Protein AF-0000000066029189 (afdb_homodimer)

Secondary structure (DSSP, 8-state):
--EEEEE-TT-HHHHHHHHHHHHH-SS-EEEEHHHHHHTTS-EE-GGGGGGSSEEEEESSHHHHHHHHHHHTTS-EEEE-SSS--SS--B-GGGHHHHHHHHHHHHHTT---EEEE--EEEE-TT---PPBSSEEEEE-SSSSTTS-EEEEEEETTEEEEEEEESEEEEE-TGGGGTHHHHTTPPEE-TTS-EEEEEEES-TTPPPPEEEETTSPEEEEEESSS-EEEEETTTEEEEEPSSEEEEEEE-SS-EEEESSPP-HHHHHTT--/--EEEEE-TT-HHHHHHHHHHHHH-SS-EEEEHHHHHHTT--EE-GGGGGGSSEEEEESSHHHHHHHHHHHTTS-EEEE-SSS--SS--B-GGGHHHHHHHHHHHHHTT---EEEE--EEEE-TT---PPBSSEEEEE-SSSSTTS-EEEEEEETTEEEEEEEESEEEEE-TGGGGTHHHHTTPPEE-TTS-EEEEEEES-TTPPPPEEEETTSPEEEEEESSS-EEEEETTTEEEEEPSSEEEEEEE-SS-EEEESSPP-HHHHHTT--

Structure (mmCIF, N/CA/C/O backbone):
data_AF-0000000066029189-model_v1
#
loop_
_entity.id
_entity.type
_entity.pdbx_description
1 polymer 'NAD kinase'
#
loop_
_atom_site.group_PDB
_atom_site.id
_atom_site.type_symbol
_atom_site.label_atom_id
_atom_site.label_alt_id
_atom_site.label_comp_id
_atom_site.label_asym_id
_atom_site.label_entity_id
_atom_site.label_seq_id
_atom_site.pdbx_PDB_ins_code
_atom_site.Cartn_x
_atom_site.Cartn_y
_atom_site.Cartn_z
_atom_site.occupancy
_atom_site.B_iso_or_equiv
_atom_site.auth_seq_id
_atom_site.auth_comp_id
_atom_site.auth_asym_id
_atom_site.auth_atom_id
_atom_site.pdbx_PDB_model_num
ATOM 1 N N . MET A 1 1 ? -4.758 -20.703 -32.5 1 92.38 1 MET A N 1
ATOM 2 C CA . MET A 1 1 ? -4.582 -20.609 -31.047 1 92.38 1 MET A CA 1
ATOM 3 C C . MET A 1 1 ? -4.141 -21.953 -30.484 1 92.38 1 MET A C 1
ATOM 5 O O . MET A 1 1 ? -4.656 -23 -30.875 1 92.38 1 MET A O 1
ATOM 9 N N . GLU A 1 2 ? -3.121 -22.031 -29.734 1 97.12 2 GLU A N 1
ATOM 10 C CA . GLU A 1 2 ? -2.607 -23.25 -29.094 1 97.12 2 GLU A CA 1
ATOM 11 C C . GLU A 1 2 ? -2.662 -23.125 -27.562 1 97.12 2 GLU A C 1
ATOM 13 O O . GLU A 1 2 ? -2.354 -22.078 -27 1 97.12 2 GLU A O 1
ATOM 18 N N . LEU A 1 3 ? -3.072 -24.234 -27.016 1 98.25 3 LEU A N 1
ATOM 19 C CA . LEU A 1 3 ? -3.236 -24.281 -25.562 1 98.25 3 LEU A CA 1
ATOM 20 C C . LEU A 1 3 ? -2.182 -25.188 -24.922 1 98.25 3 LEU A C 1
ATOM 22 O O . LEU A 1 3 ? -1.982 -26.328 -25.375 1 98.25 3 LEU A O 1
ATOM 26 N N . GLY A 1 4 ? -1.42 -24.625 -23.953 1 98.62 4 GLY A N 1
ATOM 27 C CA . GLY A 1 4 ? -0.546 -25.438 -23.141 1 98.62 4 GLY A CA 1
ATOM 28 C C . GLY A 1 4 ? -1.171 -25.844 -21.812 1 98.62 4 GLY A C 1
ATOM 29 O O . GLY A 1 4 ? -1.981 -25.094 -21.25 1 98.62 4 GLY A O 1
ATOM 30 N N . ILE A 1 5 ? -0.796 -27 -21.281 1 98.62 5 ILE A N 1
ATOM 31 C CA . ILE A 1 5 ? -1.295 -27.422 -19.969 1 98.62 5 ILE A CA 1
ATOM 32 C C . ILE A 1 5 ? -0.132 -27.891 -19.109 1 98.62 5 ILE A C 1
ATOM 34 O O . ILE A 1 5 ? 0.704 -28.688 -19.562 1 98.62 5 ILE A O 1
ATOM 38 N N . VAL A 1 6 ? -0.058 -27.359 -17.938 1 98.25 6 VAL A N 1
ATOM 39 C CA . VAL A 1 6 ? 0.848 -27.797 -16.891 1 98.25 6 VAL A CA 1
ATOM 40 C C . VAL A 1 6 ? 0.044 -28.25 -15.672 1 98.25 6 VAL A C 1
ATOM 42 O O . VAL A 1 6 ? -0.707 -27.469 -15.086 1 98.25 6 VAL A O 1
ATOM 45 N N . ALA A 1 7 ? 0.197 -29.516 -15.281 1 97.81 7 ALA A N 1
ATOM 46 C CA . ALA A 1 7 ? -0.526 -30.047 -14.125 1 97.81 7 ALA A CA 1
ATOM 47 C C . ALA A 1 7 ? 0.429 -30.391 -12.984 1 97.81 7 ALA A C 1
ATOM 49 O O . ALA A 1 7 ? 1.571 -30.781 -13.227 1 97.81 7 ALA A O 1
ATOM 50 N N . LYS A 1 8 ? -0.114 -30.156 -11.734 1 96.06 8 LYS A N 1
ATOM 51 C CA . LYS A 1 8 ? 0.667 -30.5 -10.547 1 96.06 8 LYS A CA 1
ATOM 52 C C . LYS A 1 8 ? 1.166 -31.938 -10.617 1 96.06 8 LYS A C 1
ATOM 54 O O . LYS A 1 8 ? 0.399 -32.844 -10.93 1 96.06 8 LYS A O 1
ATOM 59 N N . ARG A 1 9 ? 2.379 -32.156 -10.25 1 90.75 9 ARG A N 1
ATOM 60 C CA . ARG A 1 9 ? 2.998 -33.469 -10.336 1 90.75 9 ARG A CA 1
ATOM 61 C C . ARG A 1 9 ? 2.395 -34.406 -9.312 1 90.75 9 ARG A C 1
ATOM 63 O O . ARG A 1 9 ? 2.053 -34 -8.195 1 90.75 9 ARG A O 1
ATOM 70 N N . GLU A 1 10 ? 2.346 -35.625 -9.711 1 92 10 GLU A N 1
ATOM 71 C CA . GLU A 1 10 ? 1.961 -36.719 -8.82 1 92 10 GLU A CA 1
ATOM 72 C C . GLU A 1 10 ? 0.606 -36.438 -8.172 1 92 10 GLU A C 1
ATOM 74 O O . GLU A 1 10 ? 0.421 -36.688 -6.977 1 92 10 GLU A O 1
ATOM 79 N N . THR A 1 11 ? -0.247 -35.812 -8.805 1 94.12 11 THR A N 1
ATOM 80 C CA . THR A 1 11 ? -1.617 -35.562 -8.367 1 94.12 11 THR A CA 1
ATOM 81 C C . THR A 1 11 ? -2.613 -36.062 -9.414 1 94.12 11 THR A C 1
ATOM 83 O O . THR A 1 11 ? -2.928 -35.344 -10.367 1 94.12 11 THR A O 1
ATOM 86 N N . PRO A 1 12 ? -3.111 -37.25 -9.195 1 94.31 12 PRO A N 1
ATOM 87 C CA . PRO A 1 12 ? -3.994 -37.875 -10.18 1 94.31 12 PRO A CA 1
ATOM 88 C C . PRO A 1 12 ? -5.164 -37 -10.586 1 94.31 12 PRO A C 1
ATOM 90 O O . PRO A 1 12 ? -5.527 -36.938 -11.758 1 94.31 12 PRO A O 1
ATOM 93 N N . ARG A 1 13 ? -5.699 -36.312 -9.617 1 95.31 13 ARG A N 1
ATOM 94 C CA . ARG A 1 13 ? -6.824 -35.406 -9.914 1 95.31 13 ARG A CA 1
ATOM 95 C C . ARG A 1 13 ? -6.418 -34.312 -10.906 1 95.31 13 ARG A C 1
ATOM 97 O O . ARG A 1 13 ? -7.203 -33.969 -11.781 1 95.31 13 ARG A O 1
ATOM 104 N N . ALA A 1 14 ? -5.266 -33.781 -10.773 1 96.81 14 ALA A N 1
ATOM 105 C CA . ALA A 1 14 ? -4.766 -32.75 -11.68 1 96.81 14 ALA A CA 1
ATOM 106 C C . ALA A 1 14 ? -4.629 -33.281 -13.102 1 96.81 14 ALA A C 1
ATOM 108 O O . ALA A 1 14 ? -4.988 -32.594 -14.062 1 96.81 14 ALA A O 1
ATOM 109 N N . VAL A 1 15 ? -4.184 -34.469 -13.172 1 96.12 15 VAL A N 1
ATOM 110 C CA . VAL A 1 15 ? -3.965 -35.094 -14.469 1 96.12 15 VAL A CA 1
ATOM 111 C C . VAL A 1 15 ? -5.309 -35.406 -15.125 1 96.12 15 VAL A C 1
ATOM 113 O O . VAL A 1 15 ? -5.465 -35.219 -16.344 1 96.12 15 VAL A O 1
ATOM 116 N N . GLU A 1 16 ? -6.145 -35.844 -14.352 1 96.06 16 GLU A N 1
ATOM 117 C CA . GLU A 1 16 ? -7.484 -36.125 -14.859 1 96.06 16 GLU A CA 1
ATOM 118 C C . GLU A 1 16 ? -8.117 -34.844 -15.445 1 96.06 16 GLU A C 1
ATOM 120 O O . GLU A 1 16 ? -8.742 -34.906 -16.5 1 96.06 16 GLU A O 1
ATOM 125 N N . LEU A 1 17 ? -8.016 -33.781 -14.742 1 96.75 17 LEU A N 1
ATOM 126 C CA . LEU A 1 17 ? -8.562 -32.531 -15.219 1 96.75 17 LEU A CA 1
ATOM 127 C C . LEU A 1 17 ? -7.871 -32.094 -16.5 1 96.75 17 LEU A C 1
ATOM 129 O O . LEU A 1 17 ? -8.516 -31.562 -17.406 1 96.75 17 LEU A O 1
ATOM 133 N N . ALA A 1 18 ? -6.586 -32.281 -16.562 1 97.81 18 ALA A N 1
ATOM 134 C CA . ALA A 1 18 ? -5.84 -31.953 -17.781 1 97.81 18 ALA A CA 1
ATOM 135 C C . ALA A 1 18 ? -6.398 -32.719 -18.969 1 97.81 18 ALA A C 1
ATOM 137 O O . ALA A 1 18 ? -6.586 -32.125 -20.047 1 97.81 18 ALA A O 1
ATOM 138 N N . ASP A 1 19 ? -6.629 -33.969 -18.75 1 97.25 19 ASP A N 1
ATOM 139 C CA . ASP A 1 19 ? -7.164 -34.812 -19.812 1 97.25 19 ASP A CA 1
ATOM 140 C C . ASP A 1 19 ? -8.562 -34.375 -20.219 1 97.25 19 ASP A C 1
ATOM 142 O O . ASP A 1 19 ? -8.906 -34.375 -21.406 1 97.25 19 ASP A O 1
ATOM 146 N N . ARG A 1 20 ? -9.32 -34.062 -19.234 1 97 20 ARG A N 1
ATOM 147 C CA . ARG A 1 20 ? -10.68 -33.594 -19.5 1 97 20 ARG A CA 1
ATOM 148 C C . ARG A 1 20 ? -10.664 -32.312 -20.359 1 97 20 ARG A C 1
ATOM 150 O O . ARG A 1 20 ? -11.43 -32.219 -21.312 1 97 20 ARG A O 1
ATOM 157 N N . ILE A 1 21 ? -9.82 -31.328 -20.016 1 97.38 21 ILE A N 1
ATOM 158 C CA . ILE A 1 21 ? -9.695 -30.094 -20.781 1 97.38 21 ILE A CA 1
ATOM 159 C C . ILE A 1 21 ? -9.25 -30.422 -22.203 1 97.38 21 ILE A C 1
ATOM 161 O O . ILE A 1 21 ? -9.859 -29.953 -23.172 1 97.38 21 ILE A O 1
ATOM 165 N N . ARG A 1 22 ? -8.234 -31.219 -22.328 1 96.56 22 ARG A N 1
ATOM 166 C CA . ARG A 1 22 ? -7.66 -31.578 -23.625 1 96.56 22 ARG A CA 1
ATOM 167 C C . ARG A 1 22 ? -8.719 -32.188 -24.547 1 96.56 22 ARG A C 1
ATOM 169 O O . ARG A 1 22 ? -8.742 -31.875 -25.734 1 96.56 22 ARG A O 1
ATOM 1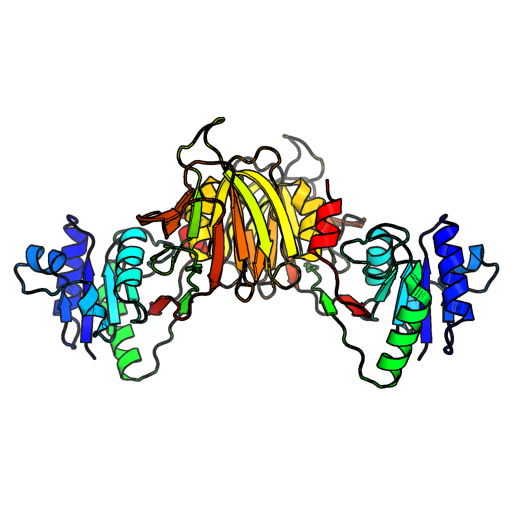76 N N . ARG A 1 23 ? -9.594 -32.938 -24.031 1 95.69 23 ARG A N 1
ATOM 177 C CA . ARG A 1 23 ? -10.578 -33.656 -24.828 1 95.69 23 ARG A CA 1
ATOM 178 C C . ARG A 1 23 ? -11.75 -32.75 -25.203 1 95.69 23 ARG A C 1
ATOM 180 O O . ARG A 1 23 ? -12.523 -33.094 -26.109 1 95.69 23 ARG A O 1
ATOM 187 N N . HIS A 1 24 ? -11.875 -31.656 -24.578 1 95.12 24 HIS A N 1
ATOM 188 C CA . HIS A 1 24 ? -13.125 -30.922 -24.75 1 95.12 24 HIS A CA 1
ATOM 189 C C . HIS A 1 24 ? -12.875 -29.562 -25.406 1 95.12 24 HIS A C 1
ATOM 191 O O . HIS A 1 24 ? -13.82 -28.859 -25.781 1 95.12 24 HIS A O 1
ATOM 197 N N . VAL A 1 25 ? -11.664 -29.141 -25.453 1 94.44 25 VAL A N 1
ATOM 198 C CA . VAL A 1 25 ? -11.391 -27.891 -26.141 1 94.44 25 VAL A CA 1
ATOM 199 C C . VAL A 1 25 ? -11.164 -28.125 -27.625 1 94.44 25 VAL A C 1
ATOM 201 O O . VAL A 1 25 ? -10.719 -29.219 -28.016 1 94.44 25 VAL A O 1
ATOM 204 N N . ASP A 1 26 ? -11.461 -27.141 -28.5 1 92.06 26 ASP A N 1
ATOM 205 C CA . ASP A 1 26 ? -11.422 -27.297 -29.953 1 92.06 26 ASP A CA 1
ATOM 206 C C . ASP A 1 26 ? -10.141 -26.719 -30.531 1 92.06 26 ASP A C 1
ATOM 208 O O . ASP A 1 26 ? -10.125 -26.25 -31.672 1 92.06 26 ASP A O 1
ATOM 212 N N . VAL A 1 27 ? -9.094 -26.625 -29.766 1 96.69 27 VAL A N 1
ATOM 213 C CA . VAL A 1 27 ? -7.809 -26.109 -30.219 1 96.69 27 VAL A CA 1
ATOM 214 C C . VAL A 1 27 ? -6.707 -27.125 -29.906 1 96.69 27 VAL A C 1
ATOM 216 O O . VAL A 1 27 ? -6.875 -27.984 -29.031 1 96.69 27 VAL A O 1
ATOM 219 N N . PRO A 1 28 ? -5.602 -27.062 -30.656 1 97.31 28 PRO A N 1
ATOM 220 C CA . PRO A 1 28 ? -4.48 -27.938 -30.312 1 97.31 28 PRO A CA 1
ATOM 221 C C . PRO A 1 28 ? -4 -27.75 -28.875 1 97.31 28 PRO A C 1
ATOM 223 O O . PRO A 1 28 ? -3.963 -26.625 -28.391 1 97.31 28 PRO A O 1
ATOM 226 N N . VAL A 1 29 ? -3.711 -28.859 -28.219 1 98 29 VAL A N 1
ATOM 227 C CA . VAL A 1 29 ? -3.256 -28.828 -26.828 1 98 29 VAL A CA 1
ATOM 228 C C . VAL A 1 29 ? -1.854 -29.422 -26.734 1 98 29 VAL A C 1
ATOM 230 O O . VAL A 1 29 ? -1.594 -30.5 -27.266 1 98 29 VAL A O 1
ATOM 233 N N . THR A 1 30 ? -0.97 -28.734 -26.156 1 98.25 30 THR A N 1
ATOM 234 C CA . THR A 1 30 ? 0.371 -29.219 -25.844 1 98.25 30 THR A CA 1
ATOM 235 C C . THR A 1 30 ? 0.546 -29.406 -24.344 1 98.25 30 THR A C 1
ATOM 237 O O . THR A 1 30 ? 0.247 -28.5 -23.547 1 98.25 30 THR A O 1
ATOM 240 N N . LEU A 1 31 ? 1.015 -30.578 -23.922 1 98.06 31 LEU A N 1
ATOM 241 C CA . LEU A 1 31 ? 1.224 -30.906 -22.516 1 98.06 31 LEU A CA 1
ATOM 242 C C . LEU A 1 31 ? 2.693 -30.766 -22.141 1 98.06 31 LEU A C 1
ATOM 244 O O . LEU A 1 31 ? 3.578 -31 -22.953 1 98.06 31 LEU A O 1
ATOM 248 N N . ASP A 1 32 ? 2.908 -30.312 -20.875 1 97.56 32 ASP A N 1
ATOM 249 C CA . ASP A 1 32 ? 4.281 -30.438 -20.406 1 97.56 32 ASP A CA 1
ATOM 250 C C . ASP A 1 32 ? 4.668 -31.906 -20.234 1 97.56 32 ASP A C 1
ATOM 252 O O . ASP A 1 32 ? 3.799 -32.781 -20.094 1 97.56 32 ASP A O 1
ATOM 256 N N . ASN A 1 33 ? 5.953 -32.219 -20.203 1 96.94 33 ASN A N 1
ATOM 257 C CA . ASN A 1 33 ? 6.453 -33.594 -20.203 1 96.94 33 ASN A CA 1
ATOM 258 C C . ASN A 1 33 ? 5.895 -34.406 -19.031 1 96.94 33 ASN A C 1
ATOM 260 O O . ASN A 1 33 ? 5.469 -35.531 -19.203 1 96.94 33 ASN A O 1
ATOM 264 N N . LEU A 1 34 ? 5.848 -33.812 -17.922 1 95 34 LEU A N 1
ATOM 265 C CA . LEU A 1 34 ? 5.43 -34.562 -16.734 1 95 34 LEU A CA 1
ATOM 266 C C . LEU A 1 34 ? 3.947 -34.906 -16.797 1 95 34 LEU A C 1
ATOM 268 O O . LEU A 1 34 ? 3.551 -36.031 -16.469 1 95 34 LEU A O 1
ATOM 272 N N . THR A 1 35 ? 3.172 -33.938 -17.203 1 95.81 35 THR A N 1
ATOM 273 C CA . THR A 1 35 ? 1.743 -34.188 -17.375 1 95.81 35 THR A CA 1
ATOM 274 C C . THR A 1 35 ? 1.505 -35.219 -18.453 1 95.81 35 THR A C 1
ATOM 276 O O . THR A 1 35 ? 0.68 -36.125 -18.281 1 95.81 35 THR A O 1
ATOM 279 N N . ALA A 1 36 ? 2.219 -35.156 -19.531 1 96.38 36 ALA A N 1
ATOM 280 C CA . ALA A 1 36 ? 2.082 -36.062 -20.672 1 96.38 36 ALA A CA 1
ATOM 281 C C . ALA A 1 36 ? 2.428 -37.5 -20.281 1 96.38 36 ALA A C 1
ATOM 283 O O . ALA A 1 36 ? 1.756 -38.438 -20.688 1 96.38 36 ALA A O 1
ATOM 284 N N . ASP A 1 37 ? 3.445 -37.625 -19.469 1 95.56 37 ASP A N 1
ATOM 285 C CA . ASP A 1 37 ? 3.877 -38.938 -19.031 1 95.56 37 ASP A CA 1
ATOM 286 C C . ASP A 1 37 ? 2.762 -39.688 -18.281 1 95.56 37 ASP A C 1
ATOM 288 O O . ASP A 1 37 ? 2.557 -40.875 -18.484 1 95.56 37 ASP A O 1
ATOM 292 N N . GLU A 1 38 ? 2.098 -38.906 -17.484 1 94.75 38 GLU A N 1
ATOM 293 C CA . GLU A 1 38 ? 1.022 -39.5 -16.688 1 94.75 38 GLU A CA 1
ATOM 294 C C . GLU A 1 38 ? -0.174 -39.875 -17.562 1 94.75 38 GLU A C 1
ATOM 296 O O . GLU A 1 38 ? -0.995 -40.719 -17.188 1 94.75 38 GLU A O 1
ATOM 301 N N . LEU A 1 39 ? -0.276 -39.281 -18.672 1 94.31 39 LEU A N 1
ATOM 302 C CA . LEU A 1 39 ? -1.39 -39.531 -19.594 1 94.31 39 LEU A CA 1
ATOM 303 C C . LEU A 1 39 ? -0.957 -40.406 -20.75 1 94.31 39 LEU A C 1
ATOM 305 O O . LEU A 1 39 ? -1.718 -40.594 -21.703 1 94.31 39 LEU A O 1
ATOM 309 N N . ASP A 1 40 ? 0.259 -40.875 -20.719 1 93.69 40 ASP A N 1
ATOM 310 C CA . ASP A 1 40 ? 0.827 -41.688 -21.797 1 93.69 40 ASP A CA 1
ATOM 311 C C . ASP A 1 40 ? 0.709 -40.969 -23.141 1 93.69 40 ASP A C 1
ATOM 313 O O . ASP A 1 40 ? 0.22 -41.531 -24.125 1 93.69 40 ASP A O 1
ATOM 317 N N . ALA A 1 41 ? 1.033 -39.719 -23.125 1 94.69 41 ALA A N 1
ATOM 318 C CA . ALA A 1 41 ? 1.01 -38.875 -24.297 1 94.69 41 ALA A CA 1
ATOM 319 C C . ALA A 1 41 ? 2.369 -38.219 -24.531 1 94.69 41 ALA A C 1
ATOM 321 O O . ALA A 1 41 ? 3.289 -38.375 -23.719 1 94.69 41 ALA A O 1
ATOM 322 N N . ASN A 1 42 ? 2.498 -37.562 -25.656 1 95.19 42 ASN A N 1
ATOM 323 C CA . ASN A 1 42 ? 3.709 -36.812 -25.922 1 95.19 42 ASN A CA 1
ATOM 324 C C . ASN A 1 42 ? 3.637 -35.406 -25.266 1 95.19 42 ASN A C 1
ATOM 326 O O . ASN A 1 42 ? 2.576 -34.781 -25.25 1 95.19 42 ASN A O 1
ATOM 330 N N . GLY A 1 43 ? 4.727 -35 -24.719 1 96.81 43 GLY A N 1
ATOM 331 C CA . GLY A 1 43 ? 4.801 -33.688 -24.109 1 96.81 43 GLY A CA 1
ATOM 332 C C . GLY A 1 43 ? 6.031 -32.906 -24.547 1 96.81 43 GLY A C 1
ATOM 333 O O . GLY A 1 43 ? 6.785 -33.344 -25.406 1 96.81 43 GLY A O 1
ATOM 334 N N . THR A 1 44 ? 6.105 -31.734 -24.109 1 97.5 44 THR A N 1
ATOM 335 C CA . THR A 1 44 ? 7.25 -30.859 -24.359 1 97.5 44 THR A CA 1
ATOM 336 C C . THR A 1 44 ? 7.758 -30.25 -23.047 1 97.5 44 THR A C 1
ATOM 338 O O . THR A 1 44 ? 7.113 -30.391 -22 1 97.5 44 THR A O 1
ATOM 341 N N . ASP A 1 45 ? 8.945 -29.688 -23.109 1 97.31 45 ASP A N 1
ATOM 342 C CA . ASP A 1 45 ? 9.461 -28.969 -21.953 1 97.31 45 ASP A CA 1
ATOM 343 C C . ASP A 1 45 ? 8.555 -27.797 -21.594 1 97.31 45 ASP A C 1
ATOM 345 O O . ASP A 1 45 ? 8.055 -27.094 -22.484 1 97.31 45 ASP A O 1
ATOM 349 N N . VAL A 1 46 ? 8.422 -27.594 -20.344 1 96.75 46 VAL A N 1
ATOM 350 C CA . VAL A 1 46 ? 7.508 -26.562 -19.875 1 96.75 46 VAL A CA 1
ATOM 351 C C . VAL A 1 46 ? 7.898 -25.219 -20.484 1 96.75 46 VAL A C 1
ATOM 353 O O . VAL A 1 46 ? 7.031 -24.391 -20.781 1 96.75 46 VAL A O 1
ATOM 356 N N . THR A 1 47 ? 9.148 -24.844 -20.641 1 95.69 47 THR A N 1
ATOM 357 C CA . THR A 1 47 ? 9.617 -23.578 -21.203 1 95.69 47 THR A CA 1
ATOM 358 C C . THR A 1 47 ? 9.094 -23.406 -22.625 1 95.69 47 THR A C 1
ATOM 360 O O . THR A 1 47 ? 8.875 -22.266 -23.062 1 95.69 47 THR A O 1
ATOM 363 N N . SER A 1 48 ? 8.906 -24.5 -23.312 1 97.19 48 SER A N 1
ATOM 364 C CA . SER A 1 48 ? 8.445 -24.453 -24.703 1 97.19 48 SER A CA 1
ATOM 365 C C . SER A 1 48 ? 6.98 -24.047 -24.781 1 97.19 48 SER A C 1
ATOM 367 O O . SER A 1 48 ? 6.496 -23.672 -25.844 1 97.19 48 SER A O 1
ATOM 369 N N . LEU A 1 49 ? 6.328 -24.125 -23.672 1 98 49 LEU A N 1
ATOM 370 C CA . LEU A 1 49 ? 4.918 -23.75 -23.656 1 98 49 LEU A CA 1
ATOM 371 C C . LEU A 1 49 ? 4.75 -22.234 -23.797 1 98 49 LEU A C 1
ATOM 373 O O . LEU A 1 49 ? 3.643 -21.75 -24.047 1 98 49 LEU A O 1
ATOM 377 N N . SER A 1 50 ? 5.816 -21.469 -23.656 1 96.94 50 SER A N 1
ATOM 378 C CA . SER A 1 50 ? 5.762 -20.016 -23.875 1 96.94 50 SER A CA 1
ATOM 379 C C . SER A 1 50 ? 5.316 -19.688 -25.297 1 96.94 50 SER A C 1
ATOM 381 O O . SER A 1 50 ? 4.906 -18.562 -25.578 1 96.94 50 SER A O 1
ATOM 383 N N . ALA A 1 51 ? 5.402 -20.672 -26.203 1 97.12 51 ALA A N 1
ATOM 384 C CA . ALA A 1 51 ? 5 -20.484 -27.594 1 97.12 51 ALA A CA 1
ATOM 385 C C . ALA A 1 51 ? 3.488 -20.609 -27.75 1 97.12 51 ALA A C 1
ATOM 387 O O . ALA A 1 51 ? 2.932 -20.25 -28.781 1 97.12 51 ALA A O 1
ATOM 388 N N . CYS A 1 52 ? 2.842 -21.125 -26.766 1 98.06 52 CYS A N 1
ATOM 389 C CA . CYS A 1 52 ? 1.389 -21.266 -26.797 1 98.06 52 CYS A CA 1
ATOM 390 C C . CYS A 1 52 ? 0.719 -19.906 -26.594 1 98.06 52 CYS A C 1
ATOM 392 O O . CYS A 1 52 ? 1.367 -18.938 -26.188 1 98.06 52 CYS A O 1
ATOM 394 N N . ASP A 1 53 ? -0.543 -19.875 -26.969 1 97.69 53 ASP A N 1
ATOM 395 C CA . ASP A 1 53 ? -1.292 -18.625 -26.797 1 97.69 53 ASP A CA 1
ATOM 396 C C . ASP A 1 53 ? -1.82 -18.5 -25.375 1 97.69 53 ASP A C 1
ATOM 398 O O . ASP A 1 53 ? -2.068 -17.391 -24.906 1 97.69 53 ASP A O 1
ATOM 402 N N . LEU A 1 54 ? -1.995 -19.609 -24.781 1 98.12 54 LEU A N 1
ATOM 403 C CA . LEU A 1 54 ? -2.518 -19.734 -23.422 1 98.12 54 LEU A CA 1
ATOM 404 C C . LEU A 1 54 ? -1.97 -20.969 -22.734 1 98.12 54 LEU A C 1
ATOM 406 O O . LEU A 1 54 ? -1.854 -22.031 -23.359 1 98.12 54 LEU A O 1
ATOM 410 N N . VAL A 1 55 ? -1.651 -20.859 -21.469 1 98.62 55 VAL A N 1
ATOM 411 C CA . VAL A 1 55 ? -1.249 -22.016 -20.688 1 98.62 55 VAL A CA 1
ATOM 412 C C . VAL A 1 55 ? -2.195 -22.188 -19.5 1 98.62 55 VAL A C 1
ATOM 414 O O . VAL A 1 55 ? -2.467 -21.234 -18.766 1 98.62 55 VAL A O 1
ATOM 417 N N . VAL A 1 56 ? -2.705 -23.344 -19.344 1 98.44 56 VAL A N 1
ATOM 418 C CA . VAL A 1 56 ? -3.531 -23.688 -18.188 1 98.44 56 VAL A CA 1
ATOM 419 C C . VAL A 1 56 ? -2.678 -24.375 -17.125 1 98.44 56 VAL A C 1
ATOM 421 O O . VAL A 1 56 ? -2.01 -25.375 -17.406 1 98.44 56 VAL A O 1
ATOM 424 N N . SER A 1 57 ? -2.633 -23.797 -16 1 98.19 57 SER A N 1
ATOM 425 C CA . SER A 1 57 ? -1.975 -24.406 -14.844 1 98.19 57 SER A CA 1
ATOM 426 C C . SER A 1 57 ? -2.986 -25.062 -13.914 1 98.19 57 SER A C 1
ATOM 428 O O . SER A 1 57 ? -3.934 -24.406 -13.461 1 98.19 57 SER A O 1
ATOM 430 N N . ILE A 1 58 ? -2.785 -26.312 -13.641 1 97.94 58 ILE A N 1
ATOM 431 C CA . ILE A 1 58 ? -3.717 -27.047 -12.797 1 97.94 58 ILE A CA 1
ATOM 432 C C . ILE A 1 58 ? -3.02 -27.469 -11.5 1 97.94 58 ILE A C 1
ATOM 434 O O . ILE A 1 58 ? -2.141 -28.328 -11.508 1 97.94 58 ILE A O 1
ATOM 438 N N . GLY A 1 59 ? -3.383 -26.922 -10.414 1 96.25 59 GLY A N 1
ATOM 439 C CA . GLY A 1 59 ? -2.777 -27.125 -9.102 1 96.25 59 GLY A CA 1
ATOM 440 C C . GLY A 1 59 ? -2.992 -25.969 -8.156 1 96.25 59 GLY A C 1
ATOM 441 O O . GLY A 1 59 ? -3.992 -25.25 -8.258 1 96.25 59 GLY A O 1
ATOM 442 N N . GLY A 1 60 ? -2.148 -25.797 -7.199 1 93.44 60 GLY A N 1
ATOM 443 C CA . GLY A 1 60 ? -2.191 -24.656 -6.289 1 93.44 60 GLY A CA 1
ATOM 444 C C . GLY A 1 60 ? -1.408 -23.469 -6.789 1 93.44 60 GLY A C 1
ATOM 445 O O . GLY A 1 60 ? -1.004 -23.422 -7.953 1 93.44 60 GLY A O 1
ATOM 446 N N . ASP A 1 61 ? -1.236 -22.516 -5.922 1 92.38 61 ASP A N 1
ATOM 447 C CA . ASP A 1 61 ? -0.49 -21.312 -6.266 1 92.38 61 ASP A CA 1
ATOM 448 C C . ASP A 1 61 ? 0.951 -21.641 -6.645 1 92.38 61 ASP A C 1
ATOM 450 O O . ASP A 1 61 ? 1.531 -21 -7.523 1 92.38 61 ASP A O 1
ATOM 454 N N . GLY A 1 62 ? 1.517 -22.672 -5.965 1 92.56 62 GLY A N 1
ATOM 455 C CA . GLY A 1 62 ? 2.863 -23.094 -6.316 1 92.56 62 GLY A CA 1
ATOM 456 C C . GLY A 1 62 ? 2.99 -23.547 -7.758 1 92.56 62 GLY A C 1
ATOM 457 O O . GLY A 1 62 ? 3.953 -23.203 -8.445 1 92.56 62 GLY A O 1
ATOM 458 N N . THR A 1 63 ? 2.051 -24.344 -8.234 1 94.62 63 THR A N 1
ATOM 459 C CA . THR A 1 63 ? 2.037 -24.812 -9.625 1 94.62 63 THR A CA 1
ATOM 460 C C . THR A 1 63 ? 1.89 -23.625 -10.586 1 94.62 63 THR A C 1
ATOM 462 O O . THR A 1 63 ? 2.559 -23.578 -11.617 1 94.62 63 THR A O 1
ATOM 465 N N . PHE A 1 64 ? 0.994 -22.797 -10.242 1 95.81 64 PHE A N 1
ATOM 466 C CA . PHE A 1 64 ? 0.808 -21.594 -11.055 1 95.81 64 PHE A CA 1
ATOM 467 C C . PHE A 1 64 ? 2.104 -20.797 -11.156 1 95.81 64 PHE A C 1
ATOM 469 O O . PHE A 1 64 ? 2.5 -20.391 -12.242 1 95.81 64 PHE A O 1
ATOM 476 N N . LEU A 1 65 ? 2.719 -20.562 -10 1 94.44 65 LEU A N 1
ATOM 477 C CA . LEU A 1 65 ? 3.967 -19.797 -9.953 1 94.44 65 LEU A CA 1
ATOM 478 C C . LEU A 1 65 ? 5.027 -20.453 -10.836 1 94.44 65 LEU A C 1
ATOM 480 O O . LEU A 1 65 ? 5.75 -19.75 -11.562 1 94.44 65 LEU A O 1
ATOM 484 N N . PHE A 1 66 ? 5.152 -21.719 -10.75 1 94.12 66 PHE A N 1
ATOM 485 C CA . PHE A 1 66 ? 6.086 -22.469 -11.578 1 94.12 66 PHE A CA 1
ATOM 486 C C . PHE A 1 66 ? 5.805 -22.234 -13.062 1 94.12 66 PHE A C 1
ATOM 488 O O . PHE A 1 66 ? 6.711 -21.891 -13.82 1 94.12 66 PHE A O 1
ATOM 495 N N . ALA A 1 67 ? 4.574 -22.391 -13.438 1 96 67 ALA A N 1
ATOM 496 C CA . ALA A 1 67 ? 4.195 -22.219 -14.836 1 96 67 ALA A CA 1
ATOM 497 C C . ALA A 1 67 ? 4.469 -20.781 -15.297 1 96 67 ALA A C 1
ATOM 499 O O . ALA A 1 67 ? 5.078 -20.578 -16.344 1 96 67 ALA A O 1
ATOM 500 N N . ALA A 1 68 ? 4.023 -19.828 -14.508 1 95.31 68 ALA A N 1
ATOM 501 C CA . ALA A 1 68 ? 4.156 -18.422 -14.867 1 95.31 68 ALA A CA 1
ATOM 502 C C . ALA A 1 68 ? 5.617 -18.047 -15.086 1 95.31 68 ALA A C 1
ATOM 504 O O . ALA A 1 68 ? 5.949 -17.344 -16.047 1 95.31 68 ALA A O 1
ATOM 505 N N . ARG A 1 69 ? 6.461 -18.484 -14.266 1 90.31 69 ARG A N 1
ATOM 506 C CA . ARG A 1 69 ? 7.887 -18.188 -14.367 1 90.31 69 ARG A CA 1
ATOM 507 C C . ARG A 1 69 ? 8.461 -18.719 -15.68 1 90.31 69 ARG A C 1
ATOM 509 O O . ARG A 1 69 ? 9.297 -18.062 -16.297 1 90.31 69 ARG A O 1
ATOM 516 N N . GLU A 1 70 ? 8.016 -19.828 -16.078 1 92.38 70 GLU A N 1
ATOM 517 C CA . GLU A 1 70 ? 8.609 -20.516 -17.219 1 92.38 70 GLU A CA 1
ATOM 518 C C . GLU A 1 70 ? 8.047 -19.984 -18.531 1 92.38 70 GLU A C 1
ATOM 520 O O . GLU A 1 70 ? 8.734 -20.016 -19.547 1 92.38 70 GLU A O 1
ATOM 525 N N . VAL A 1 71 ? 6.898 -19.438 -18.469 1 95.44 71 VAL A N 1
ATOM 526 C CA . VAL A 1 71 ? 6.27 -19.203 -19.766 1 95.44 71 VAL A CA 1
ATOM 527 C C . VAL A 1 71 ? 6.035 -17.703 -19.953 1 95.44 71 VAL A C 1
ATOM 529 O O . VAL A 1 71 ? 5.59 -17.281 -21.031 1 95.44 71 VAL A O 1
ATOM 532 N N . SER A 1 72 ? 6.273 -16.906 -18.922 1 90.25 72 SER A N 1
ATOM 533 C CA . SER A 1 72 ? 6.074 -15.469 -19.078 1 90.25 72 SER A CA 1
ATOM 534 C C . SER A 1 72 ? 6.711 -14.961 -20.359 1 90.25 72 SER A C 1
ATOM 536 O O . SER A 1 72 ? 7.828 -15.352 -20.703 1 90.25 72 SER A O 1
ATOM 538 N N . PRO A 1 73 ? 5.918 -14.148 -21.094 1 93 73 PRO A N 1
ATOM 539 C CA . PRO A 1 73 ? 4.723 -13.367 -20.766 1 93 73 PRO A CA 1
ATOM 540 C C . PRO A 1 73 ? 3.434 -14.031 -21.234 1 93 73 PRO A C 1
ATOM 542 O O . PRO A 1 73 ? 2.385 -13.383 -21.297 1 93 73 PRO A O 1
ATOM 545 N N . THR A 1 74 ? 3.504 -15.297 -21.672 1 96.75 74 THR A N 1
ATOM 546 C CA . THR A 1 74 ? 2.307 -16 -22.125 1 96.75 74 THR A CA 1
ATOM 547 C C . THR A 1 74 ? 1.247 -16.016 -21.031 1 96.75 74 THR A C 1
ATOM 549 O O . THR A 1 74 ? 1.554 -16.297 -19.859 1 96.75 74 THR A O 1
ATOM 552 N N . PRO A 1 75 ? -0.03 -15.695 -21.328 1 97.88 75 PRO A N 1
ATOM 553 C CA . PRO A 1 75 ? -1.089 -15.719 -20.312 1 97.88 75 PRO A CA 1
ATOM 554 C C . PRO A 1 75 ? -1.281 -17.109 -19.688 1 97.88 75 PRO A C 1
ATOM 556 O O . PRO A 1 75 ? -1.185 -18.109 -20.391 1 97.88 75 PRO A O 1
ATOM 559 N N . VAL A 1 76 ? -1.527 -17.094 -18.438 1 98.12 76 VAL A N 1
ATOM 560 C CA . VAL A 1 76 ? -1.746 -18.328 -17.703 1 98.12 76 VAL A CA 1
ATOM 561 C C . VAL A 1 76 ? -3.137 -18.328 -17.062 1 98.12 76 VAL A C 1
ATOM 563 O O . VAL A 1 76 ? -3.57 -17.297 -16.531 1 98.12 76 VAL A O 1
ATOM 566 N N . LEU A 1 77 ? -3.854 -19.391 -17.156 1 97.81 77 LEU A N 1
ATOM 567 C CA . LEU A 1 77 ? -5.125 -19.609 -16.484 1 97.81 77 LEU A CA 1
ATOM 568 C C . LEU A 1 77 ? -4.973 -20.656 -15.375 1 97.81 77 LEU A C 1
ATOM 570 O O . LEU A 1 77 ? -4.574 -21.797 -15.648 1 97.81 77 LEU A O 1
ATOM 574 N N . GLY A 1 78 ? -5.305 -20.219 -14.141 1 97.12 78 GLY A N 1
ATOM 575 C CA . GLY A 1 78 ? -5.125 -21.125 -13.008 1 97.12 78 GLY A CA 1
ATOM 576 C C . GLY A 1 78 ? -6.387 -21.875 -12.641 1 97.12 78 GLY A C 1
ATOM 577 O O . GLY A 1 78 ? -7.418 -21.266 -12.344 1 97.12 78 GLY A O 1
ATOM 578 N N . VAL A 1 79 ? -6.27 -23.203 -12.625 1 96.69 79 VAL A N 1
ATOM 579 C CA . VAL A 1 79 ? -7.328 -24.094 -12.164 1 96.69 79 VAL A CA 1
ATOM 580 C C . VAL A 1 79 ? -6.941 -24.703 -10.82 1 96.69 79 VAL A C 1
ATOM 582 O O . VAL A 1 79 ? -5.906 -25.375 -10.711 1 96.69 79 VAL A O 1
ATOM 585 N N . ASN A 1 80 ? -7.777 -24.469 -9.852 1 93.75 80 ASN A N 1
ATOM 586 C CA . ASN A 1 80 ? -7.512 -25.016 -8.523 1 93.75 80 ASN A CA 1
ATOM 587 C C . ASN A 1 80 ? -7.984 -26.469 -8.406 1 93.75 80 ASN A C 1
ATOM 589 O O . ASN A 1 80 ? -8.953 -26.859 -9.055 1 93.75 80 ASN A O 1
ATOM 593 N N . LEU A 1 81 ? -7.359 -27.312 -7.543 1 92.56 81 LEU A N 1
ATOM 594 C CA . LEU A 1 81 ? -7.742 -28.703 -7.324 1 92.56 81 LEU A CA 1
ATOM 595 C C . LEU A 1 81 ? -8.695 -28.828 -6.141 1 92.56 81 LEU A C 1
ATOM 597 O O . LEU A 1 81 ? -9.219 -29.906 -5.867 1 92.56 81 LEU A O 1
ATOM 601 N N . GLY A 1 82 ? -8.898 -27.781 -5.391 1 83.69 82 GLY A N 1
ATOM 602 C CA . GLY A 1 82 ? -9.773 -27.719 -4.227 1 83.69 82 GLY A CA 1
ATOM 603 C C . GLY A 1 82 ? -10.289 -26.328 -3.939 1 83.69 82 GLY A C 1
ATOM 604 O O . GLY A 1 82 ? -11.023 -25.75 -4.75 1 83.69 82 GLY A O 1
ATOM 605 N N . GLU A 1 83 ? -9.734 -25.844 -2.91 1 79.88 83 GLU A N 1
ATOM 606 C CA . GLU A 1 83 ? -10.188 -24.5 -2.527 1 79.88 83 GLU A CA 1
ATOM 607 C C . GLU A 1 83 ? -9.477 -23.422 -3.338 1 79.88 83 GLU A C 1
ATOM 609 O O . GLU A 1 83 ? -8.312 -23.578 -3.695 1 79.88 83 GLU A O 1
ATOM 614 N N . VAL A 1 84 ? -10.203 -22.359 -3.561 1 81.44 84 VAL A N 1
ATOM 615 C CA . VAL A 1 84 ? -9.711 -21.234 -4.336 1 81.44 84 VAL A CA 1
ATOM 616 C C . VAL A 1 84 ? -8.461 -20.656 -3.668 1 81.44 84 VAL A C 1
ATOM 618 O O . VAL A 1 84 ? -8.43 -20.484 -2.447 1 81.44 84 VAL A O 1
ATOM 621 N N . GLY A 1 85 ? -7.414 -20.438 -4.531 1 87.38 85 GLY A N 1
ATOM 622 C CA . GLY A 1 85 ? -6.191 -19.781 -4.086 1 87.38 85 GLY A CA 1
ATOM 623 C C . GLY A 1 85 ? -6.074 -18.344 -4.574 1 87.38 85 GLY A C 1
ATOM 624 O O . GLY A 1 85 ? -7.035 -17.781 -5.098 1 87.38 85 GLY A O 1
ATOM 625 N N . PHE A 1 86 ? -4.992 -17.734 -4.305 1 91.94 86 PHE A N 1
ATOM 626 C CA . PHE A 1 86 ? -4.762 -16.328 -4.664 1 91.94 86 PHE A CA 1
ATOM 627 C C . PHE A 1 86 ? -4.562 -16.188 -6.168 1 91.94 86 PHE A C 1
ATOM 629 O O . PHE A 1 86 ? -4.875 -15.141 -6.738 1 91.94 86 PHE A O 1
ATOM 636 N N . LEU A 1 87 ? -4.047 -17.344 -6.805 1 94.44 87 LEU A N 1
ATOM 637 C CA . LEU A 1 87 ? -3.68 -17.219 -8.211 1 94.44 87 LEU A CA 1
ATOM 638 C C . LEU A 1 87 ? -4.539 -18.125 -9.078 1 94.44 87 LEU A C 1
ATOM 640 O O . LEU A 1 87 ? -4.488 -18.062 -10.305 1 94.44 87 LEU A O 1
ATOM 644 N N . ASN A 1 88 ? -5.324 -18.969 -8.445 1 93.5 88 ASN A N 1
ATOM 645 C CA . ASN A 1 88 ? -6.145 -19.969 -9.141 1 93.5 88 ASN A CA 1
ATOM 646 C C . ASN A 1 88 ? -7.633 -19.734 -8.883 1 93.5 88 ASN A C 1
ATOM 648 O O . ASN A 1 88 ? -8.188 -20.25 -7.918 1 93.5 88 ASN A O 1
ATOM 652 N N . ALA A 1 89 ? -8.289 -19.172 -9.797 1 91.06 89 ALA A N 1
ATOM 653 C CA . ALA A 1 89 ? -9.664 -18.734 -9.555 1 91.06 89 ALA A CA 1
ATOM 654 C C . ALA A 1 89 ? -10.672 -19.766 -10.055 1 91.06 89 ALA A C 1
ATOM 656 O O . ALA A 1 89 ? -11.852 -19.703 -9.703 1 91.06 89 ALA A O 1
ATOM 657 N N . VAL A 1 90 ? -10.227 -20.734 -10.891 1 94.5 90 VAL A N 1
ATOM 658 C CA . VAL A 1 90 ? -11.18 -21.625 -11.547 1 94.5 90 VAL A CA 1
ATOM 659 C C . VAL A 1 90 ? -11.32 -22.922 -10.75 1 94.5 90 VAL A C 1
ATOM 661 O O . VAL A 1 90 ? -10.32 -23.562 -10.414 1 94.5 90 VAL A O 1
ATOM 664 N N . SER A 1 91 ? -12.5 -23.266 -10.406 1 93.31 91 SER A N 1
ATOM 665 C CA . SER A 1 91 ? -12.75 -24.516 -9.711 1 93.31 91 SER A CA 1
ATOM 666 C C . SER A 1 91 ? -12.703 -25.703 -10.672 1 93.31 91 SER A C 1
ATOM 668 O O . SER A 1 91 ? -12.938 -25.547 -11.867 1 93.31 91 SER A O 1
ATOM 670 N N . PRO A 1 92 ? -12.453 -26.875 -10.125 1 93.75 92 PRO A N 1
ATOM 671 C CA . PRO A 1 92 ? -12.398 -28.062 -10.969 1 93.75 92 PRO A CA 1
ATOM 672 C C . PRO A 1 92 ? -13.719 -28.344 -11.695 1 93.75 92 PRO A C 1
ATOM 674 O O . PRO A 1 92 ? -13.719 -28.797 -12.836 1 93.75 92 PRO A O 1
ATOM 677 N N . GLU A 1 93 ? -14.781 -28 -11.078 1 93.69 93 GLU A N 1
ATOM 678 C CA . GLU A 1 93 ? -16.094 -28.297 -11.633 1 93.69 93 GLU A CA 1
ATOM 679 C C . GLU A 1 93 ? -16.391 -27.438 -12.859 1 93.69 93 GLU A C 1
ATOM 681 O O . GLU A 1 93 ? -17.109 -27.875 -13.766 1 93.69 93 GLU A O 1
ATOM 686 N N . GLU A 1 94 ? -15.828 -26.312 -12.883 1 94 94 GLU A N 1
ATOM 687 C CA . GLU A 1 94 ? -16.141 -25.375 -13.961 1 94 94 GLU A CA 1
ATOM 688 C C . GLU A 1 94 ? -14.977 -25.25 -14.938 1 94 94 GLU A C 1
ATOM 690 O O . GLU A 1 94 ? -15.031 -24.469 -15.883 1 94 94 GLU A O 1
ATOM 695 N N . CYS A 1 95 ? -13.961 -26 -14.742 1 94.94 95 CYS A N 1
ATOM 696 C CA . CYS A 1 95 ? -12.695 -25.75 -15.422 1 94.94 95 CYS A CA 1
ATOM 697 C C . CYS A 1 95 ? -12.844 -25.922 -16.938 1 94.94 95 CYS A C 1
ATOM 699 O O . CYS A 1 95 ? -12.367 -25.078 -17.703 1 94.94 95 CYS A O 1
ATOM 701 N N . VAL A 1 96 ? -13.555 -26.938 -17.469 1 96.25 96 VAL A N 1
ATOM 702 C CA . VAL A 1 96 ? -13.664 -27.203 -18.891 1 96.25 96 VAL A CA 1
ATOM 703 C C . VAL A 1 96 ? -14.406 -26.047 -19.578 1 96.25 96 VAL A C 1
ATOM 705 O O . VAL A 1 96 ? -13.93 -25.5 -20.562 1 96.25 96 VAL A O 1
ATOM 708 N N . GLU A 1 97 ? -15.508 -25.688 -19.016 1 96.62 97 GLU A N 1
ATOM 709 C CA . GLU A 1 97 ? -16.312 -24.60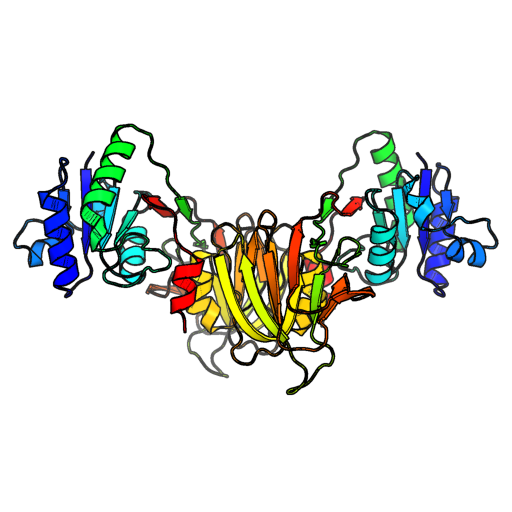9 -19.562 1 96.62 97 GLU A CA 1
ATOM 710 C C . GLU A 1 97 ? -15.555 -23.281 -19.547 1 96.62 97 GLU A C 1
ATOM 712 O O . GLU A 1 97 ? -15.602 -22.516 -20.516 1 96.62 97 GLU A O 1
ATOM 717 N N . THR A 1 98 ? -14.93 -23.047 -18.438 1 96.38 98 THR A N 1
ATOM 718 C CA . THR A 1 98 ? -14.195 -21.797 -18.281 1 96.38 98 THR A CA 1
ATOM 719 C C . THR A 1 98 ? -13.047 -21.719 -19.281 1 96.38 98 THR A C 1
ATOM 721 O O . THR A 1 98 ? -12.859 -20.688 -19.938 1 96.38 98 THR A O 1
ATOM 724 N N . VAL A 1 99 ? -12.297 -22.797 -19.406 1 97.31 99 VAL A N 1
ATOM 725 C CA . VAL A 1 99 ? -11.172 -22.812 -20.328 1 97.31 99 VAL A CA 1
ATOM 726 C C . VAL A 1 99 ? -11.672 -22.609 -21.766 1 97.31 99 VAL A C 1
ATOM 728 O O . VAL A 1 99 ? -11.117 -21.797 -22.516 1 97.31 99 VAL A O 1
ATOM 731 N N . ALA A 1 100 ? -12.711 -23.312 -22.141 1 96.62 100 ALA A N 1
ATOM 732 C CA . ALA A 1 100 ? -13.281 -23.172 -23.484 1 96.62 100 ALA A CA 1
ATOM 733 C C . ALA A 1 100 ? -13.711 -21.734 -23.734 1 96.62 100 ALA A C 1
ATOM 735 O O . ALA A 1 100 ? -13.477 -21.188 -24.828 1 96.62 100 ALA A O 1
ATOM 736 N N . GLY A 1 101 ? -14.375 -21.188 -22.734 1 96.06 101 GLY A N 1
ATOM 737 C CA . GLY A 1 101 ? -14.805 -19.812 -22.859 1 96.06 101 GLY A CA 1
ATOM 738 C C . GLY A 1 101 ? -13.656 -18.828 -23.047 1 96.06 101 GLY A C 1
ATOM 739 O O . GLY A 1 101 ? -13.734 -17.922 -23.875 1 96.06 101 GLY A O 1
ATOM 740 N N . VAL A 1 102 ? -12.617 -18.984 -22.297 1 96.75 102 VAL A N 1
ATOM 741 C CA . VAL A 1 102 ? -11.445 -18.109 -22.391 1 96.75 102 VAL A CA 1
ATOM 742 C C . VAL A 1 102 ? -10.805 -18.25 -23.766 1 96.75 102 VAL A C 1
ATOM 744 O O . VAL A 1 102 ? -10.414 -17.266 -24.391 1 96.75 102 VAL A O 1
ATOM 747 N N . VAL A 1 103 ? -10.688 -19.469 -24.266 1 96.69 103 VAL A N 1
ATOM 748 C CA . VAL A 1 103 ? -10.141 -19.75 -25.594 1 96.69 103 VAL A CA 1
ATOM 749 C C . VAL A 1 103 ? -10.953 -19 -26.656 1 96.69 103 VAL A C 1
ATOM 751 O O . VAL A 1 103 ? -10.383 -18.344 -27.531 1 96.69 103 VAL A O 1
ATOM 754 N N . GLU A 1 104 ? -12.203 -19.125 -26.547 1 95.94 104 GLU A N 1
ATOM 755 C CA . GLU A 1 104 ? -13.086 -18.469 -27.516 1 95.94 104 GLU A CA 1
ATOM 756 C C . GLU A 1 104 ? -12.867 -16.953 -27.5 1 95.94 104 GLU A C 1
ATOM 758 O O . GLU A 1 104 ? -12.766 -16.328 -28.562 1 95.94 104 GLU A O 1
ATOM 763 N N . ARG A 1 105 ? -12.859 -16.359 -26.359 1 96.06 105 ARG A N 1
ATOM 764 C CA . ARG A 1 105 ? -12.68 -14.914 -26.234 1 96.06 105 ARG A CA 1
ATOM 765 C C . ARG A 1 105 ? -11.32 -14.484 -26.781 1 96.06 105 ARG A C 1
ATOM 767 O O . ARG A 1 105 ? -11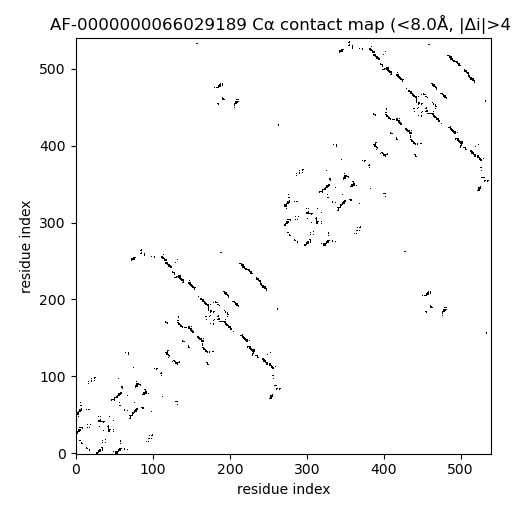.203 -13.422 -27.406 1 96.06 105 ARG A O 1
ATOM 774 N N . MET A 1 106 ? -10.352 -15.305 -26.5 1 95.75 106 MET A N 1
ATOM 775 C CA . MET A 1 106 ? -9.016 -14.992 -27 1 95.75 106 MET A CA 1
ATOM 776 C C . MET A 1 106 ? -8.969 -15.047 -28.516 1 95.75 106 MET A C 1
ATOM 778 O O . MET A 1 106 ? -8.352 -14.188 -29.156 1 95.75 106 MET A O 1
ATOM 782 N N . GLN A 1 107 ? -9.578 -16 -29.047 1 95.31 107 GLN A N 1
ATOM 783 C CA . GLN A 1 107 ? -9.633 -16.109 -30.5 1 95.31 107 GLN A CA 1
ATOM 784 C C . GLN A 1 107 ? -10.352 -14.922 -31.109 1 95.31 107 GLN A C 1
ATOM 786 O O . GLN A 1 107 ? -10.008 -14.484 -32.219 1 95.31 107 GLN A O 1
ATOM 791 N N . ALA A 1 108 ? -11.266 -14.406 -30.375 1 95.5 108 ALA A N 1
ATOM 792 C CA . ALA A 1 108 ? -12.039 -13.258 -30.844 1 95.5 108 ALA A CA 1
ATOM 793 C C . ALA A 1 108 ? -11.297 -11.953 -30.578 1 95.5 108 ALA A C 1
ATOM 795 O O . ALA A 1 108 ? -11.742 -10.883 -31 1 95.5 108 ALA A O 1
ATOM 796 N N . GLY A 1 109 ? -10.219 -11.992 -29.859 1 93.31 109 GLY A N 1
ATOM 797 C CA . GLY A 1 109 ? -9.461 -10.805 -29.5 1 93.31 109 GLY A CA 1
ATOM 798 C C . GLY A 1 109 ? -10.094 -10.008 -28.375 1 93.31 109 GLY A C 1
ATOM 799 O O . GLY A 1 109 ? -9.836 -8.812 -28.234 1 93.31 109 GLY A O 1
ATOM 800 N N . ASP A 1 110 ? -10.922 -10.664 -27.594 1 92 110 ASP A N 1
ATOM 801 C CA . ASP A 1 110 ? -11.711 -9.984 -26.578 1 92 110 ASP A CA 1
ATOM 802 C C . ASP A 1 110 ? -11.367 -10.508 -25.172 1 92 110 ASP A C 1
ATOM 804 O O . ASP A 1 110 ? -12.164 -10.383 -24.25 1 92 110 ASP A O 1
ATOM 808 N N . ALA A 1 111 ? -10.258 -11.172 -25.078 1 90.5 111 ALA A N 1
ATOM 809 C CA . ALA A 1 111 ? -9.914 -11.711 -23.766 1 90.5 111 ALA A CA 1
ATOM 810 C C . ALA A 1 111 ? -9.422 -10.609 -22.828 1 90.5 111 ALA A C 1
ATOM 812 O O . ALA A 1 111 ? -8.656 -9.734 -23.25 1 90.5 111 ALA A O 1
ATOM 813 N N . GLU A 1 112 ? -10.008 -10.562 -21.641 1 90 112 GLU A N 1
ATOM 814 C CA . GLU A 1 112 ? -9.531 -9.648 -20.609 1 90 112 GLU A CA 1
ATOM 815 C C . GLU A 1 112 ? -8.445 -10.305 -19.766 1 90 112 GLU A C 1
ATOM 817 O O . GLU A 1 112 ? -8.648 -11.391 -19.203 1 90 112 GLU A O 1
ATOM 822 N N . LEU A 1 113 ? -7.281 -9.766 -19.781 1 95.19 113 LEU A N 1
ATOM 823 C CA . LEU A 1 113 ? -6.152 -10.281 -19.016 1 95.19 113 LEU A CA 1
ATOM 824 C C . LEU A 1 113 ? -5.879 -9.406 -17.797 1 95.19 113 LEU A C 1
ATOM 826 O O . LEU A 1 113 ? -5.98 -8.18 -17.859 1 95.19 113 LEU A O 1
ATOM 830 N N . GLN A 1 114 ? -5.676 -10.039 -16.641 1 95.06 114 GLN A N 1
ATOM 831 C CA . GLN A 1 114 ? -5.156 -9.352 -15.469 1 95.06 114 GLN A CA 1
ATOM 832 C C . GLN A 1 114 ? -3.631 -9.375 -15.445 1 95.06 114 GLN A C 1
ATOM 834 O O . GLN A 1 114 ? -3.02 -10.414 -15.719 1 95.06 114 GLN A O 1
ATOM 839 N N . GLU A 1 115 ? -3.045 -8.258 -15.172 1 96 115 GLU A N 1
ATOM 840 C CA . GLU A 1 115 ? -1.588 -8.195 -15.109 1 96 115 GLU A CA 1
ATOM 841 C C . GLU A 1 115 ? -1.103 -8.023 -13.672 1 96 115 GLU A C 1
ATOM 843 O O . GLU A 1 115 ? -1.6 -7.164 -12.938 1 96 115 GLU A O 1
ATOM 848 N N . LEU A 1 116 ? -0.228 -8.859 -13.289 1 96 116 LEU A N 1
ATOM 849 C CA . LEU A 1 116 ? 0.428 -8.789 -11.984 1 96 116 LEU A CA 1
ATOM 850 C C . LEU A 1 116 ? 1.894 -8.391 -12.141 1 96 116 LEU A C 1
ATOM 852 O O . LEU A 1 116 ? 2.619 -8.977 -12.945 1 96 116 LEU A O 1
ATOM 856 N N . PRO A 1 117 ? 2.289 -7.398 -11.336 1 97.25 117 PRO A N 1
ATOM 857 C CA . PRO A 1 117 ? 3.693 -7 -11.445 1 97.25 117 PRO A CA 1
ATOM 858 C C . PRO A 1 117 ? 4.652 -8.07 -10.93 1 97.25 117 PRO A C 1
ATOM 860 O O . PRO A 1 117 ? 4.293 -8.859 -10.047 1 97.25 117 PRO A O 1
ATOM 863 N N . GLN A 1 118 ? 5.812 -8.125 -11.516 1 97.62 118 GLN A N 1
ATOM 864 C CA . GLN A 1 118 ? 6.93 -8.93 -11.023 1 97.62 118 GLN A CA 1
ATOM 865 C C . GLN A 1 118 ? 8.078 -8.039 -10.555 1 97.62 118 GLN A C 1
ATOM 867 O O . GLN A 1 118 ? 8.141 -6.855 -10.906 1 97.62 118 GLN A O 1
ATOM 872 N N . LEU A 1 119 ? 8.867 -8.57 -9.742 1 98.12 119 LEU A N 1
ATOM 873 C CA . LEU A 1 119 ? 10.008 -7.863 -9.18 1 98.12 119 LEU A CA 1
ATOM 874 C C . LEU A 1 119 ? 11.32 -8.406 -9.75 1 98.12 119 LEU A C 1
ATOM 876 O O . LEU A 1 119 ? 11.562 -9.609 -9.719 1 98.12 119 LEU A O 1
ATOM 880 N N . GLN A 1 120 ? 12.141 -7.508 -10.32 1 98.19 120 GLN A N 1
ATOM 881 C CA . GLN A 1 120 ? 13.43 -7.914 -10.883 1 98.19 120 GLN A CA 1
ATOM 882 C C . GLN A 1 120 ? 14.586 -7.422 -10.023 1 98.19 120 GLN A C 1
ATOM 884 O O . GLN A 1 120 ? 14.664 -6.234 -9.695 1 98.19 120 GLN A O 1
ATOM 889 N N . ALA A 1 121 ? 15.422 -8.336 -9.625 1 98.5 121 ALA A N 1
ATOM 890 C CA . ALA A 1 121 ? 16.656 -7.992 -8.922 1 98.5 121 ALA A CA 1
ATOM 891 C C . ALA A 1 121 ? 17.844 -7.996 -9.875 1 98.5 121 ALA A C 1
ATOM 893 O O . ALA A 1 121 ? 18 -8.906 -10.688 1 98.5 121 ALA A O 1
ATOM 894 N N . THR A 1 122 ? 18.641 -7 -9.812 1 98.19 122 THR A N 1
ATOM 895 C CA . THR A 1 122 ? 19.875 -6.938 -10.57 1 98.19 122 THR A CA 1
ATOM 896 C C . THR A 1 122 ? 21.047 -6.555 -9.664 1 98.19 122 THR A C 1
ATOM 898 O O . THR A 1 122 ? 20.859 -5.91 -8.633 1 98.19 122 THR A O 1
ATOM 901 N N . GLY A 1 123 ? 22.172 -6.887 -9.883 1 96.75 123 GLY A N 1
ATOM 902 C CA . GLY A 1 123 ? 23.406 -6.637 -9.141 1 96.75 123 GLY A CA 1
ATOM 903 C C . GLY A 1 123 ? 24.578 -7.445 -9.641 1 96.75 123 GLY A C 1
ATOM 904 O O . GLY A 1 123 ? 24.453 -8.219 -10.594 1 96.75 123 GLY A O 1
ATOM 905 N N . PRO A 1 124 ? 25.719 -7.199 -9.039 1 94.44 124 PRO A N 1
ATOM 906 C CA . PRO A 1 124 ? 26.922 -7.918 -9.492 1 94.44 124 PRO A CA 1
ATOM 907 C C . PRO A 1 124 ? 26.781 -9.43 -9.336 1 94.44 124 PRO A C 1
ATOM 909 O O . PRO A 1 124 ? 26.516 -9.922 -8.242 1 94.44 124 PRO A O 1
ATOM 912 N N . GLY A 1 125 ? 26.969 -10.133 -10.477 1 89.38 125 GLY A N 1
ATOM 913 C CA . GLY A 1 125 ? 26.984 -11.586 -10.438 1 89.38 125 GLY A CA 1
ATOM 914 C C . GLY A 1 125 ? 25.609 -12.195 -10.289 1 89.38 125 GLY A C 1
ATOM 915 O O . GLY A 1 125 ? 25.484 -13.406 -10.07 1 89.38 125 GLY A O 1
ATOM 916 N N . LEU A 1 126 ? 24.641 -11.344 -10.281 1 92.38 126 LEU A N 1
ATOM 917 C CA . LEU A 1 126 ? 23.297 -11.852 -10.062 1 92.38 126 LEU A CA 1
ATOM 918 C C . LEU A 1 126 ? 22.641 -12.273 -11.383 1 92.38 126 LEU A C 1
ATOM 920 O O . LEU A 1 126 ? 22.734 -11.555 -12.375 1 92.38 126 LEU A O 1
ATOM 924 N N . SER A 1 127 ? 22.156 -13.469 -11.469 1 90.38 127 SER A N 1
ATOM 925 C CA . SER A 1 127 ? 21.328 -13.977 -12.547 1 90.38 127 SER A CA 1
ATOM 926 C C . SER A 1 127 ? 20.047 -14.602 -12.008 1 90.38 127 SER A C 1
ATOM 928 O O . SER A 1 127 ? 20 -15.789 -11.703 1 90.38 127 SER A O 1
ATOM 930 N N . LEU A 1 128 ? 19.078 -13.781 -11.852 1 94.25 128 LEU A N 1
ATOM 931 C CA . LEU A 1 128 ? 17.812 -14.242 -11.273 1 94.25 128 LEU A CA 1
ATOM 932 C C . LEU A 1 128 ? 16.641 -13.898 -12.188 1 94.25 128 LEU A C 1
ATOM 934 O O . LEU A 1 128 ? 16.625 -12.844 -12.82 1 94.25 128 LEU A O 1
ATOM 938 N N . PRO A 1 129 ? 15.727 -14.812 -12.305 1 93.88 129 PRO A N 1
ATOM 939 C CA . PRO A 1 129 ? 14.484 -14.43 -12.977 1 93.88 129 PRO A CA 1
ATOM 940 C C . PRO A 1 129 ? 13.672 -13.406 -12.18 1 93.88 129 PRO A C 1
ATOM 942 O O . PRO A 1 129 ? 13.977 -13.148 -11.016 1 93.88 129 PRO A O 1
ATOM 945 N N . ALA A 1 130 ? 12.703 -12.82 -12.852 1 96.12 130 ALA A N 1
ATOM 946 C CA . ALA A 1 130 ? 11.766 -11.953 -12.141 1 96.12 130 ALA A CA 1
ATOM 947 C C . ALA A 1 130 ? 10.953 -12.742 -11.117 1 96.12 130 ALA A C 1
ATOM 949 O O . ALA A 1 130 ? 10.633 -13.914 -11.344 1 96.12 130 ALA A O 1
ATOM 950 N N . ALA A 1 131 ? 10.664 -12.133 -10.031 1 96.94 131 ALA A N 1
ATOM 951 C CA . ALA A 1 131 ? 9.93 -12.781 -8.945 1 96.94 131 ALA A CA 1
ATOM 952 C C . ALA A 1 131 ? 8.461 -12.367 -8.953 1 96.94 131 ALA A C 1
ATOM 954 O O . ALA A 1 131 ? 8.148 -11.18 -9.055 1 96.94 131 ALA A O 1
ATOM 955 N N . VAL A 1 132 ? 7.582 -13.328 -8.789 1 96.31 132 VAL A N 1
ATOM 956 C CA . VAL A 1 132 ? 6.148 -13.07 -8.711 1 96.31 132 VAL A CA 1
ATOM 957 C C . VAL A 1 132 ? 5.77 -12.68 -7.281 1 96.31 132 VAL A C 1
ATOM 959 O O . VAL A 1 132 ? 4.887 -11.844 -7.07 1 96.31 132 VAL A O 1
ATOM 962 N N . ASN A 1 133 ? 6.453 -13.336 -6.34 1 96.69 133 ASN A N 1
ATOM 963 C CA . ASN A 1 133 ? 6.148 -13.078 -4.938 1 96.69 133 ASN A CA 1
ATOM 964 C C . ASN A 1 133 ? 7.117 -12.062 -4.328 1 96.69 133 ASN A C 1
ATOM 966 O O . ASN A 1 133 ? 6.719 -10.961 -3.965 1 96.69 133 ASN A O 1
ATOM 970 N N . GLU A 1 134 ? 8.359 -12.438 -4.238 1 98.25 134 GLU A N 1
ATOM 971 C CA . GLU A 1 134 ? 9.289 -11.547 -3.549 1 98.25 134 GLU A CA 1
ATOM 972 C C . GLU A 1 134 ? 10.734 -11.836 -3.953 1 98.25 134 GLU A C 1
ATOM 974 O O . GLU A 1 134 ? 11.023 -12.891 -4.52 1 98.25 134 GLU A O 1
ATOM 979 N N . VAL A 1 135 ? 11.562 -10.938 -3.695 1 98.5 135 VAL A N 1
ATOM 980 C CA . VAL A 1 135 ? 13.008 -11.125 -3.635 1 98.5 135 VAL A CA 1
ATOM 981 C C . VAL A 1 135 ? 13.492 -10.938 -2.199 1 98.5 135 VAL A C 1
ATOM 983 O O . VAL A 1 135 ? 13.133 -9.961 -1.538 1 98.5 135 VAL A O 1
ATOM 986 N N . ALA A 1 136 ? 14.234 -11.914 -1.682 1 98.19 136 ALA A N 1
ATOM 987 C CA . ALA A 1 136 ? 14.844 -11.828 -0.358 1 98.19 136 ALA A CA 1
ATOM 988 C C . ALA A 1 136 ? 16.359 -11.664 -0.464 1 98.19 136 ALA A C 1
ATOM 990 O O . ALA A 1 136 ? 17.016 -12.383 -1.22 1 98.19 136 ALA A O 1
ATOM 991 N N . VAL A 1 137 ? 16.891 -10.711 0.141 1 97.81 137 VAL A N 1
ATOM 992 C CA . VAL A 1 137 ? 18.328 -10.523 0.3 1 97.81 137 VAL A CA 1
ATOM 993 C C . VAL A 1 137 ? 18.75 -10.945 1.703 1 97.81 137 VAL A C 1
ATOM 995 O O . VAL A 1 137 ? 18.391 -10.297 2.689 1 97.81 137 VAL A O 1
ATOM 998 N N . LEU A 1 138 ? 19.578 -11.977 1.822 1 96.5 138 LEU A N 1
ATOM 999 C CA . LEU A 1 138 ? 19.797 -12.656 3.094 1 96.5 138 LEU A CA 1
ATOM 1000 C C . LEU A 1 138 ? 21.297 -12.766 3.393 1 96.5 138 LEU A C 1
ATOM 1002 O O . LEU A 1 138 ? 22.109 -12.797 2.473 1 96.5 138 LEU A O 1
ATOM 1006 N N . GLY A 1 139 ? 21.562 -12.812 4.645 1 94.06 139 GLY A N 1
ATOM 1007 C CA . GLY A 1 139 ? 22.891 -13.227 5.055 1 94.06 139 GLY A CA 1
ATOM 1008 C C . GLY A 1 139 ? 23.125 -14.719 4.871 1 94.06 139 GLY A C 1
ATOM 1009 O O . GLY A 1 139 ? 22.25 -15.438 4.402 1 94.06 139 GLY A O 1
ATOM 1010 N N . PRO A 1 140 ? 24.422 -15.156 5.117 1 84.44 140 PRO A N 1
ATOM 1011 C CA . PRO A 1 140 ? 24.781 -16.562 4.883 1 84.44 140 PRO A CA 1
ATOM 1012 C C . PRO A 1 140 ? 23.969 -17.531 5.723 1 84.44 140 PRO A C 1
ATOM 1014 O O . PRO A 1 140 ? 23.641 -18.625 5.262 1 84.44 140 PRO A O 1
ATOM 1017 N N . GLN A 1 141 ? 23.766 -17.266 6.949 1 72.44 141 GLN A N 1
ATOM 1018 C CA . GLN A 1 141 ? 22.953 -18.109 7.816 1 72.44 141 GLN A CA 1
ATOM 1019 C C . GLN A 1 141 ? 22.062 -17.266 8.719 1 72.44 141 GLN A C 1
ATOM 1021 O O . GLN A 1 141 ? 22.344 -16.109 8.977 1 72.44 141 GLN A O 1
ATOM 1026 N N . ARG A 1 142 ? 20.859 -18 8.914 1 62.88 142 ARG A N 1
ATOM 1027 C CA . ARG A 1 142 ? 19.984 -17.328 9.883 1 62.88 142 ARG A CA 1
ATOM 1028 C C . ARG A 1 142 ? 20.531 -17.469 11.297 1 62.88 142 ARG A C 1
ATOM 1030 O O . ARG A 1 142 ? 21.062 -18.516 11.664 1 62.88 142 ARG A O 1
ATOM 1037 N N . GLY A 1 143 ? 20.578 -16.297 12.172 1 56.88 143 GLY A N 1
ATOM 1038 C CA . GLY A 1 143 ? 21.031 -16.25 13.555 1 56.88 143 GLY A CA 1
ATOM 1039 C C . GLY A 1 143 ? 21.922 -15.062 13.844 1 56.88 143 GLY A C 1
ATOM 1040 O O . GLY A 1 143 ? 22.406 -14.398 12.922 1 56.88 143 GLY A O 1
ATOM 1041 N N . ARG A 1 144 ? 21.969 -14.703 15.211 1 57.62 144 ARG A N 1
ATOM 1042 C CA . ARG A 1 144 ? 22.562 -13.484 15.758 1 57.62 144 ARG A CA 1
ATOM 1043 C C . ARG A 1 144 ? 23.938 -13.227 15.164 1 57.62 144 ARG A C 1
ATOM 1045 O O . ARG A 1 144 ? 24.312 -12.078 14.938 1 57.62 144 ARG A O 1
ATOM 1052 N N . ASP A 1 145 ? 24.656 -14.133 14.883 1 64.62 145 ASP A N 1
ATOM 1053 C CA . ASP A 1 145 ? 26.031 -13.875 14.492 1 64.62 145 ASP A CA 1
ATOM 1054 C C . ASP A 1 145 ? 26.219 -14.023 12.984 1 64.62 145 ASP A C 1
ATOM 1056 O O . ASP A 1 145 ? 27.328 -13.883 12.469 1 64.62 145 ASP A O 1
ATOM 1060 N N . ASN A 1 146 ? 25.109 -14.102 12.234 1 74 146 ASN A N 1
ATOM 1061 C CA . ASN A 1 146 ? 25.266 -14.398 10.812 1 74 146 ASN A CA 1
ATOM 1062 C C . ASN A 1 146 ? 24.422 -13.477 9.945 1 74 146 ASN A C 1
ATOM 1064 O O . ASN A 1 146 ? 24.094 -13.82 8.812 1 74 146 ASN A O 1
ATOM 1068 N N . GLY A 1 147 ? 24.203 -12.273 10.438 1 85.56 147 GLY A N 1
ATOM 1069 C CA . GLY A 1 147 ? 23.422 -11.305 9.688 1 85.56 147 GLY A CA 1
ATOM 1070 C C . GLY A 1 147 ? 24.266 -10.469 8.742 1 85.56 147 GLY A C 1
ATOM 1071 O O . GLY A 1 147 ? 25.375 -10.867 8.367 1 85.56 147 GLY A O 1
ATOM 1072 N N . LEU A 1 148 ? 23.594 -9.539 8.062 1 93.31 148 LEU A N 1
ATOM 1073 C CA . LEU A 1 148 ? 24.156 -8.586 7.113 1 93.31 148 LEU A CA 1
ATOM 1074 C C . LEU A 1 148 ? 24.016 -7.156 7.625 1 93.31 148 LEU A C 1
ATOM 1076 O O . LEU A 1 148 ? 23.078 -6.848 8.359 1 93.31 148 LEU A O 1
ATOM 1080 N N . ASP A 1 149 ? 25.094 -6.367 7.359 1 96.1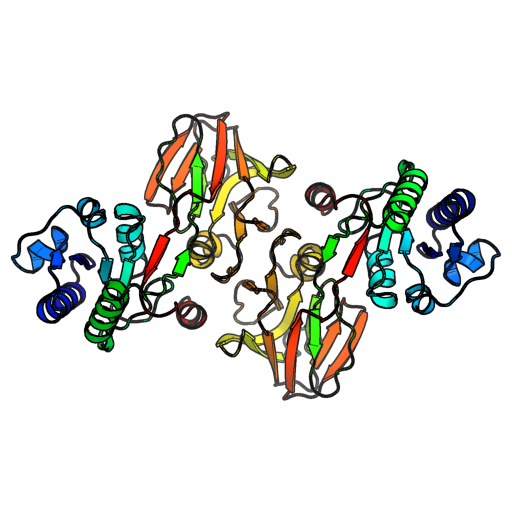9 149 ASP A N 1
ATOM 1081 C CA . ASP A 1 149 ? 24.828 -4.93 7.367 1 96.19 149 ASP A CA 1
ATOM 1082 C C . ASP A 1 149 ? 24.062 -4.504 6.121 1 96.19 149 ASP A C 1
ATOM 1084 O O . ASP A 1 149 ? 24.5 -4.762 4.996 1 96.19 149 ASP A O 1
ATOM 1088 N N . ILE A 1 150 ? 22.969 -3.873 6.309 1 97.19 150 ILE A N 1
ATOM 1089 C CA . ILE A 1 150 ? 22.125 -3.518 5.172 1 97.19 150 ILE A CA 1
ATOM 1090 C C . ILE A 1 150 ? 21.859 -2.016 5.18 1 97.19 150 ILE A C 1
ATOM 1092 O O . ILE A 1 150 ? 21.781 -1.4 6.246 1 97.19 150 ILE A O 1
ATOM 1096 N N . ASP A 1 151 ? 21.812 -1.426 4.051 1 97.88 151 ASP A N 1
ATOM 1097 C CA . ASP A 1 151 ? 21.328 -0.077 3.791 1 97.88 151 ASP A CA 1
ATOM 1098 C C . ASP A 1 151 ? 20.281 -0.077 2.666 1 97.88 151 ASP A C 1
ATOM 1100 O O . ASP A 1 151 ? 20.609 -0.419 1.525 1 97.88 151 ASP A O 1
ATOM 1104 N N . VAL A 1 152 ? 19.031 0.228 2.984 1 98.25 152 VAL A N 1
ATOM 1105 C CA . VAL A 1 152 ? 17.938 0.176 2.027 1 98.25 152 VAL A CA 1
ATOM 1106 C C . VAL A 1 152 ? 17.547 1.592 1.608 1 98.25 152 VAL A C 1
ATOM 1108 O O . VAL A 1 152 ? 17.266 2.441 2.457 1 98.25 152 VAL A O 1
ATOM 1111 N N . ARG A 1 153 ? 17.453 1.832 0.37 1 98.44 153 ARG A N 1
ATOM 1112 C CA . ARG A 1 153 ? 17.094 3.137 -0.175 1 98.44 153 ARG A CA 1
ATOM 1113 C C . ARG A 1 153 ? 16.016 3.004 -1.244 1 98.44 153 ARG A C 1
ATOM 1115 O O . ARG A 1 153 ? 15.93 1.98 -1.927 1 98.44 153 ARG A O 1
ATOM 1122 N N . VAL A 1 154 ? 15.18 3.955 -1.367 1 98.25 154 VAL A N 1
ATOM 1123 C CA . VAL A 1 154 ? 14.164 4.059 -2.404 1 98.25 154 VAL A CA 1
ATOM 1124 C C . VAL A 1 154 ? 14.422 5.293 -3.266 1 98.25 154 VAL A C 1
ATOM 1126 O O . VAL A 1 154 ? 14.352 6.426 -2.781 1 98.25 154 VAL A O 1
ATOM 1129 N N . ASN A 1 155 ? 14.703 5.074 -4.547 1 97.56 155 ASN A N 1
ATOM 1130 C CA . ASN A 1 155 ? 15.148 6.141 -5.434 1 97.56 155 ASN A CA 1
ATOM 1131 C C . ASN A 1 155 ? 16.266 6.969 -4.801 1 97.56 155 ASN A C 1
ATOM 1133 O O . ASN A 1 155 ? 16.219 8.203 -4.836 1 97.56 155 ASN A O 1
ATOM 1137 N N . GLY A 1 156 ? 17.094 6.32 -4.191 1 97.06 156 GLY A N 1
ATOM 1138 C CA . GLY A 1 156 ? 18.281 6.961 -3.652 1 97.06 156 GLY A CA 1
ATOM 1139 C C . GLY A 1 156 ? 18.062 7.559 -2.275 1 97.06 156 GLY A C 1
ATOM 1140 O O . GLY A 1 156 ? 19.016 7.965 -1.61 1 97.06 156 GLY A O 1
ATOM 1141 N N . GLU A 1 157 ? 16.828 7.676 -1.804 1 95.88 157 GLU A N 1
ATOM 1142 C CA . GLU A 1 157 ? 16.531 8.211 -0.481 1 95.88 157 GLU A CA 1
ATOM 1143 C C . GLU A 1 157 ? 16.562 7.113 0.581 1 95.88 157 GLU A C 1
ATOM 1145 O O . GLU A 1 157 ? 15.969 6.055 0.411 1 95.88 157 GLU A O 1
ATOM 1150 N N . GLY A 1 158 ? 17.203 7.359 1.729 1 96.06 158 GLY A N 1
ATOM 1151 C CA . GLY A 1 158 ? 17.438 6.34 2.74 1 96.06 158 GLY A CA 1
ATOM 1152 C C . GLY A 1 158 ? 16.172 5.977 3.512 1 96.06 158 GLY A C 1
ATOM 1153 O O . GLY A 1 158 ? 15.484 6.855 4.031 1 96.06 158 GLY A O 1
ATOM 1154 N N . TYR A 1 159 ? 15.914 4.688 3.617 1 96.5 159 TYR A N 1
ATOM 1155 C CA . TYR A 1 159 ? 14.797 4.203 4.422 1 96.5 159 TYR A CA 1
ATOM 1156 C C . TYR A 1 159 ? 15.297 3.588 5.727 1 96.5 159 TYR A C 1
ATOM 1158 O O . TYR A 1 159 ? 14.922 4.031 6.812 1 96.5 159 TYR A O 1
ATOM 1166 N N . SER A 1 160 ? 16.125 2.604 5.574 1 94.38 160 SER A N 1
ATOM 1167 C CA . SER A 1 160 ? 16.609 1.921 6.762 1 94.38 160 SER A CA 1
ATOM 1168 C C . SER A 1 160 ? 18.062 1.494 6.59 1 94.38 160 SER A C 1
ATOM 1170 O O . SER A 1 160 ? 18.531 1.279 5.465 1 94.38 160 SER A O 1
ATOM 1172 N N . SER A 1 161 ? 18.766 1.424 7.719 1 95.12 161 SER A N 1
ATOM 1173 C CA . SER A 1 161 ? 20.141 0.938 7.77 1 95.12 161 SER A CA 1
ATOM 1174 C C . SER A 1 161 ? 20.438 0.248 9.094 1 95.12 161 SER A C 1
ATOM 1176 O O . SER A 1 161 ? 19.953 0.682 10.148 1 95.12 161 SER A O 1
ATOM 1178 N N . GLY A 1 162 ? 21.188 -0.784 9.047 1 94.69 162 GLY A N 1
ATOM 1179 C CA . GLY A 1 162 ? 21.531 -1.516 10.25 1 94.69 162 GLY A CA 1
ATOM 1180 C C . GLY A 1 162 ? 21.828 -2.982 9.992 1 94.69 162 GLY A C 1
ATOM 1181 O O . GLY A 1 162 ? 21.938 -3.406 8.844 1 94.69 162 GLY A O 1
ATOM 1182 N N . ARG A 1 163 ? 22.062 -3.736 11.086 1 95 163 ARG A N 1
ATOM 1183 C CA . ARG A 1 163 ? 22.328 -5.168 10.992 1 95 163 ARG A CA 1
ATOM 1184 C C . ARG A 1 163 ? 21.016 -5.965 11.016 1 95 163 ARG A C 1
ATOM 1186 O O . ARG A 1 163 ? 20.109 -5.66 11.789 1 95 163 ARG A O 1
ATOM 1193 N N . ALA A 1 164 ? 20.875 -6.883 10.148 1 95.19 164 ALA A N 1
ATOM 1194 C CA . ALA A 1 164 ? 19.688 -7.734 10.07 1 95.19 164 ALA A CA 1
ATOM 1195 C C . ALA A 1 164 ? 20.016 -9.078 9.43 1 95.19 164 ALA A C 1
ATOM 1197 O O . ALA A 1 164 ? 21.078 -9.242 8.836 1 95.19 164 ALA A O 1
ATOM 1198 N N . ASP A 1 165 ? 19.141 -10.047 9.602 1 95.06 165 ASP A N 1
ATOM 1199 C CA . ASP A 1 165 ? 19.281 -11.305 8.859 1 95.06 165 ASP A CA 1
ATOM 1200 C C . ASP A 1 165 ? 19.078 -11.07 7.359 1 95.06 165 ASP A C 1
ATOM 1202 O O . ASP A 1 165 ? 19.625 -11.82 6.539 1 95.06 165 ASP A O 1
ATOM 1206 N N . GLY A 1 166 ? 18.297 -10.062 7.031 1 96.06 166 GLY A N 1
ATOM 1207 C CA . GLY A 1 166 ? 18.062 -9.719 5.637 1 96.06 166 GLY A CA 1
ATOM 1208 C C . GLY A 1 166 ? 16.922 -8.742 5.445 1 96.06 166 GLY A C 1
ATOM 1209 O O . GLY A 1 166 ? 16.5 -8.086 6.395 1 96.06 166 GLY A O 1
ATOM 1210 N N . VAL A 1 167 ? 16.547 -8.578 4.223 1 97.56 167 VAL A N 1
ATOM 1211 C CA . VAL A 1 167 ? 15.398 -7.758 3.848 1 97.56 167 VAL A CA 1
ATOM 1212 C C . VAL A 1 167 ? 14.617 -8.438 2.727 1 97.56 167 VAL A C 1
ATOM 1214 O O . VAL A 1 167 ? 15.203 -9.07 1.847 1 97.56 167 VAL A O 1
ATOM 1217 N N . LEU A 1 168 ? 13.383 -8.328 2.896 1 97.88 168 LEU A N 1
ATOM 1218 C CA . LEU A 1 168 ? 12.438 -8.883 1.936 1 97.88 168 LEU A CA 1
ATOM 1219 C C . LEU A 1 168 ? 11.719 -7.773 1.178 1 97.88 168 LEU A C 1
ATOM 1221 O O . LEU A 1 168 ? 11.258 -6.801 1.781 1 97.88 168 LEU A O 1
ATOM 1225 N N . VAL A 1 169 ? 11.688 -7.812 -0.165 1 98.88 169 VAL A N 1
ATOM 1226 C CA . VAL A 1 169 ? 10.828 -6.953 -0.972 1 98.88 169 VAL A CA 1
ATOM 1227 C C . VAL A 1 169 ? 9.781 -7.797 -1.694 1 98.88 169 VAL A C 1
ATOM 1229 O O . VAL A 1 169 ? 10.125 -8.703 -2.461 1 98.88 169 VAL A O 1
ATOM 1232 N N . SER A 1 170 ? 8.578 -7.488 -1.479 1 98.75 170 SER A N 1
ATOM 1233 C CA . SER A 1 170 ? 7.496 -8.336 -1.972 1 98.75 170 SER A CA 1
ATOM 1234 C C . SER A 1 170 ? 6.586 -7.574 -2.932 1 98.75 170 SER A C 1
ATOM 1236 O O . SER A 1 170 ? 6.438 -6.355 -2.82 1 98.75 170 SER A O 1
ATOM 1238 N N . THR A 1 171 ? 6.055 -8.266 -3.912 1 98.38 171 THR A N 1
ATOM 1239 C CA . THR A 1 171 ? 4.949 -7.777 -4.73 1 98.38 171 THR A CA 1
ATOM 1240 C C . THR A 1 171 ? 3.629 -7.871 -3.971 1 98.38 171 THR A C 1
ATOM 1242 O O . THR A 1 171 ? 3.572 -8.445 -2.883 1 98.38 171 THR A O 1
ATOM 1245 N N . PRO A 1 172 ? 2.539 -7.266 -4.523 1 98 172 PRO A N 1
ATOM 1246 C CA . PRO A 1 172 ? 1.239 -7.477 -3.883 1 98 172 PRO A CA 1
ATOM 1247 C C . PRO A 1 172 ? 0.853 -8.953 -3.801 1 98 172 PRO A C 1
ATOM 1249 O O . PRO A 1 172 ? 0.335 -9.398 -2.775 1 98 172 PRO A O 1
ATOM 1252 N N . THR A 1 173 ? 1.166 -9.703 -4.844 1 95.88 173 THR A N 1
ATOM 1253 C CA . THR A 1 173 ? 0.896 -11.141 -4.852 1 95.88 173 THR A CA 1
ATOM 1254 C C . THR A 1 173 ? 1.629 -11.836 -3.711 1 95.88 173 THR A C 1
ATOM 1256 O O . THR A 1 173 ? 1.037 -12.633 -2.982 1 95.88 173 THR A O 1
ATOM 1259 N N . GLY A 1 174 ? 2.834 -11.477 -3.518 1 96.81 174 GLY A N 1
ATOM 1260 C CA . GLY A 1 174 ? 3.666 -12.102 -2.504 1 96.81 174 GLY A CA 1
ATOM 1261 C C . GLY A 1 174 ? 3.373 -11.609 -1.101 1 96.81 174 GLY A C 1
ATOM 1262 O O . GLY A 1 174 ? 3.914 -12.133 -0.125 1 96.81 174 GLY A O 1
ATOM 1263 N N . SER A 1 175 ? 2.541 -10.594 -0.923 1 97.75 175 SER A N 1
ATOM 1264 C CA . SER A 1 175 ? 2.279 -10.008 0.387 1 97.75 175 SER A CA 1
ATOM 1265 C C . SER A 1 175 ? 1.643 -11.023 1.329 1 97.75 175 SER A C 1
ATOM 1267 O O . SER A 1 175 ? 1.718 -10.875 2.551 1 97.75 175 SER A O 1
ATOM 1269 N N . THR A 1 176 ? 1.049 -12.125 0.838 1 94.62 176 THR A N 1
ATOM 1270 C CA . THR A 1 176 ? 0.367 -13.125 1.652 1 94.62 176 THR A CA 1
ATOM 1271 C C . THR A 1 176 ? 1.251 -14.352 1.855 1 94.62 176 THR A C 1
ATOM 1273 O O . THR A 1 176 ? 0.809 -15.352 2.418 1 94.62 176 THR A O 1
ATOM 1276 N N . ALA A 1 177 ? 2.418 -14.32 1.382 1 94.06 177 ALA A N 1
ATOM 1277 C CA . ALA A 1 177 ? 3.352 -15.438 1.509 1 94.06 177 ALA A CA 1
ATOM 1278 C C . ALA A 1 177 ? 4.441 -15.125 2.527 1 94.06 177 ALA A C 1
ATOM 1280 O O . ALA A 1 177 ? 4.152 -14.875 3.701 1 94.06 177 ALA A O 1
ATOM 1281 N N . TYR A 1 178 ? 5.773 -15.125 2.084 1 95.62 178 TYR A N 1
ATOM 1282 C CA . TYR A 1 178 ? 6.902 -14.914 2.982 1 95.62 178 TYR A CA 1
ATOM 1283 C C . TYR A 1 178 ? 6.789 -13.578 3.701 1 95.62 178 TYR A C 1
ATOM 1285 O O . TYR A 1 178 ? 7.137 -13.469 4.879 1 95.62 178 TYR A O 1
ATOM 1293 N N . ASN A 1 179 ? 6.281 -12.555 3.043 1 97.56 179 ASN A N 1
ATOM 1294 C CA . ASN A 1 179 ? 6.094 -11.234 3.635 1 97.56 179 ASN A CA 1
ATOM 1295 C C . ASN A 1 179 ? 5.23 -11.297 4.891 1 97.56 179 ASN A C 1
ATOM 1297 O O . ASN A 1 179 ? 5.566 -10.703 5.914 1 97.56 179 ASN A O 1
ATOM 1301 N N . LEU A 1 180 ? 4.172 -12.016 4.75 1 95.69 180 LEU A N 1
ATOM 1302 C CA . LEU A 1 180 ? 3.252 -12.148 5.875 1 95.69 180 LEU A CA 1
ATOM 1303 C C . LEU A 1 180 ? 3.939 -12.812 7.062 1 95.69 180 LEU A C 1
ATOM 1305 O O . LEU A 1 180 ? 3.75 -12.391 8.211 1 95.69 180 LEU A O 1
ATOM 1309 N N . SER A 1 181 ? 4.707 -13.781 6.859 1 94.19 181 SER A N 1
ATOM 1310 C CA . SER A 1 181 ? 5.414 -14.508 7.902 1 94.19 181 SER A CA 1
ATOM 1311 C C . SER A 1 181 ? 6.406 -13.609 8.633 1 94.19 181 SER A C 1
ATOM 1313 O O . SER A 1 181 ? 6.766 -13.867 9.781 1 94.19 181 SER A O 1
ATOM 1315 N N . GLU A 1 182 ? 6.852 -12.586 7.98 1 94.75 182 GLU A N 1
ATOM 1316 C CA . GLU A 1 182 ? 7.82 -11.656 8.562 1 94.75 182 GLU A CA 1
ATOM 1317 C C . GLU A 1 182 ? 7.125 -10.438 9.156 1 94.75 182 GLU A C 1
ATOM 1319 O O . GLU A 1 182 ? 7.781 -9.453 9.508 1 94.75 182 GLU A O 1
ATOM 1324 N N . GLY A 1 183 ? 5.828 -10.469 9.172 1 94.81 183 GLY A N 1
ATOM 1325 C CA . GLY A 1 183 ? 5.082 -9.422 9.852 1 94.81 183 GLY A CA 1
ATOM 1326 C C . GLY A 1 183 ? 4.656 -8.297 8.93 1 94.81 183 GLY A C 1
ATOM 1327 O O . GLY A 1 183 ? 4.168 -7.262 9.383 1 94.81 183 GLY A O 1
ATOM 1328 N N . GLY A 1 184 ? 4.867 -8.438 7.625 1 97.56 184 GLY A N 1
ATOM 1329 C CA . GLY A 1 184 ? 4.434 -7.441 6.66 1 97.56 184 GLY A CA 1
ATOM 1330 C C . GLY A 1 184 ? 2.932 -7.43 6.445 1 97.56 184 GLY A C 1
ATOM 1331 O O . GLY A 1 184 ? 2.236 -8.367 6.836 1 97.56 184 GLY A O 1
ATOM 1332 N N . PRO A 1 185 ? 2.467 -6.387 5.832 1 98.44 185 PRO A N 1
ATOM 1333 C CA . PRO A 1 185 ? 1.029 -6.27 5.582 1 98.44 185 PRO A CA 1
ATOM 1334 C C . PRO A 1 185 ? 0.571 -7.09 4.379 1 98.44 185 PRO A C 1
ATOM 1336 O O . PRO A 1 185 ? 1.398 -7.535 3.58 1 98.44 185 PRO A O 1
ATOM 1339 N N . ILE A 1 186 ? -0.722 -7.336 4.332 1 98.19 186 ILE A N 1
ATOM 1340 C CA . ILE A 1 186 ? -1.358 -7.82 3.113 1 98.19 186 ILE A CA 1
ATOM 1341 C C . ILE A 1 186 ? -1.608 -6.652 2.16 1 98.19 186 ILE A C 1
ATOM 1343 O O . ILE A 1 186 ? -2.027 -5.574 2.588 1 98.19 186 ILE A O 1
ATOM 1347 N N . VAL A 1 187 ? -1.375 -6.836 0.896 1 98.5 187 VAL A N 1
ATOM 1348 C CA . VAL A 1 187 ? -1.599 -5.805 -0.111 1 98.5 187 VAL A CA 1
ATOM 1349 C C . VAL A 1 187 ? -2.586 -6.309 -1.16 1 98.5 187 VAL A C 1
ATOM 1351 O O . VAL A 1 187 ? -2.352 -7.34 -1.797 1 98.5 187 VAL A O 1
ATOM 1354 N N . HIS A 1 188 ? -3.666 -5.629 -1.267 1 97.75 188 HIS A N 1
ATOM 1355 C CA . HIS A 1 188 ? -4.629 -5.93 -2.322 1 97.75 188 HIS A CA 1
ATOM 1356 C C . HIS A 1 188 ? -3.969 -5.887 -3.697 1 97.75 188 HIS A C 1
ATOM 1358 O O . HIS A 1 188 ? -3.158 -5 -3.975 1 97.75 188 HIS A O 1
ATOM 1364 N N . PRO A 1 189 ? -4.352 -6.809 -4.633 1 95.19 189 PRO A N 1
ATOM 1365 C CA . PRO A 1 189 ? -3.684 -6.91 -5.934 1 95.19 189 PRO A CA 1
ATOM 1366 C C . PRO A 1 189 ? -3.793 -5.629 -6.754 1 95.19 189 PRO A C 1
ATOM 1368 O O . PRO A 1 189 ? -2.967 -5.383 -7.637 1 95.19 189 PRO A O 1
ATOM 1371 N N . ASP A 1 190 ? -4.77 -4.773 -6.48 1 96.19 190 ASP A N 1
ATOM 1372 C CA . ASP A 1 190 ? -4.988 -3.564 -7.266 1 96.19 190 ASP A CA 1
ATOM 1373 C C . ASP A 1 190 ? -4.188 -2.391 -6.703 1 96.19 190 ASP A C 1
ATOM 1375 O O . ASP A 1 190 ? -4.254 -1.278 -7.227 1 96.19 190 ASP A O 1
ATOM 1379 N N . VAL A 1 191 ? -3.482 -2.562 -5.652 1 98.12 191 VAL A N 1
ATOM 1380 C CA . VAL A 1 191 ? -2.562 -1.553 -5.137 1 98.12 191 VAL A CA 1
ATOM 1381 C C . VAL A 1 191 ? -1.196 -1.711 -5.797 1 98.12 191 VAL A C 1
ATOM 1383 O O . VAL A 1 191 ? -0.575 -2.771 -5.707 1 98.12 191 VAL A O 1
ATOM 1386 N N . SER A 1 192 ? -0.751 -0.72 -6.461 1 98.25 192 SER A N 1
ATOM 1387 C CA . SER A 1 192 ? 0.547 -0.759 -7.125 1 98.25 192 SER A CA 1
ATOM 1388 C C . SER A 1 192 ? 1.673 -0.397 -6.164 1 98.25 192 SER A C 1
ATOM 1390 O O . SER A 1 192 ? 2.217 0.708 -6.223 1 98.25 192 SER A O 1
ATOM 1392 N N . ALA A 1 193 ? 2.027 -1.378 -5.324 1 98.81 193 ALA A N 1
ATOM 1393 C CA . ALA A 1 193 ? 3.068 -1.111 -4.332 1 98.81 193 ALA A CA 1
ATOM 1394 C C . ALA A 1 193 ? 3.889 -2.367 -4.047 1 98.81 193 ALA A C 1
ATOM 1396 O O . ALA A 1 193 ? 3.338 -3.467 -3.953 1 98.81 193 ALA A O 1
ATOM 1397 N N . PHE A 1 194 ? 5.188 -2.203 -3.984 1 98.88 194 PHE A N 1
ATOM 1398 C CA . PHE A 1 194 ? 6.031 -3.213 -3.359 1 98.88 194 PHE A CA 1
ATOM 1399 C C . PHE A 1 194 ? 6.133 -2.982 -1.856 1 98.88 194 PHE A C 1
ATOM 1401 O O . PHE A 1 194 ? 5.922 -1.865 -1.38 1 98.88 194 PHE A O 1
ATOM 1408 N N . VAL A 1 195 ? 6.375 -4.016 -1.111 1 98.88 195 VAL A N 1
ATOM 1409 C CA . VAL A 1 195 ? 6.539 -3.9 0.334 1 98.88 195 VAL A CA 1
ATOM 1410 C C . VAL A 1 195 ? 7.969 -4.27 0.726 1 98.88 195 VAL A C 1
ATOM 1412 O O . VAL A 1 195 ? 8.477 -5.324 0.335 1 98.88 195 VAL A O 1
ATOM 1415 N N . VAL A 1 196 ? 8.633 -3.408 1.415 1 98.81 196 VAL A N 1
ATOM 1416 C CA . VAL A 1 196 ? 9.945 -3.662 1.998 1 98.81 196 VAL A CA 1
ATOM 1417 C C . VAL A 1 196 ? 9.789 -4.098 3.453 1 98.81 196 VAL A C 1
ATOM 1419 O O . VAL A 1 196 ? 9.219 -3.367 4.27 1 98.81 196 VAL A O 1
ATOM 1422 N N . THR A 1 197 ? 10.273 -5.23 3.826 1 98.25 197 THR A N 1
ATOM 1423 C CA . THR A 1 197 ? 10.188 -5.773 5.176 1 98.25 197 THR A CA 1
ATOM 1424 C C . THR A 1 197 ? 11.547 -6.293 5.645 1 98.25 197 THR A C 1
ATOM 1426 O O . THR A 1 197 ? 12.133 -7.168 5.008 1 98.25 197 THR A O 1
ATOM 1429 N N . GLU A 1 198 ? 12.047 -5.785 6.727 1 96.56 198 GLU A N 1
ATOM 1430 C CA . GLU A 1 198 ? 13.289 -6.277 7.301 1 96.56 198 GLU A CA 1
ATOM 1431 C C . GLU A 1 198 ? 13.078 -7.59 8.047 1 96.56 198 GLU A C 1
ATOM 1433 O O . GLU A 1 198 ? 12 -7.832 8.586 1 96.56 198 GLU A O 1
ATOM 1438 N N . MET A 1 199 ? 14.055 -8.336 8.047 1 95.06 199 MET A N 1
ATOM 1439 C CA . MET A 1 199 ? 14.008 -9.625 8.727 1 95.06 199 MET A CA 1
ATOM 1440 C C . MET A 1 199 ? 14.938 -9.648 9.93 1 95.06 199 MET A C 1
ATOM 1442 O O . MET A 1 199 ? 16.156 -9.594 9.781 1 95.06 199 MET A O 1
ATOM 1446 N N . CYS A 1 200 ? 14.383 -9.711 11.164 1 92.31 200 CYS A N 1
ATOM 1447 C CA . CYS A 1 200 ? 15.109 -9.828 12.422 1 92.31 200 CYS A CA 1
ATOM 1448 C C . CYS A 1 200 ? 16.172 -8.734 12.539 1 92.31 200 CYS A C 1
ATOM 1450 O O . CYS A 1 200 ? 17.328 -9.016 12.828 1 92.31 200 CYS A O 1
ATOM 1452 N N . ALA A 1 201 ? 15.781 -7.582 12.25 1 91.06 201 ALA A N 1
ATOM 1453 C CA . ALA A 1 201 ? 16.703 -6.457 12.352 1 91.06 201 ALA A CA 1
ATOM 1454 C C . ALA A 1 201 ? 16.922 -6.059 13.812 1 91.06 201 ALA A C 1
ATOM 1456 O O . ALA A 1 201 ? 16.016 -6.172 14.633 1 91.06 201 ALA A O 1
ATOM 1457 N N . GLU A 1 202 ? 18.094 -5.633 14.148 1 89.31 202 GLU A N 1
ATOM 1458 C CA . GLU A 1 202 ? 18.391 -5.168 15.5 1 89.31 202 GLU A CA 1
ATOM 1459 C C . GLU A 1 202 ? 17.531 -3.977 15.883 1 89.31 202 GLU A C 1
ATOM 1461 O O . GLU A 1 202 ? 17.016 -3.906 17.016 1 89.31 202 GLU A O 1
ATOM 1466 N N . SER A 1 203 ? 17.375 -2.992 15.094 1 87.94 203 SER A N 1
ATOM 1467 C CA . SER A 1 203 ? 16.453 -1.864 15.188 1 87.94 203 SER A CA 1
ATOM 1468 C C . SER A 1 203 ? 15.5 -1.832 13.992 1 87.94 203 SER A C 1
ATOM 1470 O O . SER A 1 203 ? 15.773 -1.167 12.992 1 87.94 203 SER A O 1
ATOM 1472 N N . SER A 1 204 ? 14.438 -2.541 14.125 1 84 204 SER A N 1
ATOM 1473 C CA . SER A 1 204 ? 13.594 -2.805 12.961 1 84 204 SER A CA 1
ATOM 1474 C C . SER A 1 204 ? 12.719 -1.605 12.633 1 84 204 SER A C 1
ATOM 1476 O O . SER A 1 204 ? 12.164 -0.967 13.531 1 84 204 SER A O 1
ATOM 1478 N N . MET A 1 205 ? 12.711 -1.289 11.445 1 92.06 205 MET A N 1
ATOM 1479 C CA . MET A 1 205 ? 11.727 -0.362 10.891 1 92.06 205 MET A CA 1
ATOM 1480 C C . MET A 1 205 ? 10.438 -1.093 10.523 1 92.06 205 MET A C 1
ATOM 1482 O O . MET A 1 205 ? 10.469 -2.268 10.156 1 92.06 205 MET A O 1
ATOM 1486 N N . PRO A 1 206 ? 9.312 -0.406 10.672 1 95.06 206 PRO A N 1
ATOM 1487 C CA . PRO A 1 206 ? 8.086 -1.013 10.148 1 95.06 206 PRO A CA 1
ATOM 1488 C C . PRO A 1 206 ? 8.164 -1.278 8.641 1 95.06 206 PRO A C 1
ATOM 1490 O O . PRO A 1 206 ? 8.977 -0.668 7.945 1 95.06 206 PRO A O 1
ATOM 1493 N N . SER A 1 207 ? 7.367 -2.242 8.172 1 98.06 207 SER A N 1
ATOM 1494 C CA . SER A 1 207 ? 7.301 -2.475 6.734 1 98.06 207 SER A CA 1
ATOM 1495 C C . SER A 1 207 ? 6.902 -1.207 5.984 1 98.06 207 SER A C 1
ATOM 1497 O O . SER A 1 207 ? 6.145 -0.386 6.504 1 98.06 207 SER A O 1
ATOM 1499 N N . LEU A 1 208 ? 7.402 -1.08 4.805 1 98.56 208 LEU A N 1
ATOM 1500 C CA . LEU A 1 208 ? 7.172 0.104 3.986 1 98.56 208 LEU A CA 1
ATOM 1501 C C . LEU A 1 208 ? 6.582 -0.278 2.633 1 98.56 208 LEU A C 1
ATOM 1503 O O . LEU A 1 208 ? 7.172 -1.07 1.895 1 98.56 208 LEU A O 1
ATOM 1507 N N . ALA A 1 209 ? 5.395 0.231 2.299 1 98.81 209 ALA A N 1
ATOM 1508 C CA . ALA A 1 209 ? 4.832 0.119 0.957 1 98.81 209 ALA A CA 1
ATOM 1509 C C . ALA A 1 209 ? 5.309 1.259 0.063 1 98.81 209 ALA A C 1
ATOM 1511 O O . ALA A 1 209 ? 5.121 2.434 0.39 1 98.81 209 ALA A O 1
ATOM 1512 N N . VAL A 1 210 ? 5.914 0.932 -1.039 1 98.5 210 VAL A N 1
ATOM 1513 C CA . VAL A 1 210 ? 6.445 1.93 -1.962 1 98.5 210 VAL A CA 1
ATOM 1514 C C . VAL A 1 210 ? 5.867 1.705 -3.357 1 98.5 210 VAL A C 1
ATOM 1516 O O . VAL A 1 210 ? 5.625 0.564 -3.76 1 98.5 210 VAL A O 1
ATOM 1519 N N . PRO A 1 211 ? 5.723 2.777 -4.148 1 98.31 211 PRO A N 1
ATOM 1520 C CA . PRO A 1 211 ? 5.199 2.604 -5.504 1 98.31 211 PRO A CA 1
ATOM 1521 C C . PRO A 1 211 ? 6.047 1.653 -6.348 1 98.31 211 PRO A C 1
ATOM 1523 O O . PRO A 1 211 ? 7.273 1.637 -6.219 1 98.31 211 PRO A O 1
ATOM 1526 N N . THR A 1 212 ? 5.402 0.946 -7.27 1 98.31 212 THR A N 1
ATOM 1527 C CA . THR A 1 212 ? 6.082 -0.063 -8.07 1 98.31 212 THR A CA 1
ATOM 1528 C C . THR A 1 212 ? 6.984 0.594 -9.117 1 98.31 212 THR A C 1
ATOM 1530 O O . THR A 1 212 ? 7.828 -0.07 -9.719 1 98.31 212 THR A O 1
ATOM 1533 N N . ASP A 1 213 ? 6.801 1.885 -9.32 1 97.81 213 ASP A N 1
ATOM 1534 C CA . ASP A 1 213 ? 7.613 2.559 -10.328 1 97.81 213 ASP A CA 1
ATOM 1535 C C . ASP A 1 213 ? 8.883 3.137 -9.711 1 97.81 213 ASP A C 1
ATOM 1537 O O . ASP A 1 213 ? 9.578 3.936 -10.344 1 97.81 213 ASP A O 1
ATOM 1541 N N . ARG A 1 214 ? 9.148 2.838 -8.461 1 97.88 214 ARG A N 1
ATOM 1542 C CA . ARG A 1 214 ? 10.375 3.262 -7.785 1 97.88 214 ARG A CA 1
ATOM 1543 C C . ARG A 1 214 ? 11.414 2.15 -7.793 1 97.88 214 ARG A C 1
ATOM 1545 O O . ARG A 1 214 ? 11.078 0.971 -7.891 1 97.88 214 ARG A O 1
ATOM 1552 N N . THR A 1 215 ? 12.641 2.553 -7.684 1 98.69 215 THR A N 1
ATOM 1553 C CA . THR A 1 215 ? 13.766 1.626 -7.555 1 98.69 215 THR A CA 1
ATOM 1554 C C . THR A 1 215 ? 14.172 1.479 -6.094 1 98.69 215 THR A C 1
ATOM 1556 O O . THR A 1 215 ? 14.359 2.475 -5.391 1 98.69 215 THR A O 1
ATOM 1559 N N . ILE A 1 216 ? 14.25 0.269 -5.625 1 98.88 216 ILE A N 1
ATOM 1560 C CA . ILE A 1 216 ? 14.742 -0.035 -4.285 1 98.88 216 ILE A CA 1
ATOM 1561 C C . ILE A 1 216 ? 16.172 -0.577 -4.363 1 98.88 216 ILE A C 1
ATOM 1563 O O . ILE A 1 216 ? 16.453 -1.49 -5.141 1 98.88 216 ILE A O 1
ATOM 1567 N N . THR A 1 217 ? 17.031 0.006 -3.648 1 98.88 217 THR A N 1
ATOM 1568 C CA . THR A 1 217 ? 18.391 -0.493 -3.605 1 98.88 217 THR A CA 1
ATOM 1569 C C . THR A 1 217 ? 18.734 -1.018 -2.213 1 98.88 217 THR A C 1
ATOM 1571 O O . THR A 1 217 ? 18.359 -0.415 -1.207 1 98.88 217 THR A O 1
ATOM 1574 N N . VAL A 1 218 ? 19.375 -2.148 -2.164 1 98.69 218 VAL A N 1
ATOM 1575 C CA . VAL A 1 218 ? 19.859 -2.766 -0.931 1 98.69 218 VAL A CA 1
ATOM 1576 C C . VAL A 1 218 ? 21.375 -2.924 -0.986 1 98.69 218 VAL A C 1
ATOM 1578 O O . VAL A 1 218 ? 21.891 -3.738 -1.756 1 98.69 218 VAL A O 1
ATOM 1581 N N . HIS A 1 219 ? 22.047 -2.137 -0.213 1 98.62 219 HIS A N 1
ATOM 1582 C CA . HIS A 1 219 ? 23.484 -2.314 -0.043 1 98.62 219 HIS A CA 1
ATOM 1583 C C . HIS A 1 219 ? 23.781 -3.328 1.055 1 98.62 219 HIS A C 1
ATOM 1585 O O . HIS A 1 219 ? 23.234 -3.242 2.154 1 98.62 219 HIS A O 1
ATOM 1591 N N . VAL A 1 220 ? 24.641 -4.27 0.754 1 97.56 220 VAL A N 1
ATOM 1592 C CA . VAL A 1 220 ? 24.969 -5.297 1.739 1 97.56 220 VAL A CA 1
ATOM 1593 C C . VAL A 1 220 ? 26.469 -5.281 2.031 1 97.56 220 VAL A C 1
ATOM 1595 O O . VAL A 1 220 ? 27.281 -5.047 1.133 1 97.56 220 VAL A O 1
ATOM 1598 N N . ASP A 1 221 ? 26.734 -5.512 3.275 1 97 221 ASP A N 1
ATOM 1599 C CA . ASP A 1 221 ? 28.109 -5.602 3.768 1 97 221 ASP A CA 1
ATOM 1600 C C . ASP A 1 221 ? 28.172 -6.418 5.055 1 97 221 ASP A C 1
ATOM 1602 O O . ASP A 1 221 ? 27.156 -6.934 5.527 1 97 221 ASP A O 1
ATOM 1606 N N . GLY A 1 222 ? 29.391 -6.555 5.594 1 94.69 222 GLY A N 1
ATOM 1607 C CA . GLY A 1 222 ? 29.578 -7.09 6.934 1 94.69 222 GLY A CA 1
ATOM 1608 C C . GLY A 1 222 ? 29.406 -8.594 7.008 1 94.69 222 GLY A C 1
ATOM 1609 O O . GLY A 1 222 ? 29.094 -9.133 8.07 1 94.69 222 GLY A O 1
ATOM 1610 N N . ALA A 1 223 ? 29.438 -9.336 5.957 1 94.06 223 ALA A N 1
ATOM 1611 C CA . ALA A 1 223 ? 29.375 -10.797 5.922 1 94.06 223 ALA A CA 1
ATOM 1612 C C . ALA A 1 223 ? 30.219 -11.359 4.785 1 94.06 223 ALA A C 1
ATOM 1614 O O . ALA A 1 223 ? 30.672 -10.617 3.914 1 94.06 223 ALA A O 1
ATOM 1615 N N . ASP A 1 224 ? 30.438 -12.656 4.848 1 93.12 224 ASP A N 1
ATOM 1616 C CA . ASP A 1 224 ? 31.234 -13.328 3.816 1 93.12 224 ASP A CA 1
ATOM 1617 C C . ASP A 1 224 ? 30.516 -13.297 2.469 1 93.12 224 ASP A C 1
ATOM 1619 O O . ASP A 1 224 ? 31.141 -13.117 1.426 1 93.12 224 ASP A O 1
ATOM 1623 N N . HIS A 1 225 ? 29.297 -13.539 2.477 1 94.25 225 HIS A N 1
ATOM 1624 C CA . HIS A 1 225 ? 28.469 -13.453 1.279 1 94.25 225 HIS A CA 1
ATOM 1625 C C . HIS A 1 225 ? 27.016 -13.164 1.633 1 94.25 225 HIS A C 1
ATOM 1627 O O . HIS A 1 225 ? 26.625 -13.266 2.797 1 94.25 225 HIS A O 1
ATOM 1633 N N . ALA A 1 226 ? 26.312 -12.688 0.685 1 95.69 226 ALA A N 1
ATOM 1634 C CA . ALA A 1 226 ? 24.859 -12.539 0.764 1 95.69 226 ALA A CA 1
ATOM 1635 C C . ALA A 1 226 ? 24.156 -13.461 -0.233 1 95.69 226 ALA A C 1
ATOM 1637 O O . ALA A 1 226 ? 24.734 -13.836 -1.254 1 95.69 226 ALA A O 1
ATOM 1638 N N . VAL A 1 227 ? 23.016 -13.891 0.125 1 96 227 VAL A N 1
ATOM 1639 C CA . VAL A 1 227 ? 22.203 -14.711 -0.765 1 96 227 VAL A CA 1
ATOM 1640 C C . VAL A 1 227 ? 20.984 -13.93 -1.217 1 96 227 VAL A C 1
ATOM 1642 O O . VAL A 1 227 ? 20.25 -13.375 -0.391 1 96 227 VAL A O 1
ATOM 1645 N N . VAL A 1 228 ? 20.797 -13.812 -2.488 1 97.75 228 VAL A N 1
ATOM 1646 C CA . VAL A 1 228 ? 19.594 -13.219 -3.064 1 97.75 228 VAL A CA 1
ATOM 1647 C C . VAL A 1 228 ? 18.703 -14.32 -3.633 1 97.75 228 VAL A C 1
ATOM 1649 O O . VAL A 1 228 ? 19.141 -15.133 -4.441 1 97.75 228 VAL A O 1
ATOM 1652 N N . ALA A 1 229 ? 17.453 -14.352 -3.164 1 96.94 229 ALA A N 1
ATOM 1653 C CA . ALA A 1 229 ? 16.531 -15.414 -3.564 1 96.94 229 ALA A CA 1
ATOM 1654 C C . ALA A 1 229 ? 15.281 -14.836 -4.215 1 96.94 229 ALA A C 1
ATOM 1656 O O . ALA A 1 229 ? 14.656 -13.922 -3.67 1 96.94 229 ALA A O 1
ATOM 1657 N N . ALA A 1 230 ? 14.914 -15.344 -5.375 1 96.69 230 ALA A N 1
ATOM 1658 C CA . ALA A 1 230 ? 13.664 -15 -6.059 1 96.69 230 ALA A CA 1
ATOM 1659 C C . ALA A 1 230 ? 12.609 -16.078 -5.855 1 96.69 230 ALA A C 1
ATOM 1661 O O . ALA A 1 230 ? 12.82 -17.234 -6.246 1 96.69 230 ALA A O 1
ATOM 1662 N N . ASP A 1 231 ? 11.57 -15.695 -5.23 1 96 231 ASP A N 1
ATOM 1663 C CA . ASP A 1 231 ? 10.445 -16.578 -4.938 1 96 231 ASP A CA 1
ATOM 1664 C C . ASP A 1 231 ? 10.906 -17.828 -4.184 1 96 231 ASP A C 1
ATOM 1666 O O . ASP A 1 231 ? 10.391 -18.922 -4.406 1 96 231 ASP A O 1
ATOM 1670 N N . GLY A 1 232 ? 11.93 -17.625 -3.385 1 92.75 232 GLY A N 1
ATOM 1671 C CA . GLY A 1 232 ? 12.43 -18.719 -2.574 1 92.75 232 GLY A CA 1
ATOM 1672 C C . GLY A 1 232 ? 12.961 -19.875 -3.398 1 92.75 232 GLY A C 1
ATOM 1673 O O . GLY A 1 232 ? 13.375 -20.906 -2.85 1 92.75 232 GLY A O 1
ATOM 1674 N N . ARG A 1 233 ? 13.023 -19.797 -4.645 1 89.31 233 ARG A N 1
ATOM 1675 C CA . ARG A 1 233 ? 13.344 -20.922 -5.52 1 89.31 233 ARG A CA 1
ATOM 1676 C C . ARG A 1 233 ? 14.727 -20.75 -6.148 1 89.31 233 ARG A C 1
ATOM 1678 O O . ARG A 1 233 ? 15.555 -21.656 -6.086 1 89.31 233 ARG A O 1
ATOM 1685 N N . THR A 1 234 ? 14.891 -19.672 -6.82 1 91.88 234 THR A N 1
ATOM 1686 C CA . THR A 1 234 ? 16.188 -19.406 -7.441 1 91.88 234 THR A CA 1
ATOM 1687 C C . THR A 1 234 ? 17.047 -18.531 -6.539 1 91.88 234 THR A C 1
ATOM 1689 O O . THR A 1 234 ? 16.578 -17.5 -6.039 1 91.88 234 THR A O 1
ATOM 1692 N N . ARG A 1 235 ? 18.281 -18.938 -6.316 1 94.94 235 ARG A N 1
ATOM 1693 C CA . ARG A 1 235 ? 19.172 -18.219 -5.41 1 94.94 235 ARG A CA 1
ATOM 1694 C C . ARG A 1 235 ? 20.5 -17.891 -6.09 1 94.94 235 ARG A C 1
ATOM 1696 O O . ARG A 1 235 ? 20.953 -18.641 -6.961 1 94.94 235 ARG A O 1
ATOM 1703 N N . SER A 1 236 ? 21.031 -16.859 -5.766 1 95.44 236 SER A N 1
ATOM 1704 C CA . SER A 1 236 ? 22.359 -16.438 -6.191 1 95.44 236 SER A CA 1
ATOM 1705 C C . SER A 1 236 ? 23.156 -15.844 -5.031 1 95.44 236 SER A C 1
ATOM 1707 O O . SER A 1 236 ? 22.578 -15.188 -4.16 1 95.44 236 SER A O 1
ATOM 1709 N N . GLN A 1 237 ? 24.438 -16.047 -5.043 1 94.69 237 GLN A N 1
ATOM 1710 C CA . GLN A 1 237 ? 25.312 -15.461 -4.027 1 94.69 237 GLN A CA 1
ATOM 1711 C C . GLN A 1 237 ? 25.984 -14.188 -4.547 1 94.69 237 GLN A C 1
ATOM 1713 O O . GLN A 1 237 ? 26.344 -14.109 -5.719 1 94.69 237 GLN A O 1
ATOM 1718 N N . VAL A 1 238 ? 26.109 -13.273 -3.684 1 95.31 238 VAL A N 1
ATOM 1719 C CA . VAL A 1 238 ? 26.797 -12.023 -4.008 1 95.31 238 VAL A CA 1
ATOM 1720 C C . VAL A 1 238 ? 27.875 -11.742 -2.977 1 95.31 238 VAL A C 1
ATOM 1722 O O . VAL A 1 238 ? 27.688 -11.992 -1.783 1 95.31 238 VAL A O 1
ATOM 1725 N N . ALA A 1 239 ? 29 -11.273 -3.438 1 95.25 239 ALA A N 1
ATOM 1726 C CA . ALA A 1 239 ? 30.109 -10.93 -2.547 1 95.25 239 ALA A CA 1
ATOM 1727 C C . ALA A 1 239 ? 30 -9.484 -2.066 1 95.25 239 ALA A C 1
ATOM 1729 O O . ALA A 1 239 ? 30.094 -8.547 -2.863 1 95.25 239 ALA A O 1
ATOM 1730 N N . PRO A 1 240 ? 29.859 -9.312 -0.775 1 95 240 PRO A N 1
ATOM 1731 C CA . PRO A 1 240 ? 29.844 -7.941 -0.252 1 95 240 PRO A CA 1
ATOM 1732 C C . PRO A 1 240 ? 31.203 -7.266 -0.325 1 95 240 PRO A C 1
ATOM 1734 O O . PRO A 1 240 ? 32.219 -7.949 -0.34 1 95 240 PRO A O 1
ATOM 1737 N N . PRO A 1 241 ? 31.344 -5.953 -0.338 1 97.38 241 PRO A N 1
ATOM 1738 C CA . PRO A 1 241 ? 30.188 -5.059 -0.439 1 97.38 241 PRO A CA 1
ATOM 1739 C C . PRO A 1 241 ? 29.531 -5.109 -1.811 1 97.38 241 PRO A C 1
ATOM 1741 O O . PRO A 1 241 ? 30.203 -5.258 -2.828 1 97.38 241 PRO A O 1
ATOM 1744 N N . ALA A 1 242 ? 28.25 -5.051 -1.815 1 97.62 242 ALA A N 1
ATOM 1745 C CA . ALA A 1 242 ? 27.516 -5.094 -3.074 1 97.62 242 ALA A CA 1
ATOM 1746 C C . ALA A 1 242 ? 26.203 -4.332 -2.965 1 97.62 242 ALA A C 1
ATOM 1748 O O . ALA A 1 242 ? 25.703 -4.086 -1.86 1 97.62 242 ALA A O 1
ATOM 1749 N N . GLU A 1 243 ? 25.703 -3.941 -4.066 1 98.38 243 GLU A N 1
ATOM 1750 C CA . GLU A 1 243 ? 24.406 -3.277 -4.164 1 98.38 243 GLU A CA 1
ATOM 1751 C C . GLU A 1 243 ? 23.453 -4.066 -5.047 1 98.38 243 GLU A C 1
ATOM 1753 O O . GLU A 1 243 ? 23.766 -4.383 -6.195 1 98.38 243 GLU A O 1
ATOM 1758 N N . ILE A 1 244 ? 22.375 -4.465 -4.496 1 98.62 244 ILE A N 1
ATOM 1759 C CA . ILE A 1 244 ? 21.312 -5.133 -5.227 1 98.62 244 ILE A CA 1
ATOM 1760 C C . ILE A 1 244 ? 20.219 -4.121 -5.57 1 98.62 244 ILE A C 1
ATOM 1762 O O . ILE A 1 244 ? 19.719 -3.402 -4.695 1 98.62 244 ILE A O 1
ATOM 1766 N N . THR A 1 245 ? 19.859 -4.035 -6.793 1 98.81 245 THR A N 1
ATOM 1767 C CA . THR A 1 245 ? 18.812 -3.141 -7.25 1 98.81 245 THR A CA 1
ATOM 1768 C C . THR A 1 245 ? 17.531 -3.92 -7.555 1 98.81 245 THR A C 1
ATOM 1770 O O . THR A 1 245 ? 17.562 -4.926 -8.266 1 98.81 245 THR A O 1
ATOM 1773 N N . LEU A 1 246 ? 16.438 -3.482 -7.004 1 98.88 246 LEU A N 1
ATOM 1774 C CA . LEU A 1 246 ? 15.133 -4.105 -7.219 1 98.88 246 LEU A CA 1
ATOM 1775 C C . LEU A 1 246 ? 14.164 -3.125 -7.871 1 98.88 246 LEU A C 1
ATOM 1777 O O . LEU A 1 246 ? 14 -1.995 -7.402 1 98.88 246 LEU A O 1
ATOM 1781 N N . ALA A 1 247 ? 13.531 -3.506 -8.891 1 98.69 247 ALA A N 1
ATOM 1782 C CA . ALA A 1 247 ? 12.562 -2.697 -9.633 1 98.69 247 ALA A CA 1
ATOM 1783 C C . ALA A 1 247 ? 11.516 -3.574 -10.312 1 98.69 247 ALA A C 1
ATOM 1785 O O . ALA A 1 247 ? 11.672 -4.797 -10.367 1 98.69 247 ALA A O 1
ATOM 1786 N N . VAL A 1 248 ? 10.469 -2.908 -10.742 1 98.44 248 VAL A N 1
ATOM 1787 C CA . VAL A 1 248 ? 9.43 -3.641 -11.461 1 98.44 248 VAL A CA 1
ATOM 1788 C C . VAL A 1 248 ? 10.023 -4.27 -12.719 1 98.44 248 VAL A C 1
ATOM 1790 O O . VAL A 1 248 ? 10.828 -3.646 -13.414 1 98.44 248 VAL A O 1
ATOM 1793 N N . ALA A 1 249 ? 9.688 -5.527 -12.977 1 97.31 249 ALA A N 1
ATOM 1794 C CA . ALA A 1 249 ? 10.156 -6.227 -14.172 1 97.31 249 ALA A CA 1
ATOM 1795 C C . ALA A 1 249 ? 9.469 -5.691 -15.422 1 97.31 249 ALA A C 1
ATOM 1797 O O . ALA A 1 249 ? 8.391 -5.109 -15.344 1 97.31 249 ALA A O 1
ATOM 1798 N N . ALA A 1 250 ? 10.102 -5.895 -16.531 1 95.19 250 ALA A N 1
ATOM 1799 C CA . ALA A 1 250 ? 9.578 -5.422 -17.812 1 95.19 250 ALA A CA 1
ATOM 1800 C C . ALA A 1 250 ? 8.258 -6.105 -18.156 1 95.19 250 ALA A C 1
ATOM 1802 O O . ALA A 1 250 ? 7.305 -5.445 -18.578 1 95.19 250 ALA A O 1
ATOM 1803 N N . ASP A 1 251 ? 8.219 -7.426 -17.938 1 94.38 251 ASP A N 1
ATOM 1804 C CA . ASP A 1 251 ? 7.02 -8.188 -18.281 1 94.38 251 ASP A CA 1
ATOM 1805 C C . ASP A 1 251 ? 6.242 -8.562 -17.016 1 94.38 251 ASP A C 1
ATOM 1807 O O . ASP A 1 251 ? 6.812 -9.117 -16.078 1 94.38 251 ASP A O 1
ATOM 1811 N N . PRO A 1 252 ? 4.969 -8.273 -17.031 1 96.19 252 PRO A N 1
ATOM 1812 C CA . PRO A 1 252 ? 4.117 -8.758 -15.945 1 96.19 252 PRO A CA 1
ATOM 1813 C C . PRO A 1 252 ? 3.682 -10.211 -16.141 1 96.19 252 PRO A C 1
ATOM 1815 O O . PRO A 1 252 ? 3.877 -10.773 -17.219 1 96.19 252 PRO A O 1
ATOM 1818 N N . VAL A 1 253 ? 3.217 -10.789 -15.086 1 96.25 253 VAL A N 1
ATOM 1819 C CA . VAL A 1 253 ? 2.443 -12.016 -15.234 1 96.25 253 VAL A CA 1
ATOM 1820 C C . VAL A 1 253 ? 1.056 -11.688 -15.781 1 96.25 253 VAL A C 1
ATOM 1822 O O . VAL A 1 253 ? 0.395 -10.766 -15.297 1 96.25 253 VAL A O 1
ATOM 1825 N N . ARG A 1 254 ? 0.668 -12.438 -16.766 1 96.81 254 ARG A N 1
ATOM 1826 C CA . ARG A 1 254 ? -0.667 -12.25 -17.328 1 96.81 254 ARG A CA 1
ATOM 1827 C C . ARG A 1 254 ? -1.586 -13.406 -16.953 1 96.81 254 ARG A C 1
ATOM 1829 O O . ARG A 1 254 ? -1.275 -14.57 -17.219 1 96.81 254 ARG A O 1
ATOM 1836 N N . ILE A 1 255 ? -2.668 -13.055 -16.344 1 96.75 255 ILE A N 1
ATOM 1837 C CA . ILE A 1 255 ? -3.637 -14.062 -15.922 1 96.75 255 ILE A CA 1
ATOM 1838 C C . ILE A 1 255 ? -4.891 -13.969 -16.781 1 96.75 255 ILE A C 1
ATOM 1840 O O . ILE A 1 255 ? -5.469 -12.891 -16.922 1 96.75 255 ILE A O 1
ATOM 1844 N N . ALA A 1 256 ? -5.266 -15.07 -17.297 1 96.44 256 ALA A N 1
ATOM 1845 C CA . ALA A 1 256 ? -6.488 -15.148 -18.094 1 96.44 256 ALA A CA 1
ATOM 1846 C C . ALA A 1 256 ? -7.633 -15.75 -17.281 1 96.44 256 ALA A C 1
ATOM 1848 O O . ALA A 1 256 ? -7.398 -16.453 -16.297 1 96.44 256 ALA A O 1
ATOM 1849 N N . GLY A 1 257 ? -8.82 -15.461 -17.75 1 93.44 257 GLY A N 1
ATOM 1850 C CA . GLY A 1 257 ? -9.984 -16.062 -17.109 1 93.44 257 GLY A CA 1
ATOM 1851 C C . GLY A 1 257 ? -10.648 -15.133 -16.109 1 93.44 257 GLY A C 1
ATOM 1852 O O . GLY A 1 257 ? -10.531 -13.906 -16.203 1 93.44 257 GLY A O 1
ATOM 1853 N N . PRO A 1 258 ? -11.398 -15.766 -15.203 1 91 258 PRO A N 1
ATOM 1854 C CA . PRO A 1 258 ? -12.117 -14.961 -14.219 1 91 258 PRO A CA 1
ATOM 1855 C C . PRO A 1 258 ? -11.188 -14.18 -13.297 1 91 258 PRO A C 1
ATOM 1857 O O . PRO A 1 258 ? -10.031 -14.57 -13.117 1 91 258 PRO A O 1
ATOM 1860 N N . LYS A 1 259 ? -11.758 -13.078 -12.773 1 88.81 259 LYS A N 1
ATOM 1861 C CA . LYS A 1 259 ? -10.984 -12.281 -11.828 1 88.81 259 LYS A CA 1
ATOM 1862 C C . LYS A 1 259 ? -10.633 -13.086 -10.586 1 88.81 259 LYS A C 1
ATOM 1864 O O . LYS A 1 259 ? -11.43 -13.906 -10.117 1 88.81 259 LYS A O 1
ATOM 1869 N N . LEU A 1 260 ? -9.539 -12.773 -10.125 1 87.81 260 LEU A N 1
ATOM 1870 C CA . LEU A 1 260 ? -9.109 -13.414 -8.891 1 87.81 260 LEU A CA 1
ATOM 1871 C C . LEU A 1 260 ? -10.023 -13.047 -7.734 1 87.81 260 LEU A C 1
ATOM 1873 O O . LEU A 1 260 ? -10.547 -11.93 -7.68 1 87.81 260 LEU A O 1
ATOM 1877 N N . GLU A 1 261 ? -10.273 -14.023 -6.906 1 86.44 261 GLU A N 1
ATOM 1878 C CA . GLU A 1 261 ? -11.086 -13.812 -5.711 1 86.44 261 GLU A CA 1
ATOM 1879 C C . GLU A 1 261 ? -10.203 -13.602 -4.48 1 86.44 261 GLU A C 1
ATOM 1881 O O . GLU A 1 261 ? -10.055 -14.5 -3.654 1 86.44 261 GLU A O 1
ATOM 1886 N N . PHE A 1 262 ? -9.789 -12.461 -4.273 1 93.12 262 PHE A N 1
ATOM 1887 C CA . PHE A 1 262 ? -8.75 -12.133 -3.309 1 93.12 262 PHE A CA 1
ATOM 1888 C C . PHE A 1 262 ? -9.211 -12.43 -1.887 1 93.12 262 PHE A C 1
ATOM 1890 O O . PHE A 1 262 ? -8.547 -13.156 -1.149 1 93.12 262 PHE A O 1
ATOM 1897 N N . PHE A 1 263 ? -10.367 -11.93 -1.53 1 94.12 263 PHE A N 1
ATOM 1898 C CA . PHE A 1 263 ? -10.82 -12.055 -0.149 1 94.12 263 PHE A CA 1
ATOM 1899 C C . PHE A 1 263 ? -11.273 -13.477 0.149 1 94.12 263 PHE A C 1
ATOM 1901 O O . PHE A 1 263 ? -11.117 -13.961 1.272 1 94.12 263 PHE A O 1
ATOM 1908 N N . THR A 1 264 ? -11.766 -14.141 -0.858 1 90.19 264 THR A N 1
ATOM 1909 C CA . THR A 1 264 ? -12.086 -15.547 -0.691 1 90.19 264 THR A CA 1
ATOM 1910 C C . THR A 1 264 ? -10.828 -16.359 -0.386 1 90.19 264 THR A C 1
ATOM 1912 O O . THR A 1 264 ? -10.844 -17.219 0.491 1 90.19 264 THR A O 1
ATOM 1915 N N . ALA A 1 265 ? -9.805 -16.047 -1.137 1 90.62 265 ALA A N 1
ATOM 1916 C CA . ALA A 1 265 ? -8.531 -16.734 -0.928 1 90.62 265 ALA A CA 1
ATOM 1917 C C . ALA A 1 265 ? -7.961 -16.422 0.451 1 90.62 265 ALA A C 1
ATOM 1919 O O . ALA A 1 265 ? -7.352 -17.297 1.089 1 90.62 265 ALA A O 1
ATOM 1920 N N . LEU A 1 266 ? -8.133 -15.219 0.907 1 90.62 266 LEU A N 1
ATOM 1921 C CA . LEU A 1 266 ? -7.609 -14.773 2.195 1 90.62 266 LEU A CA 1
ATOM 1922 C C . LEU A 1 266 ? -8.242 -15.57 3.338 1 90.62 266 LEU A C 1
ATOM 1924 O O . LEU A 1 266 ? -7.574 -15.867 4.332 1 90.62 266 LEU A O 1
ATOM 1928 N N . ASP A 1 267 ? -9.461 -15.891 3.234 1 85.31 267 ASP A N 1
ATOM 1929 C CA . ASP A 1 267 ? -10.203 -16.641 4.246 1 85.31 267 ASP A CA 1
ATOM 1930 C C . ASP A 1 267 ? -9.586 -18.016 4.473 1 85.31 267 ASP A C 1
ATOM 1932 O O . ASP A 1 267 ? -9.82 -18.641 5.508 1 85.31 267 ASP A O 1
ATOM 1936 N N . LYS A 1 268 ? -8.797 -18.391 3.602 1 76.62 268 LYS A N 1
ATOM 1937 C CA . LYS A 1 268 ? -8.266 -19.75 3.664 1 76.62 268 LYS A CA 1
ATOM 1938 C C . LYS A 1 268 ? -6.855 -19.75 4.254 1 76.62 268 LYS A C 1
ATOM 1940 O O . LYS A 1 268 ? -6.258 -20.812 4.43 1 76.62 268 LYS A O 1
ATOM 1945 N N . LEU A 1 269 ? -6.266 -18.5 4.441 1 71.5 269 LEU A N 1
ATOM 1946 C CA . LEU A 1 269 ? -4.949 -18.422 5.062 1 71.5 269 LEU A CA 1
ATOM 1947 C C . LEU A 1 269 ? -4.984 -18.953 6.488 1 71.5 269 LEU A C 1
ATOM 1949 O O . LEU A 1 269 ? -3.957 -19.391 7.023 1 71.5 269 LEU A O 1
ATOM 1953 N N . ASP A 1 270 ? -6.133 -18.969 7.398 1 56.22 270 ASP A N 1
ATOM 1954 C CA . ASP A 1 270 ? -6.246 -19.484 8.758 1 56.22 270 ASP A CA 1
ATOM 1955 C C . ASP A 1 270 ? -6.297 -21.016 8.75 1 56.22 270 ASP A C 1
ATOM 1957 O O . ASP A 1 270 ? -6.945 -21.625 7.895 1 56.22 270 ASP A O 1
ATOM 1961 N N . MET B 1 1 ? -4.809 37.688 -5.348 1 92.31 1 MET B N 1
ATOM 1962 C CA . MET B 1 1 ? -4.41 36.562 -4.527 1 92.31 1 MET B CA 1
ATOM 1963 C C . MET B 1 1 ? -4.316 36.969 -3.057 1 92.31 1 MET B C 1
ATOM 1965 O O . MET B 1 1 ? -3.826 38.031 -2.73 1 92.31 1 MET B O 1
ATOM 1969 N N . GLU B 1 2 ? -4.902 36.281 -2.174 1 97.06 2 GLU B N 1
ATOM 1970 C CA . GLU B 1 2 ? -4.875 36.5 -0.735 1 97.06 2 GLU B CA 1
ATOM 1971 C C . GLU B 1 2 ? -4.227 35.344 0.009 1 97.06 2 GLU B C 1
ATOM 1973 O O . GLU B 1 2 ? -4.473 34.188 -0.315 1 97.06 2 GLU B O 1
ATOM 1978 N N . LEU B 1 3 ? -3.416 35.75 0.946 1 98.25 3 LEU B N 1
ATOM 1979 C CA . LEU B 1 3 ? -2.67 34.781 1.73 1 98.25 3 LEU B CA 1
ATOM 1980 C C . LEU B 1 3 ? -3.188 34.719 3.164 1 98.25 3 LEU B C 1
ATOM 1982 O O . LEU B 1 3 ? -3.34 35.75 3.814 1 98.25 3 LEU B O 1
ATOM 1986 N N . GLY B 1 4 ? -3.58 33.5 3.596 1 98.62 4 GLY B N 1
ATOM 1987 C CA . GLY B 1 4 ? -3.871 33.281 5.004 1 98.62 4 GLY B CA 1
ATOM 1988 C C . GLY B 1 4 ? -2.697 32.719 5.777 1 98.62 4 GLY B C 1
ATOM 1989 O O . GLY B 1 4 ? -1.885 31.969 5.223 1 98.62 4 GLY B O 1
ATOM 1990 N N . ILE B 1 5 ? -2.588 33.031 7.059 1 98.62 5 ILE B N 1
ATOM 1991 C CA . ILE B 1 5 ? -1.529 32.469 7.891 1 98.62 5 ILE B CA 1
ATOM 1992 C C . ILE B 1 5 ? -2.123 31.922 9.188 1 98.62 5 ILE B C 1
ATOM 1994 O O . ILE B 1 5 ? -2.91 32.594 9.844 1 98.62 5 ILE B O 1
ATOM 1998 N N . VAL B 1 6 ? -1.806 30.719 9.492 1 98.19 6 VAL B N 1
ATOM 1999 C CA . VAL B 1 6 ? -2.1 30.078 10.766 1 98.19 6 VAL B CA 1
ATOM 2000 C C . VAL B 1 6 ? -0.798 29.656 11.445 1 98.19 6 VAL B C 1
ATOM 2002 O O . VAL B 1 6 ? -0.034 28.859 10.891 1 98.19 6 VAL B O 1
ATOM 2005 N N . ALA B 1 7 ? -0.54 30.188 12.641 1 97.81 7 ALA B N 1
ATOM 2006 C CA . ALA B 1 7 ? 0.678 29.844 13.375 1 97.81 7 ALA B CA 1
ATOM 2007 C C . ALA B 1 7 ? 0.356 29.062 14.641 1 97.81 7 ALA B C 1
ATOM 2009 O O . ALA B 1 7 ? -0.686 29.281 15.266 1 97.81 7 ALA B O 1
ATOM 2010 N N . LYS B 1 8 ? 1.315 28.109 14.961 1 96 8 LYS B N 1
ATOM 2011 C CA . LYS B 1 8 ? 1.169 27.344 16.188 1 96 8 LYS B CA 1
ATOM 2012 C C . LYS B 1 8 ? 0.969 28.25 17.391 1 96 8 LYS B C 1
ATOM 2014 O O . LYS B 1 8 ? 1.697 29.234 17.562 1 96 8 LYS B O 1
ATOM 2019 N N . ARG B 1 9 ? 0.067 27.875 18.234 1 90.5 9 ARG B N 1
ATOM 2020 C CA . ARG B 1 9 ? -0.272 28.703 19.391 1 90.5 9 ARG B CA 1
ATOM 2021 C C . ARG B 1 9 ? 0.868 28.703 20.406 1 90.5 9 ARG B C 1
ATOM 2023 O O . ARG B 1 9 ? 1.554 27.703 20.594 1 90.5 9 ARG B O 1
ATOM 2030 N N . GLU B 1 10 ? 0.97 29.797 21.047 1 91.88 10 GLU B N 1
ATOM 2031 C CA . GLU B 1 10 ? 1.887 29.953 22.188 1 91.88 10 GLU B CA 1
ATOM 2032 C C . GLU B 1 10 ? 3.311 29.562 21.781 1 91.88 10 GLU B C 1
ATOM 2034 O 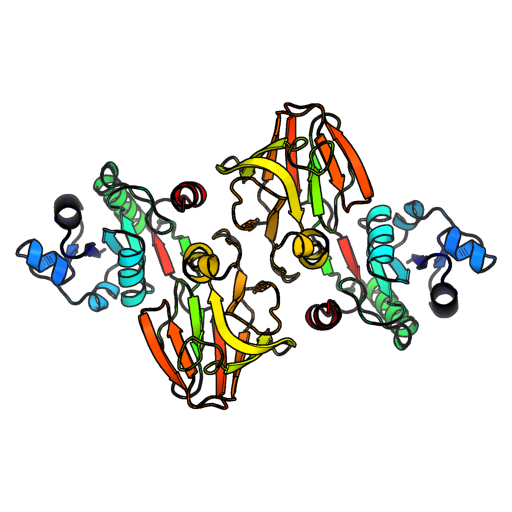O . GLU B 1 10 ? 4.012 28.906 22.562 1 91.88 10 GLU B O 1
ATOM 2039 N N . THR B 1 11 ? 3.689 29.766 20.625 1 94.06 11 THR B N 1
ATOM 2040 C CA . THR B 1 11 ? 5.043 29.547 20.125 1 94.06 11 THR B CA 1
ATOM 2041 C C . THR B 1 11 ? 5.598 30.812 19.484 1 94.06 11 THR B C 1
ATOM 2043 O O . THR B 1 11 ? 5.355 31.094 18.312 1 94.06 11 THR B O 1
ATOM 2046 N N . PRO B 1 12 ? 6.363 31.547 20.281 1 94.19 12 PRO B N 1
ATOM 2047 C CA . PRO B 1 12 ? 6.863 32.844 19.828 1 94.19 12 PRO B CA 1
ATOM 2048 C C . PRO B 1 12 ? 7.57 32.781 18.484 1 94.19 12 PRO B C 1
ATOM 2050 O O . PRO B 1 12 ? 7.402 33.656 17.641 1 94.19 12 PRO B O 1
ATOM 2053 N N . ARG B 1 13 ? 8.32 31.719 18.297 1 95.31 13 ARG B N 1
ATOM 2054 C CA . ARG B 1 13 ? 9.039 31.562 17.031 1 95.31 13 ARG B CA 1
ATOM 2055 C C . ARG B 1 13 ? 8.07 31.469 15.859 1 95.31 13 ARG B C 1
ATOM 2057 O O . ARG B 1 13 ? 8.344 32 14.789 1 95.31 13 ARG B O 1
ATOM 2064 N N . ALA B 1 14 ? 6.988 30.797 16 1 96.81 14 ALA B N 1
ATOM 2065 C CA . ALA B 1 14 ? 5.977 30.672 14.953 1 96.81 14 ALA B CA 1
ATOM 2066 C C . ALA B 1 14 ? 5.375 32.031 14.602 1 96.81 14 ALA B C 1
ATOM 2068 O O . ALA B 1 14 ? 5.176 32.344 13.43 1 96.81 14 ALA B O 1
ATOM 2069 N N . VAL B 1 15 ? 5.164 32.781 15.602 1 96.06 15 VAL B N 1
ATOM 2070 C CA . VAL B 1 15 ? 4.555 34.094 15.43 1 96.06 15 VAL B CA 1
ATOM 2071 C C . VAL B 1 15 ? 5.543 35.031 14.742 1 96.06 15 VAL B C 1
ATOM 2073 O O . VAL B 1 15 ? 5.152 35.844 13.875 1 96.06 15 VAL B O 1
ATOM 2076 N N . GLU B 1 16 ? 6.695 34.938 15.156 1 96 16 GLU B N 1
ATOM 2077 C CA . GLU B 1 16 ? 7.734 35.75 14.523 1 96 16 GLU B CA 1
ATOM 2078 C C . GLU B 1 16 ? 7.824 35.438 13.023 1 96 16 GLU B C 1
ATOM 2080 O O . GLU B 1 16 ? 7.957 36.344 12.211 1 96 16 GLU B O 1
ATOM 2085 N N . LEU B 1 17 ? 7.824 34.188 12.688 1 96.69 17 LEU B N 1
ATOM 2086 C CA . LEU B 1 17 ? 7.879 33.812 11.281 1 96.69 17 LEU B CA 1
ATOM 2087 C C . LEU B 1 17 ? 6.652 34.312 10.531 1 96.69 17 LEU B C 1
ATOM 2089 O O . LEU B 1 17 ? 6.758 34.75 9.383 1 96.69 17 LEU B O 1
ATOM 2093 N N . ALA B 1 18 ? 5.516 34.219 11.156 1 97.81 18 ALA B N 1
ATOM 2094 C CA . ALA B 1 18 ? 4.293 34.75 10.547 1 97.81 18 ALA B CA 1
ATOM 2095 C C . ALA B 1 18 ? 4.438 36.219 10.203 1 97.81 18 ALA B C 1
ATOM 2097 O O . ALA B 1 18 ? 4.062 36.656 9.109 1 97.81 18 ALA B O 1
ATOM 2098 N N . ASP B 1 19 ? 4.965 36.969 11.148 1 97.25 19 ASP B N 1
ATOM 2099 C CA . ASP B 1 19 ? 5.164 38.406 10.938 1 97.25 19 ASP B CA 1
ATOM 2100 C C . ASP B 1 19 ? 6.164 38.656 9.82 1 97.25 19 ASP B C 1
ATOM 2102 O O . ASP B 1 19 ? 5.988 39.594 9.023 1 97.25 19 ASP B O 1
ATOM 2106 N N . ARG B 1 20 ? 7.191 37.875 9.844 1 97 20 ARG B N 1
ATOM 2107 C CA . ARG B 1 20 ? 8.203 38.031 8.797 1 97 20 ARG B CA 1
ATOM 2108 C C . ARG B 1 20 ? 7.602 37.781 7.414 1 97 20 ARG B C 1
ATOM 2110 O O . ARG B 1 20 ? 7.871 38.562 6.484 1 97 20 ARG B O 1
ATOM 2117 N N . ILE B 1 21 ? 6.809 36.719 7.238 1 97.38 21 ILE B N 1
ATOM 2118 C CA . ILE B 1 21 ? 6.152 36.438 5.969 1 97.38 21 ILE B CA 1
ATOM 2119 C C . ILE B 1 21 ? 5.23 37.562 5.582 1 97.38 21 ILE B C 1
ATOM 2121 O O . ILE B 1 21 ? 5.293 38.094 4.461 1 97.38 21 ILE B O 1
ATOM 2125 N N . ARG B 1 22 ? 4.422 38 6.508 1 96.62 22 ARG B N 1
ATOM 2126 C CA . ARG B 1 22 ? 3.441 39.062 6.277 1 96.62 22 ARG B CA 1
ATOM 2127 C C . ARG B 1 22 ? 4.113 40.312 5.762 1 96.62 22 ARG B C 1
ATOM 2129 O O . ARG B 1 22 ? 3.588 41 4.867 1 96.62 22 ARG B O 1
ATOM 2136 N N . ARG B 1 23 ? 5.25 40.625 6.23 1 95.62 23 ARG B N 1
ATOM 2137 C CA . ARG B 1 23 ? 5.938 41.875 5.914 1 95.62 23 ARG B CA 1
ATOM 2138 C C . ARG B 1 23 ? 6.664 41.781 4.578 1 95.62 23 ARG B C 1
ATOM 2140 O O . ARG B 1 23 ? 7.051 42.781 3.998 1 95.62 23 ARG B O 1
ATOM 2147 N N . HIS B 1 24 ? 6.836 40.625 4.09 1 95.06 24 HIS B N 1
ATOM 2148 C CA . HIS B 1 24 ? 7.738 40.469 2.955 1 95.06 24 HIS B CA 1
ATOM 2149 C C . HIS B 1 24 ? 7 40 1.713 1 95.06 24 HIS B C 1
ATOM 2151 O O . HIS B 1 24 ? 7.57 39.969 0.619 1 95.06 24 HIS B O 1
ATOM 2157 N N . VAL B 1 25 ? 5.809 39.531 1.868 1 94.38 25 VAL B N 1
ATOM 2158 C CA . VAL B 1 25 ? 5.051 39.125 0.691 1 94.38 25 VAL B CA 1
ATOM 2159 C C . VAL B 1 25 ? 4.285 40.344 0.131 1 94.38 25 VAL B C 1
ATOM 2161 O O . VAL B 1 25 ? 3.93 41.25 0.872 1 94.38 25 VAL B O 1
ATOM 2164 N N . ASP B 1 26 ? 4.008 40.344 -1.201 1 92.12 26 ASP B N 1
ATOM 2165 C CA . ASP B 1 26 ? 3.416 41.5 -1.878 1 92.12 26 ASP B CA 1
ATOM 2166 C C . ASP B 1 26 ? 1.92 41.312 -2.104 1 92.12 26 ASP B C 1
ATOM 2168 O O . ASP B 1 26 ? 1.357 41.812 -3.078 1 92.12 26 ASP B O 1
ATOM 2172 N N . VAL B 1 27 ? 1.27 40.469 -1.319 1 96.69 27 VAL B N 1
ATOM 2173 C CA . VAL B 1 27 ? -0.163 40.219 -1.417 1 96.69 27 VAL B CA 1
ATOM 2174 C C . VAL B 1 27 ? -0.826 40.469 -0.062 1 96.69 27 VAL B C 1
ATOM 2176 O O . VAL B 1 27 ? -0.158 40.438 0.975 1 96.69 27 VAL B O 1
ATOM 2179 N N . PRO B 1 28 ? -2.133 40.75 -0.079 1 97.31 28 PRO B N 1
ATOM 2180 C CA . PRO B 1 28 ? -2.83 40.875 1.204 1 97.31 28 PRO B CA 1
ATOM 2181 C C . PRO B 1 28 ? -2.705 39.625 2.062 1 97.31 28 PRO B C 1
ATOM 2183 O O . PRO B 1 28 ? -2.746 38.5 1.54 1 97.31 28 PRO B O 1
ATOM 2186 N N . VAL B 1 29 ? -2.48 39.812 3.348 1 98 29 VAL B N 1
ATOM 2187 C CA . VAL B 1 29 ? -2.324 38.719 4.289 1 98 29 VAL B CA 1
ATOM 2188 C C . VAL B 1 29 ? -3.426 38.781 5.344 1 98 29 VAL B C 1
ATOM 2190 O O . VAL B 1 29 ? -3.674 39.844 5.93 1 98 29 VAL B O 1
ATOM 2193 N N . THR B 1 30 ? -4.109 37.719 5.535 1 98.25 30 THR B N 1
ATOM 2194 C CA . THR B 1 30 ? -5.09 37.562 6.602 1 98.25 30 THR B CA 1
ATOM 2195 C C . THR B 1 30 ? -4.594 36.562 7.652 1 98.25 30 THR B C 1
ATOM 2197 O O . THR B 1 30 ? -4.18 35.469 7.316 1 98.25 30 THR B O 1
ATOM 2200 N N . LEU B 1 31 ? -4.625 36.938 8.914 1 98.06 31 LEU B N 1
ATOM 2201 C CA . LEU B 1 31 ? -4.176 36.125 10.023 1 98.06 31 LEU B CA 1
ATOM 2202 C C . LEU B 1 31 ? -5.363 35.469 10.727 1 98.06 31 LEU B C 1
ATOM 2204 O O . LEU B 1 31 ? -6.445 36.062 10.797 1 98.06 31 LEU B O 1
ATOM 2208 N N . ASP B 1 32 ? -5.125 34.219 11.188 1 97.5 32 ASP B N 1
ATOM 2209 C CA . ASP B 1 32 ? -6.137 33.719 12.109 1 97.5 32 ASP B CA 1
ATOM 2210 C C . ASP B 1 32 ? -6.133 34.5 13.422 1 97.5 32 ASP B C 1
ATOM 2212 O O . ASP B 1 32 ? -5.137 35.125 13.773 1 97.5 32 ASP B O 1
ATOM 2216 N N . ASN B 1 33 ? -7.203 34.406 14.203 1 96.88 33 ASN B N 1
ATOM 2217 C CA . ASN B 1 33 ? -7.395 35.25 15.398 1 96.88 33 ASN B CA 1
ATOM 2218 C C . ASN B 1 33 ? -6.266 35.031 16.406 1 96.88 33 ASN B C 1
ATOM 2220 O O . ASN B 1 33 ? -5.746 36 16.969 1 96.88 33 ASN B O 1
ATOM 2224 N N . LEU B 1 34 ? -5.879 33.844 16.578 1 94.94 34 LEU B N 1
ATOM 2225 C CA . LEU B 1 34 ? -4.879 33.562 17.609 1 94.94 34 LEU B CA 1
ATOM 2226 C C . LEU B 1 34 ? -3.518 34.125 17.219 1 94.94 34 LEU B C 1
ATOM 2228 O O . LEU B 1 34 ? -2.822 34.719 18.047 1 94.94 34 LEU B O 1
ATOM 2232 N N . THR B 1 35 ? -3.162 33.938 15.977 1 95.81 35 THR B N 1
ATOM 2233 C CA . THR B 1 35 ? -1.918 34.5 15.469 1 95.81 35 THR B CA 1
ATOM 2234 C C . THR B 1 35 ? -1.948 36 15.531 1 95.81 35 THR B C 1
ATOM 2236 O O . THR B 1 35 ? -0.971 36.656 15.945 1 95.81 35 THR B O 1
ATOM 2239 N N . ALA B 1 36 ? -3.045 36.594 15.164 1 96.38 36 ALA B N 1
ATOM 2240 C CA . ALA B 1 36 ? -3.219 38.062 15.133 1 96.38 36 ALA B CA 1
ATOM 2241 C C . ALA B 1 36 ? -3.1 38.656 16.531 1 96.38 36 ALA B C 1
ATOM 2243 O O . ALA B 1 36 ? -2.496 39.719 16.703 1 96.38 36 ALA B O 1
ATOM 2244 N N . ASP B 1 37 ? -3.656 37.969 17.484 1 95.62 37 ASP B N 1
ATOM 2245 C CA . ASP B 1 37 ? -3.617 38.469 18.859 1 95.62 37 ASP B CA 1
ATOM 2246 C C . ASP B 1 37 ? -2.178 38.594 19.344 1 95.62 37 ASP B C 1
ATOM 2248 O O . ASP B 1 37 ? -1.847 39.562 20.031 1 95.62 37 ASP B O 1
ATOM 2252 N N . GLU B 1 38 ? -1.401 37.625 18.984 1 94.75 38 GLU B N 1
ATOM 2253 C CA . GLU B 1 38 ? -0.005 37.656 19.406 1 94.75 38 GLU B CA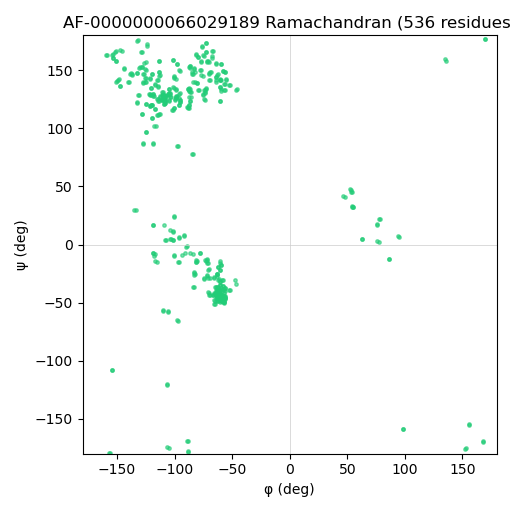 1
ATOM 2254 C C . GLU B 1 38 ? 0.775 38.75 18.703 1 94.75 38 GLU B C 1
ATOM 2256 O O . GLU B 1 38 ? 1.818 39.188 19.188 1 94.75 38 GLU B O 1
ATOM 2261 N N . LEU B 1 39 ? 0.304 39.188 17.609 1 94.38 39 LEU B N 1
ATOM 2262 C CA . LEU B 1 39 ? 0.971 40.219 16.828 1 94.38 39 LEU B CA 1
ATOM 2263 C C . LEU B 1 39 ? 0.274 41.562 17 1 94.38 39 LEU B C 1
ATOM 2265 O O . LEU B 1 39 ? 0.604 42.531 16.312 1 94.38 39 LEU B O 1
ATOM 2269 N N . ASP B 1 40 ? -0.708 41.625 17.859 1 93.69 40 ASP B N 1
ATOM 2270 C CA . ASP B 1 40 ? -1.509 42.812 18.062 1 93.69 40 ASP B CA 1
ATOM 2271 C C . ASP B 1 40 ? -2.09 43.344 16.75 1 93.69 40 ASP B C 1
ATOM 2273 O O . ASP B 1 40 ? -1.951 44.5 16.406 1 93.69 40 ASP B O 1
ATOM 2277 N N . ALA B 1 41 ? -2.602 42.438 16 1 94.69 41 ALA B N 1
ATOM 2278 C CA . ALA B 1 41 ? -3.225 42.719 14.711 1 94.69 41 ALA B CA 1
ATOM 2279 C C . ALA B 1 41 ? -4.652 42.188 14.664 1 94.69 41 ALA B C 1
ATOM 2281 O O . ALA B 1 41 ? -5.113 41.531 15.602 1 94.69 41 ALA B O 1
ATOM 2282 N N . ASN B 1 42 ? -5.344 42.562 13.617 1 95.19 42 ASN B N 1
ATOM 2283 C CA . ASN B 1 42 ? -6.676 42 13.406 1 95.19 42 ASN B CA 1
ATOM 2284 C C . ASN B 1 42 ? -6.605 40.625 12.742 1 95.19 42 ASN B C 1
ATOM 2286 O O . ASN B 1 42 ? -5.758 40.406 11.883 1 95.19 42 ASN B O 1
ATOM 2290 N N . GLY B 1 43 ? -7.445 39.75 13.195 1 96.88 43 GLY B N 1
ATOM 2291 C CA . GLY B 1 43 ? -7.512 38.438 12.617 1 96.88 43 GLY B CA 1
ATOM 2292 C C . GLY B 1 43 ? -8.93 37.969 12.312 1 96.88 43 GLY B C 1
ATOM 2293 O O . GLY B 1 43 ? -9.875 38.75 12.453 1 96.88 43 GLY B O 1
ATOM 2294 N N . THR B 1 44 ? -9.039 36.875 11.719 1 97.44 44 THR B N 1
ATOM 2295 C CA . THR B 1 44 ? -10.32 36.25 11.422 1 97.44 44 THR B CA 1
ATOM 2296 C C . THR B 1 44 ? -10.344 34.812 11.914 1 97.44 44 THR B C 1
ATOM 2298 O O . THR B 1 44 ? -9.312 34.281 12.328 1 97.44 44 THR B O 1
ATOM 2301 N N . ASP B 1 45 ? -11.539 34.25 11.961 1 97.25 45 ASP B N 1
ATOM 2302 C CA . ASP B 1 45 ? -11.664 32.844 12.289 1 97.25 45 ASP B CA 1
ATOM 2303 C C . ASP B 1 45 ? -10.922 31.969 11.273 1 97.25 45 ASP B C 1
ATOM 2305 O O . ASP B 1 45 ? -10.969 32.25 10.07 1 97.25 45 ASP B O 1
ATOM 2309 N N . VAL B 1 46 ? -10.32 30.953 11.773 1 96.69 46 VAL B N 1
ATOM 2310 C CA . VAL B 1 46 ? -9.508 30.094 10.914 1 96.69 46 VAL B CA 1
ATOM 2311 C C . VAL B 1 46 ? -10.359 29.578 9.758 1 96.69 46 VAL B C 1
ATOM 2313 O O . VAL B 1 46 ? -9.867 29.406 8.641 1 96.69 46 VAL B O 1
ATOM 2316 N N . THR B 1 47 ? -11.602 29.203 9.922 1 95.62 47 THR B N 1
ATOM 2317 C CA . THR B 1 47 ? -12.484 28.688 8.891 1 95.62 47 THR B CA 1
ATOM 2318 C C . THR B 1 47 ? -12.641 29.688 7.75 1 95.62 47 THR B C 1
ATOM 2320 O O . THR B 1 47 ? -12.836 29.312 6.598 1 95.62 47 THR B O 1
ATOM 2323 N N . SER B 1 48 ? -12.555 30.953 8.086 1 97.12 48 SER B N 1
ATOM 2324 C CA . SER B 1 48 ? -12.719 32.031 7.102 1 97.12 48 SER B CA 1
ATOM 2325 C C . SER B 1 48 ? -11.516 32.094 6.164 1 97.12 48 SER B C 1
ATOM 2327 O O . SER B 1 48 ? -11.594 32.688 5.094 1 97.12 48 SER B O 1
ATOM 2329 N N . LEU B 1 49 ? -10.469 31.469 6.559 1 98 49 LEU B N 1
ATOM 2330 C CA . LEU B 1 49 ? -9.273 31.469 5.727 1 98 49 LEU B CA 1
ATOM 2331 C C . LEU B 1 49 ? -9.461 30.609 4.492 1 98 49 LEU B C 1
ATOM 2333 O O . LEU B 1 49 ? -8.664 30.672 3.549 1 98 49 LEU B O 1
ATOM 2337 N N . SER B 1 50 ? -10.5 29.781 4.445 1 96.94 50 SER B N 1
ATOM 2338 C CA . SER B 1 50 ? -10.805 29 3.26 1 96.94 50 SER B CA 1
ATOM 2339 C C . SER B 1 50 ? -11.055 29.891 2.049 1 96.94 50 SER B C 1
ATOM 2341 O O . SER B 1 50 ? -11.016 29.422 0.908 1 96.94 50 SER B O 1
ATOM 2343 N N . ALA B 1 51 ? -11.32 31.172 2.295 1 97.12 51 ALA B N 1
ATOM 2344 C CA . ALA B 1 51 ? -11.57 32.125 1.219 1 97.12 51 ALA B CA 1
ATOM 2345 C C . ALA B 1 51 ? -10.266 32.625 0.607 1 97.12 51 ALA B C 1
ATOM 2347 O O . ALA B 1 51 ? -10.258 33.219 -0.468 1 97.12 51 ALA B O 1
ATOM 2348 N N . CYS B 1 52 ? -9.188 32.375 1.259 1 98.06 52 CYS B N 1
ATOM 2349 C CA . CYS B 1 52 ? -7.879 32.781 0.739 1 98.06 52 CYS B CA 1
ATOM 2350 C C . CYS B 1 52 ? -7.449 31.844 -0.397 1 98.06 52 CYS B C 1
ATOM 2352 O O . CYS B 1 52 ? -8.039 30.781 -0.598 1 98.06 52 CYS B O 1
ATOM 2354 N N . ASP B 1 53 ? -6.48 32.344 -1.148 1 97.69 53 ASP B N 1
ATOM 2355 C CA . ASP B 1 53 ? -5.977 31.531 -2.256 1 97.69 53 ASP B CA 1
ATOM 2356 C C . ASP B 1 53 ? -4.945 30.516 -1.772 1 97.69 53 ASP B C 1
ATOM 2358 O O . ASP B 1 53 ? -4.738 29.469 -2.41 1 97.69 53 ASP B O 1
ATOM 2362 N N . LEU B 1 54 ? -4.332 30.844 -0.712 1 98.12 54 LEU B N 1
ATOM 2363 C CA . LEU B 1 54 ? -3.287 30.047 -0.081 1 98.12 54 LEU B CA 1
ATOM 2364 C C . LEU B 1 54 ? -3.264 30.281 1.427 1 98.12 54 LEU B C 1
ATOM 2366 O O . LEU B 1 54 ? -3.434 31.406 1.891 1 98.12 54 LEU B O 1
ATOM 2370 N N . VAL B 1 55 ? -3.061 29.234 2.174 1 98.62 55 VAL B N 1
ATOM 2371 C CA . VAL B 1 55 ? -2.881 29.359 3.615 1 98.62 55 VAL B CA 1
ATOM 2372 C C . VAL B 1 55 ? -1.518 28.797 4.02 1 98.62 55 VAL B C 1
ATOM 2374 O O . VAL B 1 55 ? -1.154 27.688 3.625 1 98.62 55 VAL B O 1
ATOM 2377 N N . VAL B 1 56 ? -0.777 29.547 4.73 1 98.44 56 VAL B N 1
ATOM 2378 C CA . VAL B 1 56 ? 0.497 29.109 5.285 1 98.44 56 VAL B CA 1
ATOM 2379 C C . VAL B 1 56 ? 0.3 28.641 6.723 1 98.44 56 VAL B C 1
ATOM 2381 O O . VAL B 1 56 ? -0.229 29.375 7.559 1 98.44 56 VAL B O 1
ATOM 2384 N N . SER B 1 57 ? 0.619 27.438 6.953 1 98.19 57 SER B N 1
ATOM 2385 C CA . SER B 1 57 ? 0.617 26.875 8.305 1 98.19 57 SER B CA 1
ATOM 2386 C C . SER B 1 57 ? 2.025 26.844 8.883 1 98.19 57 SER B C 1
ATOM 2388 O O . SER B 1 57 ? 2.936 26.266 8.289 1 98.19 57 SER B O 1
ATOM 2390 N N . ILE B 1 58 ? 2.191 27.453 10.023 1 97.94 58 ILE B N 1
ATOM 2391 C CA . ILE B 1 58 ? 3.508 27.5 10.648 1 97.94 58 ILE B CA 1
ATOM 2392 C C . ILE B 1 58 ? 3.492 26.719 11.953 1 97.94 58 ILE B C 1
ATOM 2394 O O . ILE B 1 58 ? 2.871 27.125 12.938 1 97.94 58 ILE B O 1
ATOM 2398 N N . GLY B 1 59 ? 4.156 25.641 12.031 1 96.06 59 GLY B N 1
ATOM 2399 C CA . GLY B 1 59 ? 4.188 24.719 13.156 1 96.06 59 GLY B CA 1
ATOM 2400 C C . GLY B 1 59 ? 4.559 23.297 12.766 1 96.06 59 GLY B C 1
ATOM 2401 O O . GLY B 1 59 ? 5.301 23.094 11.805 1 96.06 59 GLY B O 1
ATOM 2402 N N . GLY B 1 60 ? 4.152 22.328 13.516 1 93.19 60 GLY B N 1
ATOM 2403 C CA . GLY B 1 60 ? 4.352 20.922 13.188 1 93.19 60 GLY B CA 1
ATOM 2404 C C . GLY B 1 60 ? 3.223 20.344 12.359 1 93.19 60 GLY B C 1
ATOM 2405 O O . GLY B 1 60 ? 2.383 21.078 11.836 1 93.19 60 GLY B O 1
ATOM 2406 N N . ASP B 1 61 ? 3.25 19.047 12.234 1 92 61 ASP B N 1
ATOM 2407 C CA . ASP B 1 61 ? 2.217 18.344 11.477 1 92 61 ASP B CA 1
ATOM 2408 C C . ASP B 1 61 ? 0.838 18.578 12.094 1 92 61 ASP B C 1
ATOM 2410 O O . ASP B 1 61 ? -0.161 18.672 11.383 1 92 61 ASP B O 1
ATOM 2414 N N . GLY B 1 62 ? 0.805 18.688 13.445 1 92.31 62 GLY B N 1
ATOM 2415 C CA . GLY B 1 62 ? -0.463 18.953 14.102 1 92.31 62 GLY B CA 1
ATOM 2416 C C . GLY B 1 62 ? -1.082 20.281 13.672 1 92.31 62 GLY B C 1
ATOM 2417 O O . GLY B 1 62 ? -2.289 20.344 13.43 1 92.31 62 GLY B O 1
ATOM 2418 N N . THR B 1 63 ? -0.285 21.328 13.594 1 94.5 63 THR B N 1
ATOM 2419 C CA . THR B 1 63 ? -0.755 22.641 13.141 1 94.5 63 THR B CA 1
ATOM 2420 C C . THR B 1 63 ? -1.237 22.562 11.695 1 94.5 63 THR B C 1
ATOM 2422 O O . THR B 1 63 ? -2.268 23.141 11.352 1 94.5 63 THR B O 1
ATOM 2425 N N . PHE B 1 64 ? -0.456 21.922 10.922 1 95.69 64 PHE B N 1
ATOM 2426 C CA . PHE B 1 64 ? -0.847 21.734 9.531 1 95.69 64 PHE B CA 1
ATOM 2427 C C . PHE B 1 64 ? -2.195 21.031 9.43 1 95.69 64 PHE B C 1
ATOM 2429 O O . PHE B 1 64 ? -3.074 21.469 8.68 1 95.69 64 PHE B O 1
ATOM 2436 N N . LEU B 1 65 ? -2.32 19.922 10.156 1 94.44 65 LEU B N 1
ATOM 2437 C CA . LEU B 1 65 ? -3.557 19.156 10.148 1 94.44 65 LEU B CA 1
ATOM 2438 C C . LEU B 1 65 ? -4.742 20.016 10.555 1 94.44 65 LEU B C 1
ATOM 2440 O O . LEU B 1 65 ? -5.812 19.938 9.953 1 94.44 65 LEU B O 1
ATOM 2444 N N . PHE B 1 66 ? -4.578 20.797 11.578 1 94.12 66 PHE B N 1
ATOM 2445 C CA . PHE B 1 66 ? -5.609 21.719 12.031 1 94.12 66 PHE B CA 1
ATOM 2446 C C . PHE B 1 66 ? -6.012 22.688 10.922 1 94.12 66 PHE B C 1
ATOM 2448 O O . PHE B 1 66 ? -7.195 22.828 10.617 1 94.12 66 PHE B O 1
ATOM 2455 N N . ALA B 1 67 ? -5.035 23.281 10.312 1 96 67 ALA B N 1
ATOM 2456 C CA . ALA B 1 67 ? -5.309 24.234 9.242 1 96 67 ALA B CA 1
ATOM 2457 C C . ALA B 1 67 ? -6.008 23.562 8.07 1 96 67 ALA B C 1
ATOM 2459 O O . ALA B 1 67 ? -7.023 24.047 7.57 1 96 67 ALA B O 1
ATOM 2460 N N . ALA B 1 68 ? -5.465 22.438 7.633 1 95.31 68 ALA B N 1
ATOM 2461 C CA . ALA B 1 68 ? -5.992 21.719 6.473 1 95.31 68 ALA B CA 1
ATOM 2462 C C . ALA B 1 68 ? -7.457 21.359 6.676 1 95.31 68 ALA B C 1
ATOM 2464 O O . ALA B 1 68 ? -8.273 21.516 5.766 1 95.31 68 ALA B O 1
ATOM 2465 N N . ARG B 1 69 ? -7.793 20.891 7.785 1 90.31 69 ARG B N 1
ATOM 2466 C CA . ARG B 1 69 ? -9.164 20.5 8.094 1 90.31 69 ARG B CA 1
ATOM 2467 C C . ARG B 1 69 ? -10.117 21.688 7.977 1 90.31 69 ARG B C 1
ATOM 2469 O O . ARG B 1 69 ? -11.242 21.547 7.5 1 90.31 69 ARG B O 1
ATOM 2476 N N . GLU B 1 70 ? -9.672 22.797 8.383 1 92.38 70 GLU B N 1
ATOM 2477 C CA . GLU B 1 70 ? -10.539 23.969 8.484 1 92.38 70 GLU B CA 1
ATOM 2478 C C . GLU B 1 70 ? -10.672 24.672 7.137 1 92.38 70 GLU B C 1
ATOM 2480 O O . GLU B 1 70 ? -11.703 25.297 6.855 1 92.38 70 GLU B O 1
ATOM 2485 N N . VAL B 1 71 ? -9.719 24.484 6.312 1 95.5 71 VAL B N 1
ATOM 2486 C CA . VAL B 1 71 ? -9.727 25.375 5.168 1 95.5 71 VAL B CA 1
ATOM 2487 C C . VAL B 1 71 ? -9.875 24.578 3.877 1 95.5 71 VAL B C 1
ATOM 2489 O O . VAL B 1 71 ? -9.992 25.156 2.791 1 95.5 71 VAL B O 1
ATOM 2492 N N . SER B 1 72 ? -9.812 23.25 3.984 1 90.38 72 SER B N 1
ATOM 2493 C CA . SER B 1 72 ? -9.969 22.438 2.775 1 90.38 72 SER B CA 1
ATOM 2494 C C . SER B 1 72 ? -11.156 22.922 1.947 1 90.38 72 SER B C 1
ATOM 2496 O O . SER B 1 72 ? -12.227 23.219 2.494 1 90.38 72 SER B O 1
ATOM 2498 N N . PRO B 1 73 ? -10.922 23.062 0.601 1 93.06 73 PRO B N 1
ATOM 2499 C CA . PRO B 1 73 ? -9.859 22.531 -0.259 1 93.06 73 PRO B CA 1
ATOM 2500 C C . PRO B 1 73 ? -8.781 23.578 -0.568 1 93.06 73 PRO B C 1
ATOM 2502 O O . PRO B 1 73 ? -7.984 23.375 -1.492 1 93.06 73 PRO B O 1
ATOM 2505 N N . THR B 1 74 ? -8.781 24.719 0.135 1 96.81 74 THR B N 1
ATOM 2506 C CA . THR B 1 74 ? -7.766 25.734 -0.092 1 96.81 74 THR B CA 1
ATOM 2507 C C . THR B 1 74 ? -6.367 25.156 0.106 1 96.81 74 THR B C 1
ATOM 2509 O O . THR B 1 74 ? -6.117 24.453 1.082 1 96.81 74 THR B O 1
ATOM 2512 N N . PRO B 1 75 ? -5.406 25.406 -0.816 1 97.88 75 PRO B N 1
ATOM 2513 C CA . PRO B 1 75 ? -4.043 24.891 -0.664 1 97.88 75 PRO B CA 1
ATOM 2514 C C . PRO B 1 75 ? -3.359 25.391 0.603 1 97.88 75 PRO B C 1
ATOM 2516 O O . PRO B 1 75 ? -3.541 26.547 0.985 1 97.88 75 PRO B O 1
ATOM 2519 N N . VAL B 1 76 ? -2.615 24.531 1.202 1 98.12 76 VAL B N 1
ATOM 2520 C CA . VAL B 1 76 ? -1.886 24.859 2.422 1 98.12 76 VAL B CA 1
ATOM 2521 C C . VAL B 1 76 ? -0.388 24.672 2.195 1 98.12 76 VAL B C 1
ATOM 2523 O O . VAL B 1 76 ? 0.032 23.688 1.581 1 98.12 76 VAL B O 1
ATOM 2526 N N . LEU B 1 77 ? 0.408 25.578 2.615 1 97.75 77 LEU B N 1
ATOM 2527 C CA . LEU B 1 77 ? 1.863 25.484 2.641 1 97.75 77 LEU B CA 1
ATOM 2528 C C . LEU B 1 77 ? 2.375 25.359 4.074 1 97.75 77 LEU B C 1
ATOM 2530 O O . LEU B 1 77 ? 2.123 26.234 4.906 1 97.75 77 LEU B O 1
ATOM 2534 N N . GLY B 1 78 ? 3.088 24.25 4.316 1 97.06 78 GLY B N 1
ATOM 2535 C CA . GLY B 1 78 ? 3.557 24 5.672 1 97.06 78 GLY B CA 1
ATOM 2536 C C . GLY B 1 78 ? 4.977 24.469 5.91 1 97.06 78 GLY B C 1
ATOM 2537 O O . GLY B 1 78 ? 5.906 24.047 5.219 1 97.06 78 GLY B O 1
ATOM 2538 N N . VAL B 1 79 ? 5.129 25.312 6.922 1 96.62 79 VAL B N 1
ATOM 2539 C CA . VAL B 1 79 ? 6.43 25.781 7.391 1 96.62 79 VAL B CA 1
ATOM 2540 C C . VAL B 1 79 ? 6.746 25.141 8.75 1 96.62 79 VAL B C 1
ATOM 2542 O O . VAL B 1 79 ? 5.984 25.312 9.703 1 96.62 79 VAL B O 1
ATOM 2545 N N . ASN B 1 80 ? 7.848 24.438 8.781 1 93.5 80 ASN B N 1
ATOM 2546 C CA . ASN B 1 80 ? 8.25 23.797 10.023 1 93.5 80 ASN B CA 1
ATOM 2547 C C . ASN B 1 80 ? 9 24.75 10.938 1 93.5 80 ASN B C 1
ATOM 2549 O O . ASN B 1 80 ? 9.688 25.656 10.461 1 93.5 80 ASN B O 1
ATOM 2553 N N . LEU B 1 81 ? 8.945 24.594 12.297 1 92.31 81 LEU B N 1
ATOM 2554 C CA . LEU B 1 81 ? 9.648 25.422 13.266 1 92.31 81 LEU B CA 1
ATOM 2555 C C . LEU B 1 81 ? 11.016 24.828 13.586 1 92.31 81 LEU B C 1
ATOM 2557 O O . LEU B 1 81 ? 11.797 25.438 14.328 1 92.31 81 LEU B O 1
ATOM 2561 N N . GLY B 1 82 ? 11.352 23.656 13.117 1 83.38 82 GLY B N 1
ATOM 2562 C CA . GLY B 1 82 ? 12.609 22.953 13.328 1 83.38 82 GLY B CA 1
ATOM 2563 C C . GLY B 1 82 ? 12.938 21.969 12.227 1 83.38 82 GLY B C 1
ATOM 2564 O O . GLY B 1 82 ? 13.148 22.359 11.078 1 83.38 82 GLY B O 1
ATOM 2565 N N . GLU B 1 83 ? 12.797 20.766 12.609 1 79.44 83 GLU B N 1
ATOM 2566 C CA . GLU B 1 83 ? 13.109 19.734 11.633 1 79.44 83 GLU B CA 1
ATOM 2567 C C . GLU B 1 83 ? 11.914 19.438 10.734 1 79.44 83 GLU B C 1
ATOM 2569 O O . GLU B 1 83 ? 10.766 19.531 11.164 1 79.44 83 GLU B O 1
ATOM 2574 N N . VAL B 1 84 ? 12.227 19.078 9.508 1 80.75 84 VAL B N 1
ATOM 2575 C CA . VAL B 1 84 ? 11.219 18.797 8.492 1 80.75 84 VAL B CA 1
ATOM 2576 C C . VAL B 1 84 ? 10.32 17.656 8.969 1 80.75 84 VAL B C 1
ATOM 2578 O O . VAL B 1 84 ? 10.797 16.656 9.508 1 80.75 84 VAL B O 1
ATOM 2581 N N . GLY B 1 85 ? 8.992 17.906 8.789 1 86.94 85 GLY B N 1
ATOM 2582 C CA . GLY B 1 85 ? 7.996 16.891 9.102 1 86.94 85 GLY B CA 1
ATOM 2583 C C . GLY B 1 85 ? 7.383 16.25 7.863 1 86.94 85 GLY B C 1
ATOM 2584 O O . GLY B 1 85 ? 7.883 16.438 6.754 1 86.94 85 GLY B O 1
ATOM 2585 N N . PHE B 1 86 ? 6.398 15.422 8.055 1 91.19 86 PHE B N 1
ATOM 2586 C CA . PHE B 1 86 ? 5.75 14.703 6.965 1 91.19 86 PHE B CA 1
ATOM 2587 C C . PHE B 1 86 ? 4.902 15.641 6.117 1 91.19 86 PHE B C 1
ATOM 2589 O O . PHE B 1 86 ? 4.699 15.398 4.926 1 91.19 86 PHE B O 1
ATOM 2596 N N . LEU B 1 87 ? 4.422 16.781 6.797 1 94.06 87 LEU B N 1
ATOM 2597 C CA . LEU B 1 87 ? 3.48 17.641 6.098 1 94.06 87 LEU B CA 1
ATOM 2598 C C . LEU B 1 87 ? 4.059 19.047 5.918 1 94.06 87 LEU B C 1
ATOM 2600 O O . LEU B 1 87 ? 3.492 19.859 5.191 1 94.06 87 LEU B O 1
ATOM 2604 N N . ASN B 1 88 ? 5.164 19.312 6.566 1 93.31 88 ASN B N 1
ATOM 2605 C CA . ASN B 1 88 ? 5.797 20.625 6.551 1 93.31 88 ASN B CA 1
ATOM 2606 C C . ASN B 1 88 ? 7.176 20.578 5.895 1 93.31 88 ASN B C 1
ATOM 2608 O O . ASN B 1 88 ? 8.18 20.312 6.566 1 93.31 88 ASN B O 1
ATOM 2612 N N . ALA B 1 89 ? 7.281 21 4.715 1 91.31 89 ALA B N 1
ATOM 2613 C CA . ALA B 1 89 ? 8.5 20.797 3.943 1 91.31 89 ALA B CA 1
ATOM 2614 C C . ALA B 1 89 ? 9.406 22.016 4.012 1 91.31 89 ALA B C 1
ATOM 2616 O O . ALA B 1 89 ? 10.586 21.953 3.662 1 91.31 89 ALA B O 1
ATOM 2617 N N . VAL B 1 90 ? 8.883 23.188 4.473 1 94.5 90 VAL B N 1
ATOM 2618 C CA . VAL B 1 90 ? 9.641 24.422 4.367 1 94.5 90 VAL B CA 1
ATOM 2619 C C . VAL B 1 90 ? 10.328 24.719 5.695 1 94.5 90 VAL B C 1
ATOM 2621 O O . VAL B 1 90 ? 9.688 24.719 6.75 1 94.5 90 VAL B O 1
ATOM 2624 N N . SER B 1 91 ? 11.594 24.922 5.672 1 93.12 91 SER B N 1
ATOM 2625 C CA . SER B 1 91 ? 12.336 25.297 6.871 1 93.12 91 SER B CA 1
ATOM 2626 C C . SER B 1 91 ? 12.133 26.766 7.207 1 93.12 91 SER B C 1
ATOM 2628 O O . SER B 1 91 ? 11.82 27.562 6.328 1 93.12 91 SER B O 1
ATOM 2630 N N . PRO B 1 92 ? 12.352 27.109 8.453 1 93.75 92 PRO B N 1
ATOM 2631 C CA . PRO B 1 92 ? 12.195 28.516 8.859 1 93.75 92 PRO B CA 1
ATOM 2632 C C . PRO B 1 92 ? 13.133 29.453 8.117 1 93.75 92 PRO B C 1
ATOM 2634 O O . PRO B 1 92 ? 12.758 30.594 7.812 1 93.75 92 PRO B O 1
ATOM 2637 N N . GLU B 1 93 ? 14.273 28.984 7.781 1 93.62 93 GLU B N 1
ATOM 2638 C CA . GLU B 1 93 ? 15.289 29.828 7.152 1 93.62 93 GLU B CA 1
ATOM 2639 C C . GLU B 1 93 ? 14.883 30.219 5.734 1 93.62 93 GLU B C 1
ATOM 2641 O O . GLU B 1 93 ? 15.242 31.297 5.254 1 93.62 93 GLU B O 1
ATOM 2646 N N . GLU B 1 94 ? 14.141 29.375 5.141 1 94 94 GLU B N 1
ATOM 2647 C CA . GLU B 1 94 ? 13.805 29.594 3.736 1 94 94 GLU B CA 1
ATOM 2648 C C . GLU B 1 94 ? 12.344 30 3.576 1 94 94 GLU B C 1
ATOM 2650 O O . GLU B 1 94 ? 11.867 30.172 2.455 1 94 94 GLU B O 1
ATOM 2655 N N . CYS B 1 95 ? 11.664 30.172 4.641 1 94.88 95 CYS B N 1
ATOM 2656 C CA . CYS B 1 95 ? 10.203 30.25 4.594 1 94.88 95 CYS B CA 1
ATOM 2657 C C . CYS B 1 95 ? 9.75 31.484 3.812 1 94.88 95 CYS B C 1
ATOM 2659 O O . CYS B 1 95 ? 8.852 31.391 2.973 1 94.88 95 CYS B O 1
ATOM 2661 N N . VAL B 1 96 ? 10.359 32.688 3.973 1 96.19 96 VAL B N 1
ATOM 2662 C CA . VAL B 1 96 ? 9.906 33.906 3.32 1 96.19 96 VAL B CA 1
ATOM 2663 C C . VAL B 1 96 ? 10.078 33.781 1.808 1 96.19 96 VAL B C 1
ATOM 2665 O O . VAL B 1 96 ? 9.141 34.031 1.048 1 96.19 96 VAL B O 1
ATOM 2668 N N . GLU B 1 97 ? 11.234 33.344 1.41 1 96.56 97 GLU B N 1
ATOM 2669 C CA . GLU B 1 97 ? 11.523 33.188 -0.011 1 96.56 97 GLU B CA 1
ATOM 2670 C C . GLU B 1 97 ? 10.617 32.156 -0.647 1 96.56 97 GLU B C 1
ATOM 2672 O O . GLU B 1 97 ? 10.117 32.344 -1.758 1 96.56 97 GLU B O 1
ATOM 2677 N N . THR B 1 98 ? 10.461 31.078 0.049 1 96.31 98 THR B N 1
ATOM 2678 C CA . THR B 1 98 ? 9.641 29.984 -0.474 1 96.31 98 THR B CA 1
ATOM 2679 C C . THR B 1 98 ? 8.188 30.422 -0.617 1 96.31 98 THR B C 1
ATOM 2681 O O . THR B 1 98 ? 7.559 30.188 -1.65 1 96.31 98 THR B O 1
ATOM 2684 N N . VAL B 1 99 ? 7.672 31.078 0.404 1 97.31 99 VAL B N 1
ATOM 2685 C CA . VAL B 1 99 ? 6.289 31.547 0.357 1 97.31 99 VAL B CA 1
ATOM 2686 C C . VAL B 1 99 ? 6.113 32.531 -0.792 1 97.31 99 VAL B C 1
ATOM 2688 O O . VAL B 1 99 ? 5.16 32.438 -1.57 1 97.31 99 VAL B O 1
ATOM 2691 N N . ALA B 1 100 ? 7.004 33.5 -0.91 1 96.62 100 ALA B N 1
ATOM 2692 C CA . ALA B 1 100 ? 6.945 34.469 -1.992 1 96.62 100 ALA B CA 1
ATOM 2693 C C . ALA B 1 100 ? 6.957 33.781 -3.355 1 96.62 100 ALA B C 1
ATOM 2695 O O . ALA B 1 100 ? 6.199 34.156 -4.254 1 96.62 100 ALA B O 1
ATOM 2696 N N . GLY B 1 101 ? 7.867 32.812 -3.457 1 96.06 101 GLY B N 1
ATOM 2697 C CA . GLY B 1 101 ? 7.949 32.062 -4.703 1 96.06 101 GLY B CA 1
ATOM 2698 C C . GLY B 1 101 ? 6.664 31.344 -5.043 1 96.06 101 GLY B C 1
ATOM 2699 O O . GLY B 1 101 ? 6.227 31.344 -6.199 1 96.06 101 GLY B O 1
ATOM 2700 N N . VAL B 1 102 ? 6.062 30.688 -4.086 1 96.75 102 VAL B N 1
ATOM 2701 C CA . VAL B 1 102 ? 4.82 29.953 -4.297 1 96.75 102 VAL B CA 1
ATOM 2702 C C . VAL B 1 102 ? 3.709 30.922 -4.695 1 96.75 102 VAL B C 1
ATOM 2704 O O . VAL B 1 102 ? 2.92 30.641 -5.602 1 96.75 102 VAL B O 1
ATOM 2707 N N . VAL B 1 103 ? 3.633 32.062 -4.059 1 96.69 103 VAL B N 1
ATOM 2708 C CA . VAL B 1 103 ? 2.648 33.094 -4.371 1 96.69 103 VAL B CA 1
ATOM 2709 C C . VAL B 1 103 ? 2.799 33.531 -5.828 1 96.69 103 VAL B C 1
ATOM 2711 O O . VAL B 1 103 ? 1.812 33.594 -6.562 1 96.69 103 VAL B O 1
ATOM 2714 N N . GLU B 1 104 ? 3.986 33.781 -6.184 1 95.88 104 GLU B N 1
ATOM 2715 C CA . GLU B 1 104 ? 4.254 34.188 -7.559 1 95.88 104 GLU B CA 1
ATOM 2716 C C . GLU B 1 104 ? 3.785 33.125 -8.562 1 95.88 104 GLU B C 1
ATOM 2718 O O . GLU B 1 104 ? 3.15 33.469 -9.562 1 95.88 104 GLU B O 1
ATOM 2723 N N . ARG B 1 105 ? 4.133 31.922 -8.344 1 96.06 105 ARG B N 1
ATOM 2724 C CA . ARG B 1 105 ? 3.752 30.828 -9.242 1 96.06 105 ARG B CA 1
ATOM 2725 C C . ARG B 1 105 ? 2.236 30.688 -9.305 1 96.06 105 ARG B C 1
ATOM 2727 O O . ARG B 1 105 ? 1.68 30.406 -10.375 1 96.06 105 ARG B O 1
ATOM 2734 N N . MET B 1 106 ? 1.641 30.828 -8.164 1 95.75 106 MET B N 1
ATOM 2735 C CA . MET B 1 106 ? 0.185 30.719 -8.125 1 95.75 106 MET B CA 1
ATOM 2736 C C . MET B 1 106 ? -0.47 31.844 -8.914 1 95.75 106 MET B C 1
ATOM 2738 O O . MET B 1 106 ? -1.442 31.625 -9.641 1 95.75 106 MET B O 1
ATOM 2742 N N . GLN B 1 107 ? 0.035 33 -8.766 1 95.25 107 GLN B N 1
ATOM 2743 C CA . GLN B 1 107 ? -0.489 34.125 -9.523 1 95.25 107 GLN B CA 1
ATOM 2744 C C . GLN B 1 107 ? -0.319 33.906 -11.023 1 95.25 107 GLN B C 1
ATOM 2746 O O . GLN B 1 107 ? -1.156 34.344 -11.812 1 95.25 107 GLN B O 1
ATOM 2751 N N . ALA B 1 108 ? 0.695 33.188 -11.359 1 95.44 108 ALA B N 1
ATOM 2752 C CA . ALA B 1 108 ? 0.979 32.938 -12.766 1 95.44 108 ALA B CA 1
ATOM 2753 C C . ALA B 1 108 ? 0.19 31.719 -13.258 1 95.44 108 ALA B C 1
ATOM 2755 O O . ALA B 1 108 ? 0.205 31.406 -14.445 1 95.44 108 ALA B O 1
ATOM 2756 N N . GLY B 1 109 ? -0.462 31.016 -12.391 1 93.31 109 GLY B N 1
ATOM 2757 C CA . GLY B 1 109 ? -1.216 29.828 -12.742 1 93.31 109 GLY B CA 1
ATOM 2758 C C . GLY B 1 109 ? -0.339 28.609 -12.945 1 93.31 109 GLY B C 1
ATOM 2759 O O . GLY B 1 109 ? -0.737 27.656 -13.617 1 93.31 109 GLY B O 1
ATOM 2760 N N . ASP B 1 110 ? 0.84 28.641 -12.375 1 92 110 ASP B N 1
ATOM 2761 C CA . ASP B 1 110 ? 1.84 27.594 -12.609 1 92 110 ASP B CA 1
ATOM 2762 C C . ASP B 1 110 ? 2.199 26.875 -11.312 1 92 110 ASP B C 1
ATOM 2764 O O . ASP B 1 110 ? 3.266 26.266 -11.211 1 92 110 ASP B O 1
ATOM 2768 N N . ALA B 1 111 ? 1.375 27.047 -10.336 1 90.44 111 ALA B N 1
ATOM 2769 C CA . ALA B 1 111 ? 1.707 26.391 -9.07 1 90.44 111 ALA B CA 1
ATOM 2770 C C . ALA B 1 111 ? 1.438 24.891 -9.141 1 90.44 111 ALA B C 1
ATOM 2772 O O . ALA B 1 111 ? 0.426 24.453 -9.703 1 90.44 111 ALA B O 1
ATOM 2773 N N . GLU B 1 112 ? 2.441 24.109 -8.758 1 89.88 112 GLU B N 1
ATOM 2774 C CA . GLU B 1 112 ? 2.264 22.656 -8.633 1 89.88 112 GLU B CA 1
ATOM 2775 C C . GLU B 1 112 ? 1.757 22.281 -7.25 1 89.88 112 GLU B C 1
ATOM 2777 O O . GLU B 1 112 ? 2.367 22.641 -6.238 1 89.88 112 GLU B O 1
ATOM 2782 N N . LEU B 1 113 ? 0.603 21.719 -7.18 1 95 113 LEU B N 1
ATOM 2783 C CA . LEU B 1 113 ? -0.001 21.297 -5.922 1 95 113 LEU B CA 1
ATOM 2784 C C . LEU B 1 113 ? 0.079 19.781 -5.766 1 95 113 LEU B C 1
ATOM 2786 O O . LEU B 1 113 ? -0.095 19.047 -6.734 1 95 113 LEU B O 1
ATOM 2790 N N . GLN B 1 114 ? 0.488 19.328 -4.59 1 94.88 114 GLN B N 1
ATOM 2791 C CA . GLN B 1 114 ? 0.369 17.922 -4.223 1 94.88 114 GLN B CA 1
ATOM 2792 C C . GLN B 1 114 ? -0.979 17.641 -3.566 1 94.88 114 GLN B C 1
ATOM 2794 O O . GLN B 1 114 ? -1.443 18.422 -2.727 1 94.88 114 GLN B O 1
ATOM 2799 N N . GLU B 1 115 ? -1.599 16.594 -3.986 1 95.81 115 GLU B N 1
ATOM 2800 C CA . GLU B 1 115 ? -2.887 16.219 -3.404 1 95.81 115 GLU B CA 1
ATOM 2801 C C . GLU B 1 115 ? -2.768 14.984 -2.521 1 95.81 115 GLU B C 1
ATOM 2803 O O . GLU B 1 115 ? -2.18 13.984 -2.93 1 95.81 115 GLU B O 1
ATOM 2808 N N . LEU B 1 116 ? -3.244 15.094 -1.348 1 95.88 116 LEU B N 1
ATOM 2809 C CA . LEU B 1 116 ? -3.312 13.984 -0.4 1 95.88 116 LEU B CA 1
ATOM 2810 C C . LEU B 1 116 ? -4.758 13.555 -0.171 1 95.88 116 LEU B C 1
ATOM 2812 O O . LEU B 1 116 ? -5.621 14.391 0.099 1 95.88 116 LEU B O 1
ATOM 2816 N N . PRO B 1 117 ? -4.969 12.242 -0.269 1 97.25 117 PRO B N 1
ATOM 2817 C CA . PRO B 1 117 ? -6.344 11.797 -0.045 1 97.25 117 PRO B CA 1
ATOM 2818 C C . PRO B 1 117 ? -6.789 11.953 1.406 1 97.25 117 PRO B C 1
ATOM 2820 O O . PRO B 1 117 ? -5.961 11.906 2.318 1 97.25 117 PRO B O 1
ATOM 2823 N N . GLN B 1 118 ? -8.055 12.195 1.58 1 97.69 118 GLN B N 1
ATOM 2824 C CA . GLN B 1 118 ? -8.703 12.164 2.889 1 97.69 118 GLN B CA 1
ATOM 2825 C C . GLN B 1 118 ? -9.703 11.016 2.977 1 97.69 118 GLN B C 1
ATOM 2827 O O . GLN B 1 118 ? -10.133 10.477 1.952 1 97.69 118 GLN B O 1
ATOM 2832 N N . LEU B 1 119 ? -9.977 10.641 4.141 1 98.12 119 LEU B N 1
ATOM 2833 C CA . LEU B 1 119 ? -10.906 9.547 4.414 1 98.12 119 LEU B CA 1
ATOM 2834 C C . LEU B 1 119 ? -12.203 10.078 5.016 1 98.12 119 LEU B C 1
ATOM 2836 O O . LEU B 1 119 ? -12.18 10.812 6 1 98.12 119 LEU B O 1
ATOM 2840 N N . GLN B 1 120 ? -13.344 9.727 4.387 1 98.19 120 GLN B N 1
ATOM 2841 C CA . GLN B 1 120 ? -14.641 10.156 4.891 1 98.19 120 GLN B CA 1
ATOM 2842 C C . GLN B 1 120 ? -15.422 8.992 5.484 1 98.19 120 GLN B C 1
ATOM 2844 O O . GLN B 1 120 ? -15.586 7.953 4.84 1 98.19 120 GLN B O 1
ATOM 2849 N N . ALA B 1 121 ? -15.828 9.156 6.711 1 98.5 121 ALA B N 1
ATOM 2850 C CA . ALA B 1 121 ? -16.703 8.18 7.359 1 98.5 121 ALA B CA 1
ATOM 2851 C C . ALA B 1 121 ? -18.156 8.641 7.312 1 98.5 121 ALA B C 1
ATOM 2853 O O . ALA B 1 121 ? -18.453 9.812 7.578 1 98.5 121 ALA B O 1
ATOM 2854 N N . THR B 1 122 ? -19.031 7.785 6.945 1 98.19 122 THR B N 1
ATOM 2855 C CA . THR B 1 122 ? -20.469 8.055 6.988 1 98.19 122 THR B CA 1
ATOM 2856 C C . THR B 1 122 ? -21.203 6.922 7.695 1 98.19 122 THR B C 1
ATOM 2858 O O . THR B 1 122 ? -20.734 5.781 7.719 1 98.19 122 THR B O 1
ATOM 2861 N N . GLY B 1 123 ? -22.234 7.082 8.273 1 96.75 123 GLY B N 1
ATOM 2862 C CA . GLY B 1 123 ? -23.078 6.148 9.016 1 96.75 123 GLY B CA 1
ATOM 2863 C C . GLY B 1 123 ? -24.172 6.824 9.805 1 96.75 123 GLY B C 1
ATOM 2864 O O . GLY B 1 123 ? -24.312 8.055 9.773 1 96.75 123 GLY B O 1
ATOM 2865 N N . PRO B 1 124 ? -25 6.016 10.43 1 94.44 124 PRO B N 1
ATOM 2866 C CA . PRO B 1 124 ? -26.109 6.602 11.18 1 94.44 124 PRO B CA 1
ATOM 2867 C C . PRO B 1 124 ? -25.641 7.52 12.305 1 94.44 124 PRO B C 1
ATOM 2869 O O . PRO B 1 124 ? -24.859 7.102 13.172 1 94.44 124 PRO B O 1
ATOM 2872 N N . GLY B 1 125 ? -26.125 8.773 12.242 1 89.69 125 GLY B N 1
ATOM 2873 C CA . GLY B 1 125 ? -25.859 9.711 13.328 1 89.69 125 GLY B CA 1
ATOM 2874 C C . GLY B 1 125 ? -24.453 10.281 13.281 1 89.69 125 GLY B C 1
ATOM 2875 O O . GLY B 1 125 ? -24.031 10.953 14.219 1 89.69 125 GLY B O 1
ATOM 2876 N N . LEU B 1 126 ? -23.734 9.883 12.281 1 92.62 126 LEU B N 1
ATOM 2877 C CA . LEU B 1 126 ? -22.344 10.328 12.219 1 92.62 126 LEU B CA 1
ATOM 2878 C C . LEU B 1 126 ? -22.234 11.688 11.539 1 92.62 126 LEU B C 1
ATOM 2880 O O . LEU B 1 126 ? -22.875 11.922 10.508 1 92.62 126 LEU B O 1
ATOM 2884 N N . SER B 1 127 ? -21.609 12.633 12.156 1 90.5 127 SER B N 1
ATOM 2885 C CA . SER B 1 127 ? -21.219 13.914 11.586 1 90.5 127 SER B CA 1
ATOM 2886 C C . SER B 1 127 ? -19.734 14.172 11.805 1 90.5 127 SER B C 1
ATOM 2888 O O . SER B 1 127 ? -19.328 14.758 12.82 1 90.5 127 SER B O 1
ATOM 2890 N N . LEU B 1 128 ? -18.969 13.688 10.906 1 94.25 128 LEU B N 1
ATOM 2891 C CA . LEU B 1 128 ? -17.516 13.812 11.039 1 94.25 128 LEU B CA 1
ATOM 2892 C C . LEU B 1 128 ? -16.922 14.469 9.805 1 94.25 128 LEU B C 1
ATOM 2894 O O . LEU B 1 128 ? -17.375 14.234 8.68 1 94.25 128 LEU B O 1
ATOM 2898 N N . PRO B 1 129 ? -15.969 15.328 10.023 1 93.94 129 PRO B N 1
ATOM 2899 C CA . PRO B 1 129 ? -15.203 15.797 8.859 1 93.94 129 PRO B CA 1
ATOM 2900 C C . PRO B 1 129 ? -14.352 14.695 8.234 1 93.94 129 PRO B C 1
ATOM 2902 O O . PRO B 1 129 ? -14.195 13.617 8.82 1 93.94 129 PRO B O 1
ATOM 2905 N N . ALA B 1 130 ? -13.859 14.977 7.031 1 96.12 130 ALA B N 1
ATOM 2906 C CA . ALA B 1 130 ? -12.898 14.07 6.422 1 96.12 130 ALA B CA 1
ATOM 2907 C C . ALA B 1 130 ? -11.609 14.008 7.234 1 96.12 130 ALA B C 1
ATOM 2909 O O . ALA B 1 130 ? -11.188 15.008 7.82 1 96.12 130 ALA B O 1
ATOM 2910 N N . ALA B 1 131 ? -11.023 12.875 7.289 1 96.94 131 ALA B N 1
ATOM 2911 C CA . ALA B 1 131 ? -9.805 12.656 8.062 1 96.94 131 ALA B CA 1
ATOM 2912 C C . ALA B 1 131 ? -8.57 12.664 7.164 1 96.94 131 ALA B C 1
ATOM 2914 O O . ALA B 1 131 ? -8.555 12 6.121 1 96.94 131 ALA B O 1
ATOM 2915 N N . VAL B 1 132 ? -7.539 13.352 7.586 1 96.31 132 VAL B N 1
ATOM 2916 C CA . VAL B 1 132 ? -6.273 13.398 6.863 1 96.31 132 VAL B CA 1
ATOM 2917 C C . VAL B 1 132 ? -5.43 12.18 7.215 1 96.31 132 VAL B C 1
ATOM 2919 O O . VAL B 1 132 ? -4.719 11.641 6.367 1 96.31 132 VAL B O 1
ATOM 2922 N N . ASN B 1 133 ? -5.527 11.797 8.484 1 96.69 133 ASN B N 1
ATOM 2923 C CA . ASN B 1 133 ? -4.73 10.672 8.953 1 96.69 133 ASN B CA 1
ATOM 2924 C C . ASN B 1 133 ? -5.543 9.375 8.961 1 96.69 133 ASN B C 1
ATOM 2926 O O . ASN B 1 133 ? -5.25 8.453 8.195 1 96.69 133 ASN B O 1
ATOM 2930 N N . GLU B 1 134 ? -6.551 9.328 9.789 1 98.25 134 GLU B N 1
ATOM 2931 C CA . GLU B 1 134 ? -7.27 8.062 9.906 1 98.25 134 GLU B CA 1
ATOM 2932 C C . GLU B 1 134 ? -8.664 8.273 10.484 1 98.25 134 GLU B C 1
ATOM 2934 O O . GLU B 1 134 ? -8.953 9.328 11.055 1 98.25 134 GLU B O 1
ATOM 2939 N N . VAL B 1 135 ? -9.469 7.332 10.32 1 98.5 135 VAL B N 1
ATOM 2940 C CA . VAL B 1 135 ? -10.703 7.133 11.078 1 98.5 135 VAL B CA 1
ATOM 2941 C C . VAL B 1 135 ? -10.586 5.879 11.945 1 98.5 135 VAL B C 1
ATOM 2943 O O . VAL B 1 135 ? -10.172 4.82 11.461 1 98.5 135 VAL B O 1
ATOM 2946 N N . ALA B 1 136 ? -10.844 6.016 13.234 1 98.12 136 ALA B N 1
ATOM 2947 C CA . ALA B 1 136 ? -10.867 4.887 14.164 1 98.12 136 ALA B CA 1
ATOM 2948 C C . ALA B 1 136 ? -12.289 4.566 14.609 1 98.12 136 ALA B C 1
ATOM 2950 O O . ALA B 1 136 ? -13.055 5.465 14.969 1 98.12 136 ALA B O 1
ATOM 2951 N N . VAL B 1 137 ? -12.688 3.396 14.469 1 97.81 137 VAL B N 1
ATOM 2952 C CA . VAL B 1 137 ? -13.938 2.881 15.008 1 97.81 137 VAL B CA 1
ATOM 2953 C C . VAL B 1 137 ? -13.664 2.068 16.281 1 97.81 137 VAL B C 1
ATOM 2955 O O . VAL B 1 137 ? -13.07 0.992 16.203 1 97.81 137 VAL B O 1
ATOM 2958 N N . LEU B 1 138 ? -14.164 2.51 17.422 1 96.5 138 LEU B N 1
ATOM 2959 C CA . LEU B 1 138 ? -13.719 2.002 18.719 1 96.5 138 LEU B CA 1
ATOM 2960 C C . LEU B 1 138 ? -14.906 1.573 19.562 1 96.5 138 LEU B C 1
ATOM 2962 O O . LEU B 1 138 ? -16.016 2.096 19.406 1 96.5 138 LEU B O 1
ATOM 2966 N N . GLY B 1 139 ? -14.617 0.649 20.406 1 94.06 139 GLY B N 1
ATOM 2967 C CA . GLY B 1 139 ? -15.555 0.377 21.484 1 94.06 139 GLY B CA 1
ATOM 2968 C C . GLY B 1 139 ? -15.578 1.459 22.547 1 94.06 139 GLY B C 1
ATOM 2969 O O . GLY B 1 139 ? -14.852 2.453 22.438 1 94.06 139 GLY B O 1
ATOM 2970 N N . PRO B 1 140 ? -16.547 1.33 23.531 1 84.62 140 PRO B N 1
ATOM 2971 C CA . PRO B 1 140 ? -16.703 2.365 24.547 1 84.62 140 PRO B CA 1
ATOM 2972 C C . PRO B 1 140 ? -15.453 2.582 25.391 1 84.62 140 PRO B C 1
ATOM 2974 O O . PRO B 1 140 ? -15.148 3.715 25.781 1 84.62 140 PRO B O 1
ATOM 2977 N N . GLN B 1 141 ? -14.828 1.551 25.812 1 72.19 141 GLN B N 1
ATOM 2978 C CA . GLN B 1 141 ? -13.586 1.666 26.578 1 72.19 141 GLN B CA 1
ATOM 2979 C C . GLN B 1 141 ? -12.555 0.644 26.109 1 72.19 141 GLN B C 1
ATOM 2981 O O . GLN B 1 141 ? -12.914 -0.385 25.531 1 72.19 141 GLN B O 1
ATOM 2986 N N . ARG B 1 142 ? -11.289 1.226 26.234 1 62.59 142 ARG B N 1
ATOM 2987 C CA . ARG B 1 142 ? -10.227 0.268 25.938 1 62.59 142 ARG B CA 1
ATOM 2988 C C . ARG B 1 142 ? -10.094 -0.752 27.062 1 62.59 142 ARG B C 1
ATOM 2990 O O . ARG B 1 142 ? -10.211 -0.406 28.234 1 62.59 142 ARG B O 1
ATOM 2997 N N . GLY B 1 143 ? -9.969 -2.178 26.75 1 56.31 143 GLY B N 1
ATOM 2998 C CA . GLY B 1 143 ? -9.797 -3.287 27.672 1 56.31 143 GLY B CA 1
ATOM 2999 C C . GLY B 1 143 ? -10.695 -4.469 27.359 1 56.31 143 GLY B C 1
ATOM 3000 O O . GLY B 1 143 ? -11.609 -4.363 26.547 1 56.31 143 GLY B O 1
ATOM 3001 N N . ARG B 1 144 ? -10.234 -5.695 27.922 1 57.66 144 ARG B N 1
ATOM 3002 C CA . ARG B 1 144 ? -10.742 -7.027 27.594 1 57.66 144 ARG B CA 1
ATOM 3003 C C . ARG B 1 144 ? -12.266 -7.055 27.625 1 57.66 144 ARG B C 1
ATOM 3005 O O . ARG B 1 144 ? -12.891 -7.777 26.844 1 57.66 144 ARG B O 1
ATOM 3012 N N . ASP B 1 145 ? -12.883 -6.352 28.359 1 64.75 145 ASP B N 1
ATOM 3013 C CA . ASP B 1 145 ? -14.328 -6.535 28.484 1 64.75 145 ASP B CA 1
ATOM 3014 C C . ASP B 1 145 ? -15.086 -5.383 27.844 1 64.75 145 ASP B C 1
ATOM 3016 O O . ASP B 1 145 ? -16.312 -5.309 27.938 1 64.75 145 ASP B O 1
ATOM 3020 N N . ASN B 1 146 ? -14.398 -4.602 27 1 74.06 146 ASN B N 1
ATOM 3021 C CA . ASN B 1 146 ? -15.07 -3.412 26.484 1 74.06 146 ASN B CA 1
ATOM 3022 C C . ASN B 1 146 ? -14.852 -3.252 24.984 1 74.06 146 ASN B C 1
ATOM 3024 O O . ASN B 1 146 ? -14.961 -2.146 24.453 1 74.06 146 ASN B O 1
ATOM 3028 N N . GLY B 1 147 ? -14.695 -4.375 24.312 1 85.56 147 GLY B N 1
ATOM 3029 C CA . GLY B 1 147 ? -14.5 -4.34 22.875 1 85.56 147 GLY B CA 1
ATOM 3030 C C . GLY B 1 147 ? -15.797 -4.375 22.094 1 85.56 147 GLY B C 1
ATOM 3031 O O . GLY B 1 147 ? -16.859 -4.055 22.625 1 85.56 147 GLY B O 1
ATOM 3032 N N . LEU B 1 148 ? -15.656 -4.383 20.766 1 93.38 148 LEU B N 1
ATOM 3033 C CA . LEU B 1 148 ? -16.734 -4.441 19.781 1 93.38 148 LEU B CA 1
ATOM 3034 C C . LEU B 1 148 ? -16.672 -5.738 18.984 1 93.38 148 LEU B C 1
ATOM 3036 O O . LEU B 1 148 ? -15.586 -6.297 18.781 1 93.38 148 LEU B O 1
ATOM 3040 N N . ASP B 1 149 ? -17.875 -6.281 18.703 1 96.19 149 ASP B N 1
ATOM 3041 C CA . ASP B 1 149 ? -17.922 -7.191 17.562 1 96.19 149 ASP B CA 1
ATOM 3042 C C . ASP B 1 149 ? -17.828 -6.43 16.25 1 96.19 149 ASP B C 1
ATOM 3044 O O . ASP B 1 149 ? -18.625 -5.527 15.984 1 96.19 149 ASP B O 1
ATOM 3048 N N . ILE B 1 150 ? -16.891 -6.781 15.453 1 97.25 150 ILE B N 1
ATOM 3049 C CA . ILE B 1 150 ? -16.672 -6.031 14.219 1 97.25 150 ILE B CA 1
ATOM 3050 C C . ILE B 1 150 ? -16.703 -6.98 13.023 1 97.25 150 ILE B C 1
ATOM 3052 O O . ILE B 1 150 ? -16.312 -8.141 13.141 1 97.25 150 ILE B O 1
ATOM 3056 N N . ASP B 1 151 ? -17.234 -6.547 11.945 1 97.88 151 ASP B N 1
ATOM 3057 C CA . ASP B 1 151 ? -17.156 -7.156 10.625 1 97.88 151 ASP B CA 1
ATOM 3058 C C . ASP B 1 151 ? -16.703 -6.145 9.578 1 97.88 151 ASP B C 1
ATOM 3060 O O . ASP B 1 151 ? -17.375 -5.148 9.328 1 97.88 151 ASP B O 1
ATOM 3064 N N . VAL B 1 152 ? -15.508 -6.34 9.031 1 98.31 152 VAL B N 1
ATOM 3065 C CA . VAL B 1 152 ? -14.914 -5.406 8.078 1 98.31 152 VAL B CA 1
ATOM 3066 C C . VAL B 1 152 ? -15.008 -5.969 6.664 1 98.31 152 VAL B C 1
ATOM 3068 O O . VAL B 1 152 ? -14.57 -7.094 6.41 1 98.31 152 VAL B O 1
ATOM 3071 N N . ARG B 1 153 ? -15.477 -5.219 5.758 1 98.5 153 ARG B N 1
ATOM 3072 C CA . ARG B 1 153 ? -15.625 -5.625 4.363 1 98.5 153 ARG B CA 1
ATOM 3073 C C . ARG B 1 153 ? -15.078 -4.562 3.422 1 98.5 153 ARG B C 1
ATOM 3075 O O . ARG B 1 153 ? -15.086 -3.371 3.746 1 98.5 153 ARG B O 1
ATOM 3082 N N . VAL B 1 154 ? -14.57 -4.945 2.336 1 98.31 154 VAL B N 1
ATOM 3083 C CA . VAL B 1 154 ? -14.102 -4.074 1.264 1 98.31 154 VAL B CA 1
ATOM 3084 C C . VAL B 1 154 ? -14.922 -4.32 0.001 1 98.31 154 VAL B C 1
ATOM 3086 O O . VAL B 1 154 ? -14.867 -5.406 -0.581 1 98.31 154 VAL B O 1
ATOM 3089 N N . ASN B 1 155 ? -15.648 -3.301 -0.436 1 97.62 155 ASN B N 1
ATOM 3090 C CA . ASN B 1 155 ? -16.625 -3.451 -1.52 1 97.62 155 ASN B CA 1
ATOM 3091 C C . ASN B 1 155 ? -17.5 -4.672 -1.312 1 97.62 155 ASN B C 1
ATOM 3093 O O . ASN B 1 155 ? -17.719 -5.457 -2.238 1 97.62 155 ASN B O 1
ATOM 3097 N N . GLY B 1 156 ? -17.875 -4.848 -0.173 1 97.12 156 GLY B N 1
ATOM 3098 C CA . GLY B 1 156 ? -18.828 -5.891 0.15 1 97.12 156 GLY B CA 1
ATOM 3099 C C . GLY B 1 156 ? -18.188 -7.238 0.401 1 97.12 156 GLY B C 1
ATOM 3100 O O . GLY B 1 156 ? -18.844 -8.172 0.871 1 97.12 156 GLY B O 1
ATOM 3101 N N . GLU B 1 157 ? -16.922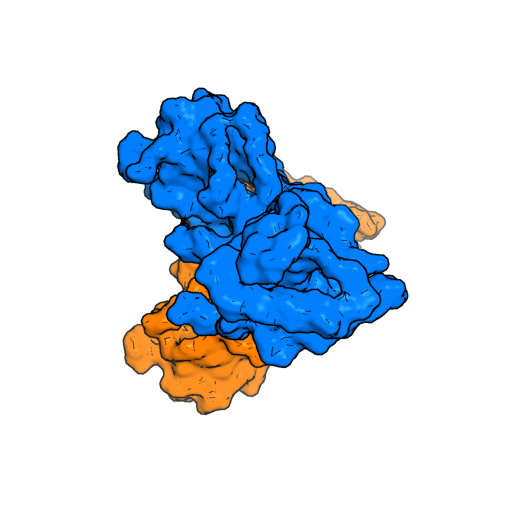 -7.43 0.075 1 96.06 157 GLU B N 1
ATOM 3102 C CA . GLU B 1 157 ? -16.203 -8.68 0.302 1 96.06 157 GLU B CA 1
ATOM 3103 C C . GLU B 1 157 ? -15.609 -8.727 1.705 1 96.06 157 GLU B C 1
ATOM 3105 O O . GLU B 1 157 ? -14.938 -7.777 2.131 1 96.06 157 GLU B O 1
ATOM 3110 N N . GLY B 1 158 ? -15.75 -9.828 2.434 1 96.25 158 GLY B N 1
ATOM 3111 C CA . GLY B 1 158 ? -15.336 -9.922 3.826 1 96.25 158 GLY B CA 1
ATOM 3112 C C . GLY B 1 158 ? -13.836 -10 4.004 1 96.25 158 GLY B C 1
ATOM 3113 O O . GLY B 1 158 ? -13.172 -10.836 3.383 1 96.25 158 GLY B O 1
ATOM 3114 N N . TYR B 1 159 ? -13.312 -9.172 4.891 1 96.56 159 TYR B N 1
ATOM 3115 C CA . TYR B 1 159 ? -11.891 -9.219 5.234 1 96.56 159 TYR B CA 1
ATOM 3116 C C . TYR B 1 159 ? -11.688 -9.836 6.609 1 96.56 159 TYR B C 1
ATOM 3118 O O . TYR B 1 159 ? -10.984 -10.844 6.746 1 96.56 159 TYR B O 1
ATOM 3126 N N . SER B 1 160 ? -12.305 -9.234 7.562 1 94.5 160 SER B N 1
ATOM 3127 C CA . SER B 1 160 ? -12.133 -9.727 8.922 1 94.5 160 SER B CA 1
ATOM 3128 C C . SER B 1 160 ? -13.422 -9.602 9.727 1 94.5 160 SER B C 1
ATOM 3130 O O . SER B 1 160 ? -14.25 -8.734 9.445 1 94.5 160 SER B O 1
ATOM 3132 N N . SER B 1 161 ? -13.555 -10.508 10.711 1 95.19 161 SER B N 1
ATOM 3133 C CA . SER B 1 161 ? -14.672 -10.484 11.648 1 95.19 161 SER B CA 1
ATOM 3134 C C . SER B 1 161 ? -14.266 -11.039 13.008 1 95.19 161 SER B C 1
ATOM 3136 O O . SER B 1 161 ? -13.492 -12 13.086 1 95.19 161 SER B O 1
ATOM 3138 N N . GLY B 1 162 ? -14.75 -10.453 14.016 1 94.69 162 GLY B N 1
ATOM 3139 C CA . GLY B 1 162 ? -14.438 -10.906 15.367 1 94.69 162 GLY B CA 1
ATOM 3140 C C . GLY B 1 162 ? -14.523 -9.797 16.406 1 94.69 162 GLY B C 1
ATOM 3141 O O . GLY B 1 162 ? -15.008 -8.703 16.109 1 94.69 162 GLY B O 1
ATOM 3142 N N . ARG B 1 163 ? -14.141 -10.125 17.656 1 95 163 ARG B N 1
ATOM 3143 C CA . ARG B 1 163 ? -14.141 -9.156 18.75 1 95 163 ARG B CA 1
ATOM 3144 C C . ARG B 1 163 ? -12.82 -8.391 18.797 1 95 163 ARG B C 1
ATOM 3146 O O . ARG B 1 163 ? -11.75 -8.984 18.641 1 95 163 ARG B O 1
ATOM 3153 N N . ALA B 1 164 ? -12.867 -7.133 18.906 1 95.19 164 ALA B N 1
ATOM 3154 C CA . ALA B 1 164 ? -11.68 -6.281 19 1 95.19 164 ALA B CA 1
ATOM 3155 C C . ALA B 1 164 ? -11.984 -4.988 19.75 1 95.19 164 ALA B C 1
ATOM 3157 O O . ALA B 1 164 ? -13.156 -4.648 19.969 1 95.19 164 ALA B O 1
ATOM 3158 N N . ASP B 1 165 ? -10.953 -4.301 20.188 1 94.94 165 ASP B N 1
ATOM 3159 C CA . ASP B 1 165 ? -11.141 -2.957 20.734 1 94.94 165 ASP B CA 1
ATOM 3160 C C . ASP B 1 165 ? -11.625 -1.992 19.656 1 94.94 165 ASP B C 1
ATOM 3162 O O . ASP B 1 165 ? -12.305 -1.004 19.953 1 94.94 165 ASP B O 1
ATOM 3166 N N . GLY B 1 166 ? -11.242 -2.275 18.422 1 96.06 166 GLY B N 1
ATOM 3167 C CA . GLY B 1 166 ? -11.672 -1.454 17.297 1 96.06 166 GLY B CA 1
ATOM 3168 C C . GLY B 1 166 ? -10.922 -1.748 16.016 1 96.06 166 GLY B C 1
ATOM 3169 O O . GLY B 1 166 ? -10.273 -2.791 15.898 1 96.06 166 GLY B O 1
ATOM 3170 N N . VAL B 1 167 ? -11.109 -0.896 15.055 1 97.56 167 VAL B N 1
ATOM 3171 C CA . VAL B 1 167 ? -10.398 -0.956 13.789 1 97.56 167 VAL B CA 1
ATOM 3172 C C . VAL B 1 167 ? -10.039 0.456 13.328 1 97.56 167 VAL B C 1
ATOM 3174 O O . VAL B 1 167 ? -10.805 1.398 13.539 1 97.56 167 VAL B O 1
ATOM 3177 N N . LEU B 1 168 ? -8.883 0.493 12.836 1 97.88 168 LEU B N 1
ATOM 3178 C CA . LEU B 1 168 ? -8.328 1.737 12.305 1 97.88 168 LEU B CA 1
ATOM 3179 C C . LEU B 1 168 ? -8.219 1.681 10.789 1 97.88 168 LEU B C 1
ATOM 3181 O O . LEU B 1 168 ? -7.754 0.679 10.234 1 97.88 168 LEU B O 1
ATOM 3185 N N . VAL B 1 169 ? -8.727 2.684 10.062 1 98.88 169 VAL B N 1
ATOM 3186 C CA . VAL B 1 169 ? -8.453 2.855 8.641 1 98.88 169 VAL B CA 1
ATOM 3187 C C . VAL B 1 169 ? -7.656 4.137 8.422 1 98.88 169 VAL B C 1
ATOM 3189 O O . VAL B 1 169 ? -8.102 5.227 8.789 1 98.88 169 VAL B O 1
ATOM 3192 N N . SER B 1 170 ? -6.547 4.016 7.828 1 98.75 170 SER B N 1
ATOM 3193 C CA . SER B 1 170 ? -5.625 5.145 7.727 1 98.75 170 SER B CA 1
ATOM 3194 C C . SER B 1 170 ? -5.348 5.504 6.27 1 98.75 170 SER B C 1
ATOM 3196 O O . SER B 1 170 ? -5.391 4.637 5.395 1 98.75 170 SER B O 1
ATOM 3198 N N . THR B 1 171 ? -5.141 6.766 6.008 1 98.38 171 THR B N 1
ATOM 3199 C CA . THR B 1 171 ? -4.582 7.238 4.746 1 98.38 171 THR B CA 1
ATOM 3200 C C . THR B 1 171 ? -3.074 7 4.699 1 98.38 171 THR B C 1
ATOM 3202 O O . THR B 1 171 ? -2.471 6.613 5.703 1 98.38 171 THR B O 1
ATOM 3205 N N . PRO B 1 172 ? -2.438 7.207 3.508 1 97.94 172 PRO B N 1
ATOM 3206 C CA . PRO B 1 172 ? -0.974 7.133 3.486 1 97.94 172 PRO B CA 1
ATOM 3207 C C . PRO B 1 172 ? -0.319 8.125 4.441 1 97.94 172 PRO B C 1
ATOM 3209 O O . PRO B 1 172 ? 0.65 7.785 5.125 1 97.94 172 PRO B O 1
ATOM 3212 N N . THR B 1 173 ? -0.887 9.32 4.535 1 95.75 173 THR B N 1
ATOM 3213 C CA . THR B 1 173 ? -0.381 10.336 5.457 1 95.75 173 THR B CA 1
ATOM 3214 C C . THR B 1 173 ? -0.435 9.828 6.895 1 95.75 173 THR B C 1
ATOM 3216 O O . THR B 1 173 ? 0.543 9.945 7.637 1 95.75 173 THR B O 1
ATOM 3219 N N . GLY B 1 174 ? -1.498 9.219 7.234 1 96.81 174 GLY B N 1
ATOM 3220 C CA . GLY B 1 174 ? -1.705 8.734 8.594 1 96.81 174 GLY B CA 1
ATOM 3221 C C . GLY B 1 174 ? -0.96 7.449 8.891 1 96.81 174 GLY B C 1
ATOM 3222 O O . GLY B 1 174 ? -0.944 6.984 10.031 1 96.81 174 GLY B O 1
ATOM 3223 N N . SER B 1 175 ? -0.344 6.812 7.914 1 97.75 175 SER B N 1
ATOM 3224 C CA . SER B 1 175 ? 0.325 5.531 8.109 1 97.75 175 SER B CA 1
ATOM 3225 C C . SER B 1 175 ? 1.472 5.652 9.109 1 97.75 175 SER B C 1
ATOM 3227 O O . SER B 1 175 ? 1.882 4.66 9.719 1 97.75 175 SER B O 1
ATOM 3229 N N . THR B 1 176 ? 2.006 6.852 9.383 1 94.56 176 THR B N 1
ATOM 3230 C CA . THR B 1 176 ? 3.135 7.066 10.281 1 94.56 176 THR B CA 1
ATOM 3231 C C . THR B 1 176 ? 2.656 7.57 11.641 1 94.56 176 THR B C 1
ATOM 3233 O O . THR B 1 176 ? 3.467 7.926 12.492 1 94.56 176 THR B O 1
ATOM 3236 N N . ALA B 1 177 ? 1.408 7.664 11.828 1 94.06 177 ALA B N 1
ATOM 3237 C CA . ALA B 1 177 ? 0.834 8.133 13.086 1 94.06 177 ALA B CA 1
ATOM 3238 C C . ALA B 1 177 ? 0.225 6.984 13.875 1 94.06 177 ALA B C 1
ATOM 3240 O O . ALA B 1 177 ? 0.919 6.023 14.227 1 94.06 177 ALA B O 1
ATOM 3241 N N . TYR B 1 178 ? -1.145 7.055 14.18 1 95.69 178 TYR B N 1
ATOM 3242 C CA . TYR B 1 178 ? -1.818 6.051 15 1 95.69 178 TYR B CA 1
ATOM 3243 C C . TYR B 1 178 ? -1.674 4.664 14.383 1 95.69 178 TYR B C 1
ATOM 3245 O O . TYR B 1 178 ? -1.522 3.672 15.102 1 95.69 178 TYR B O 1
ATOM 3253 N N . ASN B 1 179 ? -1.688 4.547 13.07 1 97.56 179 ASN B N 1
ATOM 3254 C CA . ASN B 1 179 ? -1.523 3.277 12.367 1 97.56 179 ASN B CA 1
ATOM 3255 C C . ASN B 1 179 ? -0.224 2.582 12.766 1 97.56 179 ASN B C 1
ATOM 3257 O O . ASN B 1 179 ? -0.218 1.382 13.047 1 97.56 179 ASN B O 1
ATOM 3261 N N . LEU B 1 180 ? 0.796 3.367 12.766 1 95.69 180 LEU B N 1
ATOM 3262 C CA . LEU B 1 180 ? 2.102 2.816 13.109 1 95.69 180 LEU B CA 1
ATOM 3263 C C . LEU B 1 180 ? 2.1 2.268 14.531 1 95.69 180 LEU B C 1
ATOM 3265 O O . LEU B 1 180 ? 2.658 1.198 14.789 1 95.69 180 LEU B O 1
ATOM 3269 N N . SER B 1 181 ? 1.513 2.926 15.43 1 94.19 181 SER B N 1
ATOM 3270 C CA . SER B 1 181 ? 1.444 2.52 16.828 1 94.19 181 SER B CA 1
ATOM 3271 C C . SER B 1 181 ? 0.691 1.204 16.984 1 94.19 181 SER B C 1
ATOM 3273 O O . SER B 1 181 ? 0.892 0.481 17.969 1 94.19 181 SER B O 1
ATOM 3275 N N . GLU B 1 182 ? -0.167 0.905 16.078 1 94.75 182 GLU B N 1
ATOM 3276 C CA . GLU B 1 182 ? -0.966 -0.316 16.125 1 94.75 182 GLU B CA 1
ATOM 3277 C C . GLU B 1 182 ? -0.337 -1.425 15.289 1 94.75 182 GLU B C 1
ATOM 3279 O O . GLU B 1 182 ? -0.963 -2.459 15.047 1 94.75 182 GLU B O 1
ATOM 3284 N N . GLY B 1 183 ? 0.835 -1.164 14.781 1 94.75 183 GLY B N 1
ATOM 3285 C CA . GLY B 1 183 ? 1.581 -2.209 14.102 1 94.75 183 GLY B CA 1
ATOM 3286 C C . GLY B 1 183 ? 1.372 -2.207 12.602 1 94.75 183 GLY B C 1
ATOM 3287 O O . GLY B 1 183 ? 1.799 -3.133 11.906 1 94.75 183 GLY B O 1
ATOM 3288 N N . GLY B 1 184 ? 0.674 -1.211 12.062 1 97.56 184 GLY B N 1
ATOM 3289 C CA . GLY B 1 184 ? 0.476 -1.098 10.625 1 97.56 184 GLY B CA 1
ATOM 3290 C C . GLY B 1 184 ? 1.727 -0.667 9.883 1 97.56 184 GLY B C 1
ATOM 3291 O O . GLY B 1 184 ? 2.686 -0.193 10.5 1 97.56 184 GLY B O 1
ATOM 3292 N N . PRO B 1 185 ? 1.698 -0.828 8.602 1 98.44 185 PRO B N 1
ATOM 3293 C CA . PRO B 1 185 ? 2.857 -0.453 7.785 1 98.44 185 PRO B CA 1
ATOM 3294 C C . PRO B 1 185 ? 2.932 1.049 7.52 1 98.44 185 PRO B C 1
ATOM 3296 O O . PRO B 1 185 ? 1.952 1.767 7.738 1 98.44 185 PRO B O 1
ATOM 3299 N N . ILE B 1 186 ? 4.113 1.486 7.148 1 98.19 186 ILE B N 1
ATOM 3300 C CA . ILE B 1 186 ? 4.273 2.812 6.559 1 98.19 186 ILE B CA 1
ATOM 3301 C C . ILE B 1 186 ? 3.885 2.771 5.082 1 98.19 186 ILE B C 1
ATOM 3303 O O . ILE B 1 186 ? 4.23 1.826 4.371 1 98.19 186 ILE B O 1
ATOM 3307 N N . VAL B 1 187 ? 3.199 3.762 4.605 1 98.5 187 VAL B N 1
ATOM 3308 C CA . VAL B 1 187 ? 2.789 3.846 3.207 1 98.5 187 VAL B CA 1
ATOM 3309 C C . VAL B 1 187 ? 3.34 5.125 2.584 1 98.5 187 VAL B C 1
ATOM 3311 O O . VAL B 1 187 ? 3.066 6.227 3.066 1 98.5 187 VAL B O 1
ATOM 3314 N N . HIS B 1 188 ? 4.133 4.945 1.591 1 97.75 188 HIS B N 1
ATOM 3315 C CA . HIS B 1 188 ? 4.617 6.086 0.826 1 97.75 188 HIS B CA 1
ATOM 3316 C C . HIS B 1 188 ? 3.459 6.93 0.301 1 97.75 188 HIS B C 1
ATOM 3318 O O . HIS B 1 188 ? 2.453 6.387 -0.161 1 97.75 188 HIS B O 1
ATOM 3324 N N . PRO B 1 189 ? 3.59 8.289 0.284 1 95.19 189 PRO B N 1
ATOM 3325 C CA . PRO B 1 189 ? 2.482 9.172 -0.095 1 95.19 189 PRO B CA 1
ATOM 3326 C C . PRO B 1 189 ? 2 8.93 -1.523 1 95.19 189 PRO B C 1
ATOM 3328 O O . PRO B 1 189 ? 0.855 9.242 -1.854 1 95.19 189 PRO B O 1
ATOM 3331 N N . ASP B 1 190 ? 2.822 8.344 -2.377 1 96.25 190 ASP B N 1
ATOM 3332 C CA . ASP B 1 190 ? 2.469 8.148 -3.779 1 96.25 190 ASP B CA 1
ATOM 3333 C C . ASP B 1 190 ? 1.761 6.809 -3.982 1 96.25 190 ASP B C 1
ATOM 3335 O O . ASP B 1 190 ? 1.39 6.465 -5.105 1 96.25 190 ASP B O 1
ATOM 3339 N N . VAL B 1 191 ? 1.596 6.035 -2.986 1 98.19 191 VAL B N 1
ATOM 3340 C CA . VAL B 1 191 ? 0.794 4.816 -3.051 1 98.19 191 VAL B CA 1
ATOM 3341 C C . VAL B 1 191 ? -0.666 5.145 -2.742 1 98.19 191 VAL B C 1
ATOM 3343 O O . VAL B 1 191 ? -0.979 5.66 -1.668 1 98.19 191 VAL B O 1
ATOM 3346 N N . SER B 1 192 ? -1.528 4.883 -3.648 1 98.25 192 SER B N 1
ATOM 3347 C CA . SER B 1 192 ? -2.951 5.148 -3.457 1 98.25 192 SER B CA 1
ATOM 3348 C C . SER B 1 192 ? -3.633 3.996 -2.723 1 98.25 192 SER B C 1
ATOM 3350 O O . SER B 1 192 ? -4.352 3.203 -3.334 1 98.25 192 SER B O 1
ATOM 3352 N N . ALA B 1 193 ? -3.42 3.973 -1.404 1 98.81 193 ALA B N 1
ATOM 3353 C CA . ALA B 1 193 ? -3.994 2.881 -0.623 1 98.81 193 ALA B CA 1
ATOM 3354 C C . ALA B 1 193 ? -4.375 3.35 0.779 1 98.81 193 ALA B C 1
ATOM 3356 O O . ALA B 1 193 ? -3.637 4.113 1.405 1 98.81 193 ALA B O 1
ATOM 3357 N N . PHE B 1 194 ? -5.539 2.947 1.228 1 98.88 194 PHE B N 1
ATOM 3358 C CA . PHE B 1 194 ? -5.852 3.004 2.65 1 98.88 194 PHE B CA 1
ATOM 3359 C C . PHE B 1 194 ? -5.367 1.745 3.361 1 98.88 194 PHE B C 1
ATOM 3361 O O . PHE B 1 194 ? -5.199 0.698 2.734 1 98.88 194 PHE B O 1
ATOM 3368 N N . VAL B 1 195 ? -5.086 1.846 4.625 1 98.88 195 VAL B N 1
ATOM 3369 C CA . VAL B 1 195 ? -4.66 0.692 5.41 1 98.88 195 VAL B CA 1
ATOM 3370 C C . VAL B 1 195 ? -5.707 0.383 6.48 1 98.88 195 VAL B C 1
ATOM 3372 O O . VAL B 1 195 ? -6.117 1.271 7.23 1 98.88 195 VAL B O 1
ATOM 3375 N N . VAL B 1 196 ? -6.184 -0.81 6.516 1 98.81 196 VAL B N 1
ATOM 3376 C CA . VAL B 1 196 ? -7.07 -1.311 7.562 1 98.81 196 VAL B CA 1
ATOM 3377 C C . VAL B 1 196 ? -6.254 -2.043 8.625 1 98.81 196 VAL B C 1
ATOM 3379 O O . VAL B 1 196 ? -5.551 -3.008 8.32 1 98.81 196 VAL B O 1
ATOM 3382 N N . THR B 1 197 ? -6.32 -1.648 9.852 1 98.25 197 THR B N 1
ATOM 3383 C CA . THR B 1 197 ? -5.582 -2.24 10.961 1 98.25 197 THR B CA 1
ATOM 3384 C C . THR B 1 197 ? -6.504 -2.494 12.148 1 98.25 197 THR B C 1
ATOM 3386 O O . THR B 1 197 ? -7.129 -1.564 12.664 1 98.25 197 THR B O 1
ATOM 3389 N N . GLU B 1 198 ? -6.59 -3.701 12.594 1 96.56 198 GLU B N 1
ATOM 3390 C CA . GLU B 1 198 ? -7.375 -4.027 13.781 1 96.56 198 GLU B CA 1
ATOM 3391 C C . GLU B 1 198 ? -6.629 -3.656 15.062 1 96.56 198 GLU B C 1
ATOM 3393 O O . GLU B 1 198 ? -5.395 -3.672 15.094 1 96.56 198 GLU B O 1
ATOM 3398 N N . MET B 1 199 ? -7.359 -3.355 15.992 1 95.06 199 MET B N 1
ATOM 3399 C CA . MET B 1 199 ? -6.789 -2.975 17.281 1 95.06 199 MET B CA 1
ATOM 3400 C C . MET B 1 199 ? -7.125 -4.008 18.359 1 95.06 199 MET B C 1
ATOM 3402 O O . MET B 1 199 ? -8.289 -4.172 18.719 1 95.06 199 MET B O 1
ATOM 3406 N N . CYS B 1 200 ? -6.121 -4.734 18.859 1 92.25 200 CYS B N 1
ATOM 3407 C CA . CYS B 1 200 ? -6.238 -5.707 19.938 1 92.25 200 CYS B CA 1
ATOM 3408 C C . CYS B 1 200 ? -7.34 -6.715 19.656 1 92.25 200 CYS B C 1
ATOM 3410 O O . CYS B 1 200 ? -8.211 -6.957 20.5 1 92.25 200 CYS B O 1
ATOM 3412 N N . ALA B 1 201 ? -7.328 -7.215 18.516 1 90.88 201 ALA B N 1
ATOM 3413 C CA . ALA B 1 201 ? -8.328 -8.211 18.141 1 90.88 201 ALA B CA 1
ATOM 3414 C C . ALA B 1 201 ? -8 -9.57 18.75 1 90.88 201 ALA B C 1
ATOM 3416 O O . ALA B 1 201 ? -6.828 -9.922 18.906 1 90.88 201 ALA B O 1
ATOM 3417 N N . GLU B 1 202 ? -8.977 -10.32 19.109 1 89.25 202 GLU B N 1
ATOM 3418 C CA . GLU B 1 202 ? -8.789 -11.656 19.641 1 89.25 202 GLU B CA 1
ATOM 3419 C C . GLU B 1 202 ? -8.078 -12.562 18.641 1 89.25 202 GLU B C 1
ATOM 3421 O O . GLU B 1 202 ? -7.184 -13.328 19.016 1 89.25 202 GLU B O 1
ATOM 3426 N N . SER B 1 203 ? -8.461 -12.609 17.438 1 87.94 203 SER B N 1
ATOM 3427 C CA . SER B 1 203 ? -7.82 -13.242 16.297 1 87.94 203 SER B CA 1
ATOM 3428 C C . SER B 1 203 ? -7.469 -12.219 15.219 1 87.94 203 SER B C 1
ATOM 3430 O O . SER B 1 203 ? -8.258 -11.984 14.297 1 87.94 203 SER B O 1
ATOM 3432 N N . SER B 1 204 ? -6.328 -11.656 15.359 1 84.06 204 SER B N 1
ATOM 3433 C CA . SER B 1 204 ? -6.004 -10.484 14.555 1 84.06 204 SER B CA 1
ATOM 3434 C C . SER B 1 204 ? -5.574 -10.875 13.148 1 84.06 204 SER B C 1
ATOM 3436 O O . SER B 1 204 ? -4.836 -11.844 12.961 1 84.06 204 SER B O 1
ATOM 3438 N N . MET B 1 205 ? -6.113 -10.227 12.25 1 92.12 205 MET B N 1
ATOM 3439 C CA . MET B 1 205 ? -5.629 -10.258 10.875 1 92.12 205 MET B CA 1
ATOM 3440 C C . MET B 1 205 ? -4.488 -9.266 10.672 1 92.12 205 MET B C 1
ATOM 3442 O O . MET B 1 205 ? -4.449 -8.219 11.32 1 92.12 205 MET B O 1
ATOM 3446 N N . PRO B 1 206 ? -3.551 -9.617 9.797 1 95.06 206 PRO B N 1
ATOM 3447 C CA . PRO B 1 206 ? -2.562 -8.602 9.438 1 95.06 206 PRO B CA 1
ATOM 3448 C C . PRO B 1 206 ? -3.195 -7.359 8.82 1 95.06 206 PRO B C 1
ATOM 3450 O O . PRO B 1 206 ? -4.32 -7.418 8.32 1 95.06 206 PRO B O 1
ATOM 3453 N N . SER B 1 207 ? -2.5 -6.223 8.93 1 98.12 207 SER B N 1
ATOM 3454 C CA . SER B 1 207 ? -2.992 -5.02 8.266 1 98.12 207 SER B CA 1
ATOM 3455 C C . SER B 1 207 ? -3.182 -5.246 6.77 1 98.12 207 SER B C 1
ATOM 3457 O O . SER B 1 207 ? -2.445 -6.023 6.156 1 98.12 207 SER B O 1
ATOM 3459 N N . LEU B 1 208 ? -4.133 -4.57 6.219 1 98.56 208 LEU B N 1
ATOM 3460 C CA . LEU B 1 208 ? -4.484 -4.719 4.812 1 98.56 208 LEU B CA 1
ATOM 3461 C C . LEU B 1 208 ? -4.445 -3.375 4.094 1 98.56 208 LEU B C 1
ATOM 3463 O O . LEU B 1 208 ? -5.125 -2.428 4.5 1 98.56 208 LEU B O 1
ATOM 3467 N N . ALA B 1 209 ? -3.613 -3.248 3.057 1 98.81 209 ALA B N 1
ATOM 3468 C CA . ALA B 1 209 ? -3.641 -2.094 2.16 1 98.81 209 ALA B CA 1
ATOM 3469 C C . ALA B 1 209 ? -4.645 -2.299 1.031 1 98.81 209 ALA B C 1
ATOM 3471 O O . ALA B 1 209 ? -4.559 -3.279 0.287 1 98.81 209 ALA B O 1
ATOM 3472 N N . VAL B 1 210 ? -5.57 -1.406 0.889 1 98.5 210 VAL B N 1
ATOM 3473 C CA . VAL B 1 210 ? -6.605 -1.507 -0.134 1 98.5 210 VAL B CA 1
ATOM 3474 C C . VAL B 1 210 ? -6.621 -0.237 -0.982 1 98.5 210 VAL B C 1
ATOM 3476 O O . VAL B 1 210 ? -6.355 0.856 -0.478 1 98.5 210 VAL B O 1
ATOM 3479 N N . PRO B 1 211 ? -7.023 -0.345 -2.254 1 98.31 211 PRO B N 1
ATOM 3480 C CA . PRO B 1 211 ? -7.082 0.853 -3.094 1 98.31 211 PRO B CA 1
ATOM 3481 C C . PRO B 1 211 ? -8 1.929 -2.525 1 98.31 211 PRO B C 1
ATOM 3483 O O . PRO B 1 211 ? -9.039 1.61 -1.936 1 98.31 211 PRO B O 1
ATOM 3486 N N . THR B 1 212 ? -7.668 3.186 -2.789 1 98.31 212 THR B N 1
ATOM 3487 C CA . THR B 1 212 ? -8.414 4.305 -2.227 1 98.31 212 THR B CA 1
ATOM 3488 C C . THR B 1 212 ? -9.773 4.441 -2.908 1 98.31 212 THR B C 1
ATOM 3490 O O . THR B 1 212 ? -10.656 5.156 -2.414 1 98.31 212 THR B O 1
ATOM 3493 N N . ASP B 1 213 ? -9.945 3.771 -4.031 1 97.88 213 ASP B N 1
ATOM 3494 C CA . ASP B 1 213 ? -11.211 3.895 -4.742 1 97.88 213 ASP B CA 1
ATOM 3495 C C . ASP B 1 213 ? -12.195 2.818 -4.297 1 97.88 213 ASP B C 1
ATOM 3497 O O . ASP B 1 213 ? -13.227 2.6 -4.945 1 97.88 213 ASP B O 1
ATOM 3501 N N . ARG B 1 214 ? -11.867 2.072 -3.27 1 97.94 214 ARG B N 1
ATOM 3502 C CA . ARG B 1 214 ? -12.758 1.068 -2.697 1 97.94 214 ARG B CA 1
ATOM 3503 C C . ARG B 1 214 ? -13.492 1.618 -1.479 1 97.94 214 ARG B C 1
ATOM 3505 O O . ARG B 1 214 ? -13.008 2.543 -0.823 1 97.94 214 ARG B O 1
ATOM 3512 N N . THR B 1 215 ? -14.609 1.032 -1.217 1 98.69 215 THR B N 1
ATOM 3513 C CA . THR B 1 215 ? -15.383 1.343 -0.02 1 98.69 215 THR B CA 1
ATOM 3514 C C . THR B 1 215 ? -15.133 0.307 1.072 1 98.69 215 THR B C 1
ATOM 3516 O O . THR B 1 215 ? -15.203 -0.897 0.82 1 98.69 215 THR B O 1
ATOM 3519 N N . ILE B 1 216 ? -14.789 0.754 2.242 1 98.88 216 ILE B N 1
ATOM 3520 C CA . ILE B 1 216 ? -14.617 -0.105 3.408 1 98.88 216 ILE B CA 1
ATOM 3521 C C . ILE B 1 216 ? -15.812 0.041 4.34 1 98.88 216 ILE B C 1
ATOM 3523 O O . ILE B 1 216 ? -16.219 1.158 4.68 1 98.88 216 ILE B O 1
ATOM 3527 N N . THR B 1 217 ? -16.391 -1.021 4.676 1 98.88 217 THR B N 1
ATOM 3528 C CA . THR B 1 217 ? -17.516 -0.982 5.617 1 98.88 217 THR B CA 1
ATOM 3529 C C . THR B 1 217 ? -17.141 -1.704 6.914 1 98.88 217 THR B C 1
ATOM 3531 O O . THR B 1 217 ? -16.516 -2.764 6.883 1 98.88 217 THR B O 1
ATOM 3534 N N . VAL B 1 218 ? -17.469 -1.107 8.008 1 98.69 218 VAL B N 1
ATOM 3535 C CA . VAL B 1 218 ? -17.281 -1.677 9.336 1 98.69 218 VAL B CA 1
ATOM 3536 C C . VAL B 1 218 ? -18.625 -1.821 10.047 1 98.69 218 VAL B C 1
ATOM 3538 O O . VAL B 1 218 ? -19.25 -0.823 10.414 1 98.69 218 VAL B O 1
ATOM 3541 N N . HIS B 1 219 ? -19.047 -3.033 10.188 1 98.62 219 HIS B N 1
ATOM 3542 C CA . HIS B 1 219 ? -20.234 -3.312 11 1 98.62 219 HIS B CA 1
ATOM 3543 C C . HIS B 1 219 ? -19.859 -3.49 12.469 1 98.62 219 HIS B C 1
ATOM 3545 O O . HIS B 1 219 ? -18.938 -4.238 12.797 1 98.62 219 HIS B O 1
ATOM 3551 N N . VAL B 1 220 ? -20.578 -2.811 13.328 1 97.56 220 VAL B N 1
ATOM 3552 C CA . VAL B 1 220 ? -20.281 -2.9 14.758 1 97.56 220 VAL B CA 1
ATOM 3553 C C . VAL B 1 220 ? -21.5 -3.408 15.516 1 97.56 220 VAL B C 1
ATOM 3555 O O . VAL B 1 220 ? -22.625 -3.066 15.18 1 97.56 220 VAL B O 1
ATOM 3558 N N . ASP B 1 221 ? -21.188 -4.203 16.5 1 97 221 ASP B N 1
ATOM 3559 C CA . ASP B 1 221 ? -22.188 -4.762 17.391 1 97 221 ASP B CA 1
ATOM 3560 C C . ASP B 1 221 ? -21.578 -5.16 18.734 1 97 221 ASP B C 1
ATOM 3562 O O . ASP B 1 221 ? -20.375 -4.961 18.953 1 97 221 ASP B O 1
ATOM 3566 N N . GLY B 1 222 ? -22.406 -5.688 19.625 1 94.69 222 GLY B N 1
ATOM 3567 C CA . GLY B 1 222 ? -21.922 -6.336 20.828 1 94.69 222 GLY B CA 1
ATOM 3568 C C . GLY B 1 222 ? -21.453 -5.355 21.891 1 94.69 222 GLY B C 1
ATOM 3569 O O . GLY B 1 222 ? -20.641 -5.703 22.75 1 94.69 222 GLY B O 1
ATOM 3570 N N . ALA B 1 223 ? -21.797 -4.102 21.859 1 94.06 223 ALA B N 1
ATOM 3571 C CA . ALA B 1 223 ? -21.469 -3.094 22.875 1 94.06 223 ALA B CA 1
ATOM 3572 C C . ALA B 1 223 ? -22.594 -2.055 22.984 1 94.06 223 ALA B C 1
ATOM 3574 O O . ALA B 1 223 ? -23.484 -2.008 22.141 1 94.06 223 ALA B O 1
ATOM 3575 N N . ASP B 1 224 ? -22.516 -1.285 24.031 1 93.06 224 ASP B N 1
ATOM 3576 C CA . ASP B 1 224 ? -23.516 -0.247 24.266 1 93.06 224 ASP B CA 1
ATOM 3577 C C . ASP B 1 224 ? -23.438 0.843 23.203 1 93.06 224 ASP B C 1
ATOM 3579 O O . ASP B 1 224 ? -24.453 1.356 22.734 1 93.06 224 ASP B O 1
ATOM 3583 N N . HIS B 1 225 ? -22.281 1.228 22.891 1 94.19 225 HIS B N 1
ATOM 3584 C CA . HIS B 1 225 ? -22.047 2.199 21.828 1 94.19 225 HIS B CA 1
ATOM 3585 C C . HIS B 1 225 ? -20.672 2.02 21.219 1 94.19 225 HIS B C 1
ATOM 3587 O O . HIS B 1 225 ? -19.812 1.319 21.781 1 94.19 225 HIS B O 1
ATOM 3593 N N . ALA B 1 226 ? -20.5 2.527 20.047 1 95.75 226 ALA B N 1
ATOM 3594 C CA . ALA B 1 226 ? -19.203 2.646 19.391 1 95.75 226 ALA B CA 1
ATOM 3595 C C . ALA B 1 226 ? -18.812 4.109 19.219 1 95.75 226 ALA B C 1
ATOM 3597 O O . ALA B 1 226 ? -19.672 4.988 19.156 1 95.75 226 ALA B O 1
ATOM 3598 N N . VAL B 1 227 ? -17.578 4.348 19.266 1 96 227 VAL B N 1
ATOM 3599 C CA . VAL B 1 227 ? -17.062 5.695 19.031 1 96 227 VAL B CA 1
ATOM 3600 C C . VAL B 1 227 ? -16.297 5.734 17.719 1 96 227 VAL B C 1
ATOM 3602 O O . VAL B 1 227 ? -15.406 4.91 17.469 1 96 227 VAL B O 1
ATOM 3605 N N . VAL B 1 228 ? -16.672 6.617 16.844 1 97.69 228 VAL B N 1
ATOM 3606 C CA . VAL B 1 228 ? -15.953 6.867 15.609 1 97.69 228 VAL B CA 1
ATOM 3607 C C . VAL B 1 228 ? -15.18 8.18 15.711 1 97.69 228 VAL B C 1
ATOM 3609 O O . VAL B 1 228 ? -15.75 9.227 16.031 1 97.69 228 VAL B O 1
ATOM 3612 N N . ALA B 1 229 ? -13.867 8.094 15.492 1 96.88 229 ALA B N 1
ATOM 3613 C CA . ALA B 1 229 ? -13.008 9.266 15.656 1 96.88 229 ALA B CA 1
ATOM 3614 C C . ALA B 1 229 ? -12.266 9.586 14.367 1 96.88 229 ALA B C 1
ATOM 3616 O O . ALA B 1 229 ? -11.672 8.703 13.75 1 96.88 229 ALA B O 1
ATOM 3617 N N . ALA B 1 230 ? -12.32 10.828 13.938 1 96.62 230 ALA B N 1
ATOM 3618 C CA . ALA B 1 230 ? -11.547 11.328 12.797 1 96.62 230 ALA B CA 1
ATOM 3619 C C . ALA B 1 230 ? -10.32 12.102 13.266 1 96.62 230 ALA B C 1
ATOM 3621 O O . ALA B 1 230 ? -10.438 13.109 13.961 1 96.62 230 ALA B O 1
ATOM 3622 N N . ASP B 1 231 ? -9.203 11.594 12.906 1 95.94 231 ASP B N 1
ATOM 3623 C CA . ASP B 1 231 ? -7.91 12.18 13.242 1 95.94 231 ASP B CA 1
ATOM 3624 C C . ASP B 1 231 ? -7.773 12.375 14.75 1 95.94 231 ASP B C 1
ATOM 3626 O O . ASP B 1 231 ? -7.191 13.367 15.203 1 95.94 231 ASP B O 1
ATOM 3630 N N . GLY B 1 232 ? -8.391 11.484 15.469 1 92.69 232 GLY B N 1
ATOM 3631 C CA . GLY B 1 232 ? -8.297 11.539 16.922 1 92.69 232 GLY B CA 1
ATOM 3632 C C . GLY B 1 232 ? -8.891 12.805 17.516 1 92.69 232 GLY B C 1
ATOM 3633 O O . GLY B 1 232 ? -8.828 13.023 18.719 1 92.69 232 GLY B O 1
ATOM 3634 N N . ARG B 1 233 ? -9.477 13.633 16.781 1 89.19 233 ARG B N 1
ATOM 3635 C CA . ARG B 1 233 ? -9.906 14.953 17.234 1 89.19 233 ARG B CA 1
ATOM 3636 C C . ARG B 1 233 ? -11.422 15.039 17.328 1 89.19 233 ARG B C 1
ATOM 3638 O O . ARG B 1 233 ? -11.969 15.445 18.359 1 89.19 233 ARG B O 1
ATOM 3645 N N . THR B 1 234 ? -12.055 14.758 16.25 1 91.81 234 THR B N 1
ATOM 3646 C CA . THR B 1 234 ? -13.516 14.789 16.234 1 91.81 234 THR B CA 1
ATOM 3647 C C . THR B 1 234 ? -14.086 13.391 16.453 1 91.81 234 THR B C 1
ATOM 3649 O O . THR B 1 234 ? -13.664 12.43 15.805 1 91.81 234 THR B O 1
ATOM 3652 N N . ARG B 1 235 ? -15.008 13.266 17.391 1 95 235 ARG B N 1
ATOM 3653 C CA . ARG B 1 235 ? -15.578 11.969 17.734 1 95 235 ARG B CA 1
ATOM 3654 C C . ARG B 1 235 ? -17.094 11.992 17.672 1 95 235 ARG B C 1
ATOM 3656 O O . ARG B 1 235 ? -17.719 13.031 17.906 1 95 235 ARG B O 1
ATOM 3663 N N . SER B 1 236 ? -17.641 10.969 17.328 1 95.5 236 SER B N 1
ATOM 3664 C CA . SER B 1 236 ? -19.078 10.742 17.328 1 95.5 236 SER B CA 1
ATOM 3665 C C . SER B 1 236 ? -19.422 9.359 17.859 1 95.5 236 SER B C 1
ATOM 3667 O O . SER B 1 236 ? -18.672 8.398 17.641 1 95.5 236 SER B O 1
ATOM 3669 N N . GLN B 1 237 ? -20.547 9.25 18.5 1 94.69 237 GLN B N 1
ATOM 3670 C CA . GLN B 1 237 ? -21.016 7.961 19 1 94.69 237 GLN B CA 1
ATOM 3671 C C . GLN B 1 237 ? -22.078 7.359 18.078 1 94.69 237 GLN B C 1
ATOM 3673 O O . GLN B 1 237 ? -22.891 8.086 17.516 1 94.69 237 GLN B O 1
ATOM 3678 N N . VAL B 1 238 ? -22.016 6.102 17.953 1 95.38 238 VAL B N 1
ATOM 3679 C CA . VAL B 1 238 ? -22.984 5.375 17.156 1 95.38 238 VAL B CA 1
ATOM 3680 C C . VAL B 1 238 ? -23.594 4.238 17.969 1 95.38 238 VAL B C 1
ATOM 3682 O O . VAL B 1 238 ? -22.891 3.58 18.75 1 95.38 238 VAL B O 1
ATOM 3685 N N . ALA B 1 239 ? -24.875 4.043 17.828 1 95.31 239 ALA B N 1
ATOM 3686 C CA . ALA B 1 239 ? -25.562 2.963 18.531 1 95.31 239 ALA B CA 1
ATOM 3687 C C . ALA B 1 239 ? -25.531 1.677 17.719 1 95.31 239 ALA B C 1
ATOM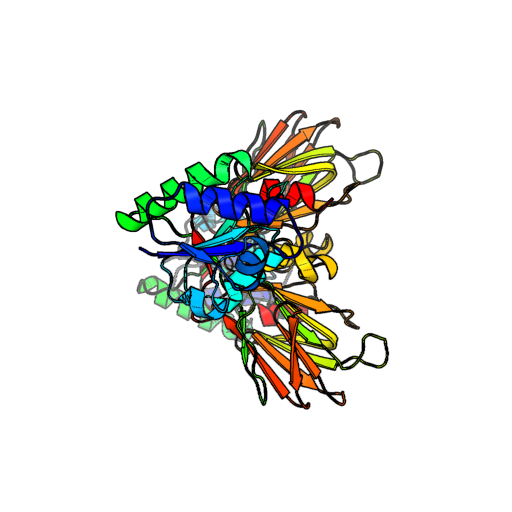 3689 O O . ALA B 1 239 ? -26.125 1.609 16.641 1 95.31 239 ALA B O 1
ATOM 3690 N N . PRO B 1 240 ? -24.922 0.659 18.25 1 95 240 PRO B N 1
ATOM 3691 C CA . PRO B 1 240 ? -24.953 -0.626 17.547 1 95 240 PRO B CA 1
ATOM 3692 C C . PRO B 1 240 ? -26.328 -1.284 17.578 1 95 240 PRO B C 1
ATOM 3694 O O . PRO B 1 240 ? -27.125 -1.015 18.484 1 95 240 PRO B O 1
ATOM 3697 N N . PRO B 1 241 ? -26.703 -2.186 16.688 1 97.38 241 PRO B N 1
ATOM 3698 C CA . PRO B 1 241 ? -25.875 -2.488 15.508 1 97.38 241 PRO B CA 1
ATOM 3699 C C . PRO B 1 241 ? -25.828 -1.337 14.508 1 97.38 241 PRO B C 1
ATOM 3701 O O . PRO B 1 241 ? -26.828 -0.635 14.32 1 97.38 241 PRO B O 1
ATOM 3704 N N . ALA B 1 242 ? -24.719 -1.127 13.938 1 97.69 242 ALA B N 1
ATOM 3705 C CA . ALA B 1 242 ? -24.562 -0.049 12.969 1 97.69 242 ALA B CA 1
ATOM 3706 C C . ALA B 1 242 ? -23.484 -0.382 11.938 1 97.69 242 ALA B C 1
ATOM 3708 O O . ALA B 1 242 ? -22.641 -1.246 12.18 1 97.69 242 ALA B O 1
ATOM 3709 N N . GLU B 1 243 ? -23.562 0.252 10.844 1 98.38 243 GLU B N 1
ATOM 3710 C CA . GLU B 1 243 ? -22.578 0.126 9.781 1 98.38 243 GLU B CA 1
ATOM 3711 C C . GLU B 1 243 ? -21.938 1.474 9.469 1 98.38 243 GLU B C 1
ATOM 3713 O O . GLU B 1 243 ? -22.625 2.451 9.188 1 98.38 243 GLU B O 1
ATOM 3718 N N . ILE B 1 244 ? -20.672 1.545 9.617 1 98.62 244 ILE B N 1
ATOM 3719 C CA . ILE B 1 244 ? -19.891 2.721 9.25 1 98.62 244 ILE B CA 1
ATOM 3720 C C . ILE B 1 244 ? -19.25 2.508 7.883 1 98.62 244 ILE B C 1
ATOM 3722 O O . ILE B 1 244 ? -18.594 1.49 7.652 1 98.62 244 ILE B O 1
ATOM 3726 N N . THR B 1 245 ? -19.453 3.4 6.996 1 98.81 245 THR B N 1
ATOM 3727 C CA . THR B 1 245 ? -18.859 3.336 5.664 1 98.81 245 THR B CA 1
ATOM 3728 C C . THR B 1 245 ? -17.703 4.316 5.535 1 98.81 245 THR B C 1
ATOM 3730 O O . THR B 1 245 ? -17.844 5.496 5.879 1 98.81 245 THR B O 1
ATOM 3733 N N . LEU B 1 246 ? -16.578 3.84 5.074 1 98.88 246 LEU B N 1
ATOM 3734 C CA . LEU B 1 246 ? -15.383 4.656 4.871 1 98.88 246 LEU B CA 1
ATOM 3735 C C . LEU B 1 246 ? -14.969 4.66 3.404 1 98.88 246 LEU B C 1
ATOM 3737 O O . LEU B 1 246 ? -14.844 3.6 2.787 1 98.88 246 LEU B O 1
ATOM 3741 N N . ALA B 1 247 ? -14.758 5.773 2.848 1 98.69 247 ALA B N 1
ATOM 3742 C CA . ALA B 1 247 ? -14.352 5.949 1.458 1 98.69 247 ALA B CA 1
ATOM 3743 C C . ALA B 1 247 ? -13.523 7.227 1.287 1 98.69 247 ALA B C 1
ATOM 3745 O O . ALA B 1 247 ? -13.453 8.055 2.199 1 98.69 247 ALA B O 1
ATOM 3746 N N . VAL B 1 248 ? -12.891 7.301 0.144 1 98.44 248 VAL B N 1
ATOM 3747 C CA . VAL B 1 248 ? -12.117 8.5 -0.151 1 98.44 248 VAL B CA 1
ATOM 3748 C C . VAL B 1 248 ? -13.039 9.719 -0.153 1 98.44 248 VAL B C 1
ATOM 3750 O O . VAL B 1 248 ? -14.156 9.656 -0.666 1 98.44 248 VAL B O 1
ATOM 3753 N N . ALA B 1 249 ? -12.617 10.812 0.476 1 97.38 249 ALA B N 1
ATOM 3754 C CA . ALA B 1 249 ? -13.391 12.047 0.51 1 97.38 249 ALA B CA 1
ATOM 3755 C C . ALA B 1 249 ? -13.391 12.734 -0.854 1 97.38 249 ALA B C 1
ATOM 3757 O O . ALA B 1 249 ? -12.508 12.492 -1.678 1 97.38 249 ALA B O 1
ATOM 3758 N N . ALA B 1 250 ? -14.375 13.547 -1.069 1 95.25 250 ALA B N 1
ATOM 3759 C CA . ALA B 1 250 ? -14.523 14.266 -2.334 1 95.25 250 ALA B CA 1
ATOM 3760 C C . ALA B 1 250 ? -13.344 15.211 -2.574 1 95.25 250 ALA B C 1
ATOM 3762 O O . ALA B 1 250 ? -12.805 15.266 -3.682 1 95.25 250 ALA B O 1
ATOM 3763 N N . ASP B 1 251 ? -12.969 15.93 -1.521 1 94.5 251 ASP B N 1
ATOM 3764 C CA . ASP B 1 251 ? -11.883 16.906 -1.654 1 94.5 251 ASP B CA 1
ATOM 3765 C C . ASP B 1 251 ? -10.602 16.391 -0.994 1 94.5 251 ASP B C 1
ATOM 3767 O O . ASP B 1 251 ? -10.625 15.977 0.167 1 94.5 251 ASP B O 1
ATOM 3771 N N . PRO B 1 252 ? -9.523 16.438 -1.729 1 96.12 252 PRO B N 1
ATOM 3772 C CA . PRO B 1 252 ? -8.227 16.141 -1.117 1 96.12 252 PRO B CA 1
ATOM 3773 C C . PRO B 1 252 ? -7.637 17.328 -0.361 1 96.12 252 PRO B C 1
ATOM 3775 O O . PRO B 1 252 ? -8.141 18.438 -0.481 1 96.12 252 PRO B O 1
ATOM 3778 N N . VAL B 1 253 ? -6.688 17.031 0.465 1 96.19 253 VAL B N 1
ATOM 3779 C CA . VAL B 1 253 ? -5.82 18.094 0.946 1 96.19 253 VAL B CA 1
ATOM 3780 C C . VAL B 1 253 ? -4.867 18.531 -0.167 1 96.19 253 VAL B C 1
ATOM 3782 O O . VAL B 1 253 ? -4.262 17.688 -0.836 1 96.19 253 VAL B O 1
ATOM 3785 N N . ARG B 1 254 ? -4.77 19.812 -0.334 1 96.75 254 ARG B N 1
ATOM 3786 C CA . ARG B 1 254 ? -3.836 20.344 -1.326 1 96.75 254 ARG B CA 1
ATOM 3787 C C . ARG B 1 254 ? -2.645 21.016 -0.654 1 96.75 254 ARG B C 1
ATOM 3789 O O . ARG B 1 254 ? -2.816 21.922 0.152 1 96.75 254 ARG B O 1
ATOM 3796 N N . ILE B 1 255 ? -1.491 20.547 -0.994 1 96.69 255 ILE B N 1
ATOM 3797 C CA . ILE B 1 255 ? -0.267 21.094 -0.428 1 96.69 255 ILE B CA 1
ATOM 3798 C C . ILE B 1 255 ? 0.477 21.906 -1.494 1 96.69 255 ILE B C 1
ATOM 3800 O O . ILE B 1 255 ? 0.732 21.391 -2.592 1 96.69 255 ILE B O 1
ATOM 3804 N N . ALA B 1 256 ? 0.799 23.078 -1.146 1 96.38 256 ALA B N 1
ATOM 3805 C CA . ALA B 1 256 ? 1.577 23.938 -2.033 1 96.38 256 ALA B CA 1
ATOM 3806 C C . ALA B 1 256 ? 3.045 23.969 -1.617 1 96.38 256 ALA B C 1
ATOM 3808 O O . ALA B 1 256 ? 3.375 23.688 -0.465 1 96.38 256 ALA B O 1
ATOM 3809 N N . GLY B 1 257 ? 3.857 24.344 -2.578 1 93.25 257 GLY B N 1
ATOM 3810 C CA . GLY B 1 257 ? 5.27 24.5 -2.268 1 93.25 257 GLY B CA 1
ATOM 3811 C C . GLY B 1 257 ? 6.105 23.297 -2.654 1 93.25 257 GLY B C 1
ATOM 3812 O O . GLY B 1 257 ? 5.734 22.547 -3.555 1 93.25 257 GLY B O 1
ATOM 3813 N N . PRO B 1 258 ? 7.273 23.219 -2 1 90.75 258 PRO B N 1
ATOM 3814 C CA . PRO B 1 258 ? 8.172 22.109 -2.34 1 90.75 258 PRO B CA 1
ATOM 3815 C C . PRO B 1 258 ? 7.586 20.734 -2.01 1 90.75 258 PRO B C 1
ATOM 3817 O O . PRO B 1 258 ? 6.695 20.641 -1.159 1 90.75 258 PRO B O 1
ATOM 3820 N N . LYS B 1 259 ? 8.125 19.734 -2.738 1 88.06 259 LYS B N 1
ATOM 3821 C CA . LYS B 1 259 ? 7.672 18.359 -2.49 1 88.06 259 LYS B CA 1
ATOM 3822 C C . LYS B 1 259 ? 8.008 17.922 -1.067 1 88.06 259 LYS B C 1
ATOM 3824 O O . LYS B 1 259 ? 9.062 18.281 -0.537 1 88.06 259 LYS B O 1
ATOM 3829 N N . LEU B 1 260 ? 7.145 17.156 -0.607 1 86.75 260 LEU B N 1
ATOM 3830 C CA . LEU B 1 260 ? 7.375 16.609 0.722 1 86.75 260 LEU B CA 1
ATOM 3831 C C . LEU B 1 260 ? 8.609 15.711 0.73 1 86.75 260 LEU B C 1
ATOM 3833 O O . LEU B 1 260 ? 8.906 15.039 -0.26 1 86.75 260 LEU B O 1
ATOM 3837 N N . GLU B 1 261 ? 9.359 15.836 1.797 1 86.12 261 GLU B N 1
ATOM 3838 C CA . GLU B 1 261 ? 10.531 14.984 1.997 1 86.12 261 GLU B CA 1
ATOM 3839 C C . GLU B 1 261 ? 10.195 13.797 2.893 1 86.12 261 GLU B C 1
ATOM 3841 O O . GLU B 1 261 ? 10.562 13.773 4.066 1 86.12 261 GLU B O 1
ATOM 3846 N N . PHE B 1 262 ? 9.695 12.805 2.348 1 92.88 262 PHE B N 1
ATOM 3847 C CA . PHE B 1 262 ? 9.086 11.703 3.078 1 92.88 262 PHE B CA 1
ATOM 3848 C C . PHE B 1 262 ? 10.133 10.953 3.891 1 92.88 262 PHE B C 1
ATOM 3850 O O . PHE B 1 262 ? 9.984 10.781 5.102 1 92.88 262 PHE B O 1
ATOM 3857 N N . PHE B 1 263 ? 11.203 10.578 3.256 1 93.88 263 PHE B N 1
ATOM 3858 C CA . PHE B 1 263 ? 12.195 9.742 3.924 1 93.88 263 PHE B CA 1
ATOM 3859 C C . PHE B 1 263 ? 13.008 10.555 4.93 1 93.88 263 PHE B C 1
ATOM 3861 O O . PHE B 1 263 ? 13.43 10.031 5.961 1 93.88 263 PHE B O 1
ATOM 3868 N N . THR B 1 264 ? 13.148 11.812 4.652 1 89.69 264 THR B N 1
ATOM 3869 C CA . THR B 1 264 ? 13.781 12.688 5.633 1 89.69 264 THR B CA 1
ATOM 3870 C C . THR B 1 264 ? 12.945 12.773 6.906 1 89.69 264 THR B C 1
ATOM 3872 O O . THR B 1 264 ? 13.477 12.719 8.016 1 89.69 264 THR B O 1
ATOM 3875 N N . ALA B 1 265 ? 11.664 12.898 6.672 1 90.12 265 ALA B N 1
ATOM 3876 C CA . ALA B 1 265 ? 10.75 12.969 7.809 1 90.12 265 ALA B CA 1
ATOM 3877 C C . ALA B 1 265 ? 10.742 11.656 8.594 1 90.12 265 ALA B C 1
ATOM 3879 O O . ALA B 1 265 ? 10.617 11.664 9.82 1 90.12 265 ALA B O 1
ATOM 3880 N N . LEU B 1 266 ? 10.852 10.555 7.93 1 90.25 266 LEU B N 1
ATOM 3881 C CA . LEU B 1 266 ? 10.836 9.234 8.555 1 90.25 266 LEU B CA 1
ATOM 3882 C C . LEU B 1 266 ? 12.008 9.062 9.508 1 90.25 266 LEU B C 1
ATOM 3884 O O . LEU B 1 266 ? 11.883 8.414 10.547 1 90.25 266 LEU B O 1
ATOM 3888 N N . ASP B 1 267 ? 13.117 9.586 9.18 1 84.69 267 ASP B N 1
ATOM 3889 C CA . ASP B 1 267 ? 14.328 9.492 9.984 1 84.69 267 ASP B CA 1
ATOM 3890 C C . ASP B 1 267 ? 14.125 10.125 11.359 1 84.69 267 ASP B C 1
ATOM 3892 O O . ASP B 1 267 ? 14.875 9.844 12.297 1 84.69 267 ASP B O 1
ATOM 3896 N N . LYS B 1 268 ? 13.117 10.828 11.477 1 75.75 268 LYS B N 1
ATOM 3897 C CA . LYS B 1 268 ? 12.906 11.57 12.711 1 75.75 268 LYS B CA 1
ATOM 3898 C C . LYS B 1 268 ? 11.914 10.859 13.625 1 75.75 268 LYS B C 1
ATOM 3900 O O . LYS B 1 268 ? 11.656 11.297 14.742 1 75.75 268 LYS B O 1
ATOM 3905 N N . LEU B 1 269 ? 11.242 9.781 13.062 1 69.88 269 LEU B N 1
ATOM 3906 C CA . LEU B 1 269 ? 10.32 9.008 13.883 1 69.88 269 LEU B CA 1
ATOM 3907 C C . LEU B 1 269 ? 11.055 8.32 15.031 1 69.88 269 LEU B C 1
ATOM 3909 O O . LEU B 1 269 ? 10.445 7.992 16.047 1 69.88 269 LEU B O 1
ATOM 3913 N N . ASP B 1 270 ? 12.461 7.945 15.062 1 55.56 270 ASP B N 1
ATOM 3914 C CA . ASP B 1 270 ? 13.234 7.328 16.125 1 55.56 270 ASP B CA 1
ATOM 3915 C C . ASP B 1 270 ? 13.602 8.352 17.203 1 55.56 270 ASP B C 1
ATOM 3917 O O . ASP B 1 270 ? 13.953 9.492 16.891 1 55.56 270 ASP B O 1
#

Foldseek 3Di:
DEEEEEFDAPDVLRLVLVVVLCVQAPHHYAYACRSQVVVVHDHHHLLVCLPGQEYEFEEAPVSVQVSLQSNPPRAYAYEYDDAAAQFHAHYSVCVNVQVNVLVVCVVVVNFDKDWFWWKDKDKPQDDDGTARFKKKKFFPDDDDVTWKFKWKAKQNHTDDTATARTKMKTGLSNCLPVVVVQPGDHHDRPDQWIWIATHGTPDGDHIDTDGQQIKMKMFIDDHQWMWMDGPNPDIDIDGPRIMMIMHIDPRTHIYTTDDGDNVSNVVPSD/DEEEEEFDAPDVLRLVLVVVLCVQAPHHYAYACRSQVVVVHDHHHLLVCLPGQEYEFEEAPVSVQVSLQSNPPRAYAYEYDDFAAQAHAHYSVCVNVQVNVLVVCVVVVNFDKDWFWWKDKDKPPDDDGTARFKKKKFFPDDDDVTWKFKWKAKQNHTDDTATARTKMKTGLSNCLPVVVVQPGHHHDRPDQWIWIATHGTPDGDHIDTDGQQIKMKMFIDDHQWMWMDGPNPDIDIDGPRIMMIMHIDPHTHIYTTDDGDNVSNVVPSD

Nearest PDB structures (foldseek):
  7mh7-assembly1_A  TM=8.896E-01  e=2.503E-28  Pseudomonas aeruginosa PAO1
  7qvs-assembly1_B-2  TM=8.829E-01  e=1.716E-26  Pseudomonas aeruginosa
  1u0r-assembly1_C  TM=8.682E-01  e=4.246E-26  Mycobacterium tuberculosis
  2an1-assembly3_B  TM=8.403E-01  e=3.115E-25  Salmonella enterica subsp. enterica serovar Typhimurium str. LT2
  2an1-assembly3_D  TM=8.604E-01  e=9.168E-24  Salmonella enterica subsp. enterica serovar Typhimurium str. LT2

Solvent-accessible surface area (backbone atoms only — not comparable to full-atom values): 26975 Å² total; per-residue (Å²): 119,34,36,20,39,44,40,37,76,97,34,70,68,32,47,51,50,51,51,52,36,58,73,68,42,97,51,58,69,46,30,20,42,71,47,10,56,77,64,76,47,78,46,40,59,58,57,62,41,36,77,26,64,32,30,37,25,27,26,56,50,68,41,35,51,54,50,46,69,47,17,56,62,36,30,34,30,29,28,11,84,62,71,61,31,73,65,12,56,32,41,67,90,47,36,54,62,50,51,46,51,42,52,52,30,46,74,70,71,64,57,64,67,47,75,40,69,20,41,27,60,44,41,73,80,52,84,59,67,65,12,56,27,26,41,36,42,29,23,78,39,90,55,94,88,26,28,21,34,38,38,35,24,50,72,81,40,60,75,49,69,48,52,15,34,28,38,36,41,22,28,25,72,13,13,76,45,73,38,35,78,62,68,29,48,34,38,37,78,83,32,64,34,30,36,41,32,55,34,77,35,80,78,67,65,70,27,36,36,35,40,44,89,45,42,36,34,40,34,37,29,82,45,85,36,33,34,40,25,32,55,84,69,51,72,38,64,32,61,46,73,41,54,39,38,35,31,57,35,94,62,41,47,31,36,38,59,72,73,65,42,57,48,66,21,54,68,60,75,112,117,35,36,19,39,44,39,36,78,96,34,70,67,32,48,49,51,51,52,53,36,58,73,69,41,98,53,58,68,46,30,19,44,71,45,11,58,77,66,76,46,77,47,39,60,59,56,62,40,36,76,27,62,33,29,38,24,26,26,57,52,68,42,36,50,55,50,47,68,48,16,56,62,36,32,34,30,28,28,10,84,62,70,60,32,74,65,12,55,32,40,65,90,47,35,56,63,49,50,45,50,43,50,52,29,44,75,70,72,64,56,65,68,47,75,40,68,21,41,27,58,45,41,73,81,53,84,60,67,64,9,55,26,26,40,35,43,29,24,77,39,90,54,94,88,28,29,22,35,38,39,34,22,52,72,80,41,60,72,49,70,47,51,15,34,29,39,36,40,23,27,26,73,13,13,74,45,72,39,35,79,62,67,29,46,35,38,38,79,82,30,64,35,30,36,42,33,57,35,78,35,80,78,67,65,72,27,35,35,35,41,44,89,45,41,36,36,41,34,36,29,83,44,85,36,32,34,40,25,31,54,83,69,50,71,37,63,32,63,47,74,41,56,40,38,35,31,57,36,93,61,40,48,30,36,37,60,73,75,64,43,58,49,67,23,54,67,61,76,113

Organism: Natronomonas pharaonis (strain ATCC 35678 / DSM 2160 / CIP 103997 / JCM 8858 / NBRC 14720 / NCIMB 2260 / Gabara) (NCBI:txid348780)

InterPro domains:
  IPR002504 NAD kinase [MF_00361] (1-269)
  IPR002504 NAD kinase [PF01513] (50-104)
  IPR016064 NAD kinase/diacylglycerol kinase-like domain superfamily [SSF111331] (4-258)
  IPR017437 ATP-NAD kinase, PpnK-type, C-terminal [G3DSA:2.60.200.30] (126-266)
  IPR017438 Inorganic polyphosphate/ATP-NAD kinase, N-terminal [G3DSA:3.40.50.10330] (1-123)

Radius of gyration: 26.71 Å; Cα contacts (8 Å, |Δi|>4): 1467; chains: 2; bounding box: 57×84×60 Å

Sequence (540 aa):
MELGIVAKRETPRAVELADRIRRHVDVPVTLDNLTADELDANGTDVTSLSACDLVVSIGGDGTFLFAAREVSPTPVLGVNLGEVGFLNAVSPEECVETVAGVVERMQAGDAELQELPQLQATGPGLSLPAAVNEVAVLGPQRGRDNGLDIDVRVNGEGYSSGRADGVLVSTPTGSTAYNLSEGGPIVHPDVSAFVVTEMCAESSMPSLAVPTDRTITVHVDGADHAVVAADGRTRSQVAPPAEITLAVAADPVRIAGPKLEFFTALDKLDMELGIVAKRETPRAVELADRIRRHVDVPVTLDNLTADELDANGTDVTSLSACDLVVSIGGDGTFLFAAREVSPTPVLGVNLGEVGFLNAVSPEECVETVAGVVERMQAGDAELQELPQLQATGPGLSLPAAVNEVAVLGPQRGRDNGLDIDVRVNGEGYSSGRADGVLVSTPTGSTAYNLSEGGPIVHPDVSAFVVTEMCAESSMPSLAVPTDRTITVHVDGADHAVVAADGRTRSQVAPPAEITLAVAADPVRIAGPKLEFFTALDKLD

pLDDT: mean 94.39, std 6.37, range [55.56, 98.88]